Protein AF-A0A812UL60-F1 (afdb_monomer)

pLDDT: mean 73.51, std 21.86, range [22.0, 97.88]

Foldseek 3Di:
DVVVVVVVLVVLLVLLVLDQLQQDDLVSLVSQLVSLVVQLVVCVVVVPLPSNLSSLLSNLSSCLSNVNLVVSLVSLVVQLVVCVVVVPLLSNLSSLQSNLSSPQEDPSSLVSLVSSLVSCVVVVVLQSNLSSLCSNLNHDPQLVSSLVSLVSSLVSCVVVVNLLSNLSSLLSNLLSCVVVVVLVSSLVSLVSSLVSCVVVLVLQSNLVSLLSNLVSLCSDDDPDPVSNVVSNVSSLVSNVSSVVSVVSVCPCVPVPDPDDPPDDDDPDPVVVVVPVVDDDDDDDDPPDPPDRPCSNVVSCVVCLLVNADDDPPLPLAADPLVDPVQWLFDPVPDPPQLQQQDAQKAWEADLQLDIDIDGDPPRGQPAVVAQAAEEEEEADADDRHYPQDLPVVDPCVSVVPPPRSSLRSNLQSLQRLRHGYTYGRFGDPVNNHDLVSRLNNVVSNVVVVCVVCDQPGAYEYEYAHSRLCSQLVCCVPPQVVPPSNVLRYLAAEREDCNPQPHHRPAAECADDPLGDLHYHYAYAWAFAPQFDLCPAPRNVRNVPPQPQRHHDLCRHVVFAQPFAWAQDPPPRHTYTYHQQFPGWDRDSRHTHTHGSPSNCVVQQVCAPPSRGNRSRRCRRRSNSSSVSSVSSSVVSVVVVVD

Solvent-accessible surface area (backbone atoms only — not comparable to full-atom values): 33870 Å² total; per-residue (Å²): 123,70,70,60,57,55,48,56,49,52,50,54,51,50,64,44,62,77,54,65,41,95,70,58,50,70,66,57,22,49,50,36,26,51,54,22,58,65,46,29,62,54,22,55,77,68,66,36,62,67,52,32,35,51,22,48,43,33,30,31,32,19,29,39,51,67,69,40,30,68,61,25,39,67,54,33,58,60,50,26,52,53,21,54,76,69,66,37,63,70,37,22,26,45,26,31,38,47,43,19,67,43,40,90,74,54,72,68,26,49,50,28,20,51,55,18,22,54,49,21,54,78,70,66,38,48,71,59,21,21,53,23,23,46,51,42,28,75,64,41,89,50,46,65,66,12,29,54,25,10,53,53,12,23,53,33,14,55,76,69,68,34,61,67,51,23,25,52,16,29,34,50,30,16,58,26,29,48,74,67,68,38,40,70,59,16,47,58,36,17,49,53,16,26,52,43,22,53,76,71,65,37,27,57,56,22,13,52,29,22,43,53,38,20,54,40,29,63,68,46,75,56,93,46,72,68,56,35,48,52,29,47,51,54,16,45,54,27,45,50,56,11,47,54,23,41,56,73,63,51,81,62,87,78,68,84,79,91,83,64,104,78,73,81,85,84,85,48,76,77,62,58,64,59,55,75,77,64,75,81,91,74,82,88,88,82,92,77,80,80,90,73,59,66,65,61,57,44,44,52,62,69,42,40,61,64,76,37,66,70,98,49,86,67,64,89,65,55,75,71,54,91,40,71,88,42,35,82,35,32,72,95,46,72,82,72,54,50,62,70,39,39,40,48,32,40,34,41,47,42,88,86,44,53,71,51,74,43,80,46,73,89,59,68,83,49,47,95,74,30,77,27,37,28,48,36,32,59,42,89,68,80,62,101,43,55,38,56,48,59,86,71,68,36,71,61,57,69,68,64,62,38,71,50,62,49,49,50,36,40,52,52,48,23,56,40,70,37,14,29,50,35,20,55,60,56,31,40,30,94,62,69,28,55,62,64,63,21,44,48,24,50,52,50,39,46,54,47,48,47,67,73,58,48,92,80,54,35,31,33,41,35,21,31,36,65,14,3,37,49,48,48,48,46,41,64,74,59,30,70,84,31,66,75,60,44,74,32,49,44,43,33,38,16,31,47,31,26,59,51,92,51,76,59,94,47,56,64,50,50,74,56,78,78,56,67,86,64,78,38,29,34,28,34,33,33,22,38,78,84,35,52,57,64,66,21,71,62,35,51,70,31,72,75,60,83,65,54,84,51,24,46,61,30,44,66,51,83,63,46,66,66,18,28,52,42,62,39,89,85,82,58,46,38,30,32,31,28,52,46,54,66,49,72,48,75,55,91,43,30,26,27,46,38,54,20,80,54,40,35,72,69,57,71,69,60,46,84,52,61,42,20,19,57,97,38,41,54,30,62,34,22,44,29,46,25,50,47,47,38,47,26,50,51,51,41,55,52,60,76,75,107

Secondary structure (DSSP, 8-state):
-HHHHHHHHHHHHHHHHSS-GGGS-HHHHHHHHHHHHHHHHHHHHTT-HHHHHHHHHHHHHHHHHTT-HHHHHHHHHHHHHHHHHTT-HHHHHHHHHHHHHHS-SSHHHHHHHHHHHHHHHHTT-HHHHHHHHHHHHHH-SSHHHHHHHHHHHHHHHHHHT-HHHHHHHHHHHHHHHHHTT-HHHHHHHHHHHHHHHHHTT-HHHHHHHHHHHHHHHHH---SSHHHHHHHHHHHHHHHHHHHHHHHHT-TTTT-S--SSS-------HHHHHHHTT-----SS--S---S--HHHHHHHHHHTTTTTS-SS---SSPP-TTSGGGEEE-SSS-TTSTGGGS-SEEEEEPTTS-EEEEE--SS---GGG-SEEEEEE----SSSS--SSGGGS-HHHHHTT-HHHHHHHHHHTTTTTSEEEEEE----STTT--HHHHHHHHHHHHHHHHHHHTTTS-EEEEE-THHHHHHHHHIIIIITT-HHHHTTEEEEE-TTTTTSSS--SS-B----SSPPSS--EE---EE-TT--GGGSHHHHHHTT--------TTGGGTT----EEEE-TTT--EEEEESSEEEEEEETTEEEEEE-GGGHHHHHT--SSTTB-GGGTTGGGHHHHHHHHHHHHHHHHHHHH-

Organism: NCBI:txid878477

Sequence (642 aa):
MESSAFCDFCVLLFLARLASPPLRSDEESADALAKATEALPLFREAGSGEGVADALLAIVASQVALGRRAEARGLAQPELKLFEEAGDRAGAAKMRLALSECGVTGDEALRDAEEARDDFRELGLAAHEARACLRLAALAHQAEEGLEAAEAAEQLFQSAGDAKGEASALHSAALLKLRLEDHAEAMAVGQRACSLFQELGLSRLEARARAGLADAALRYRPGEAEARRRSADEAMELAETAFEAFDRSQPQAWALDVSSDRFPVLTDTRTRFGFLRHLPSGGESLLTMGNRDSCLAGCLRKLWPWRRLEGQVLSSDPPDFSLPMYWLAHPGHWPRRVAENLPKTICSWQADGTTQCEATDQFGDRELEAPADLFYLHGTMEGMGNRASIDRYDKEAFQAKSFNTRHQMTIVTAFTSACRAYAPLYRQAAMGGSWDLAYQDVLAAFEQFLSEVGSERPIVLAGHSQGSMHIVRLVKERIQSDPALLSRICAIHAPGMGQWMEPSPLPVDKDPVPPPTAPCVAIWAAASPQADRKWTLIGFMSRGRGFTDFANPCAWTKGEHLGVLLPDEETKLPVLHRGLVQRAEVVEGLLRVHPCPAAESKLTQMHMGHHDYHAYDVHLFWANVRERVKQQVAAFAQHRQS

Mean predicted aligned error: 18.79 Å

Radius of gyration: 32.26 Å; Cα contacts (8 Å, |Δi|>4): 1073; chains: 1; bounding box: 84×55×90 Å

Structure (mmCIF, N/CA/C/O backbone):
data_AF-A0A812UL60-F1
#
_entry.id   AF-A0A812UL60-F1
#
loop_
_atom_site.group_PDB
_atom_site.id
_atom_site.type_symbol
_atom_site.label_atom_id
_atom_site.label_alt_id
_atom_site.label_comp_id
_atom_site.label_asym_id
_atom_site.label_entity_id
_atom_site.label_seq_id
_atom_site.pdbx_PDB_ins_code
_atom_site.Cartn_x
_atom_site.Cartn_y
_atom_site.Cartn_z
_atom_site.occupancy
_atom_site.B_iso_or_equiv
_atom_site.auth_seq_id
_atom_site.auth_comp_id
_atom_site.auth_asym_id
_atom_site.auth_atom_id
_atom_site.pdbx_PDB_model_num
ATOM 1 N N . MET A 1 1 ? 56.370 -6.953 -39.333 1.00 32.69 1 MET A N 1
ATOM 2 C CA . MET A 1 1 ? 55.810 -6.364 -38.096 1.00 32.69 1 MET A CA 1
ATOM 3 C C . MET A 1 1 ? 54.454 -5.694 -38.324 1.00 32.69 1 MET A C 1
ATOM 5 O O . MET A 1 1 ? 53.703 -5.615 -37.370 1.00 32.69 1 MET A O 1
ATOM 9 N N . GLU A 1 2 ? 54.082 -5.305 -39.552 1.00 32.12 2 GLU A N 1
ATOM 10 C CA . GLU A 1 2 ? 52.785 -4.654 -39.838 1.00 32.12 2 GLU A CA 1
ATOM 11 C C . GLU A 1 2 ? 51.561 -5.597 -39.840 1.00 32.12 2 GLU A C 1
ATOM 13 O O . GLU A 1 2 ? 50.453 -5.147 -39.570 1.00 32.12 2 GLU A O 1
ATOM 18 N N . SER A 1 3 ? 51.723 -6.911 -40.068 1.00 31.42 3 SER A N 1
ATOM 19 C CA . SER A 1 3 ? 50.561 -7.812 -40.200 1.00 31.42 3 SER A CA 1
ATOM 20 C C . SER A 1 3 ? 49.973 -8.330 -38.881 1.00 31.42 3 SER A C 1
ATOM 22 O O . SER A 1 3 ? 48.836 -8.785 -38.903 1.00 31.42 3 SER A O 1
ATOM 24 N N . SER A 1 4 ? 50.695 -8.297 -37.747 1.00 30.31 4 SER A N 1
ATOM 25 C CA . SER A 1 4 ? 50.119 -8.751 -36.462 1.00 30.31 4 SER A CA 1
ATOM 26 C C . SER A 1 4 ? 49.302 -7.648 -35.797 1.00 30.31 4 SER A C 1
ATOM 28 O O . SER A 1 4 ? 48.205 -7.921 -35.335 1.00 30.31 4 SER A O 1
ATOM 30 N N . ALA A 1 5 ? 49.772 -6.397 -35.865 1.00 33.66 5 ALA A N 1
ATOM 31 C CA . ALA A 1 5 ? 49.027 -5.236 -35.391 1.00 33.66 5 ALA A CA 1
ATOM 32 C C . ALA A 1 5 ? 47.705 -5.082 -36.162 1.00 33.66 5 ALA A C 1
ATOM 34 O O . ALA A 1 5 ? 46.646 -5.014 -35.552 1.00 33.66 5 ALA A O 1
ATOM 35 N N . PHE A 1 6 ? 47.737 -5.148 -37.500 1.00 34.12 6 PHE A N 1
ATOM 36 C CA . PHE A 1 6 ? 46.524 -5.104 -38.329 1.00 34.12 6 PHE A CA 1
ATOM 37 C C . PHE A 1 6 ? 45.528 -6.233 -37.986 1.00 34.12 6 PHE A C 1
ATOM 39 O O . PHE A 1 6 ? 44.323 -6.003 -37.962 1.00 34.12 6 PHE A O 1
ATOM 46 N N . CYS A 1 7 ? 46.019 -7.430 -37.641 1.00 31.41 7 CYS A N 1
ATOM 47 C CA . CYS A 1 7 ? 45.186 -8.564 -37.232 1.00 31.41 7 CYS A CA 1
ATOM 48 C C . CYS A 1 7 ? 44.563 -8.361 -35.837 1.00 31.41 7 CYS A C 1
ATOM 50 O O . CYS A 1 7 ? 43.362 -8.567 -35.674 1.00 31.41 7 CYS A O 1
ATOM 52 N N . ASP A 1 8 ? 45.337 -7.874 -34.861 1.00 30.95 8 ASP A N 1
ATOM 53 C CA . ASP A 1 8 ? 44.845 -7.539 -33.516 1.00 30.95 8 ASP A CA 1
ATOM 54 C C . ASP A 1 8 ? 43.793 -6.410 -33.569 1.00 30.95 8 ASP A C 1
ATOM 56 O O . ASP A 1 8 ? 42.796 -6.441 -3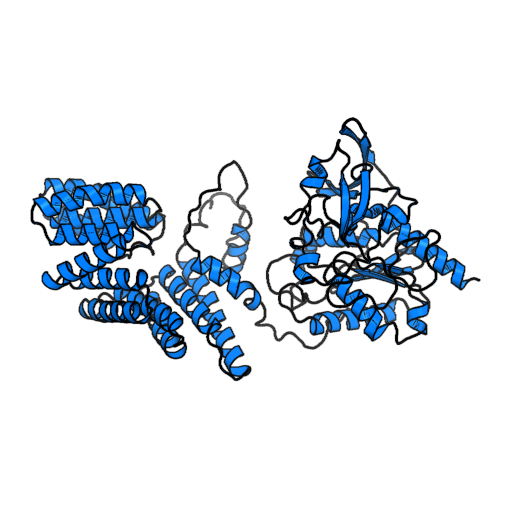2.845 1.00 30.95 8 ASP A O 1
ATOM 60 N N . PHE A 1 9 ? 43.939 -5.455 -34.495 1.00 44.59 9 PHE A N 1
ATOM 61 C CA . PHE A 1 9 ? 42.971 -4.373 -34.711 1.00 44.59 9 PHE A CA 1
ATOM 62 C C . PHE A 1 9 ? 41.700 -4.824 -35.441 1.00 44.59 9 PHE A C 1
ATOM 64 O O . PHE A 1 9 ? 40.602 -4.415 -35.057 1.00 44.59 9 PHE A O 1
ATOM 71 N N . CYS A 1 10 ? 41.804 -5.712 -36.436 1.00 33.41 10 CYS A N 1
ATOM 72 C CA . CYS A 1 10 ? 40.637 -6.359 -37.041 1.00 33.41 10 CYS A CA 1
ATOM 73 C C . CYS A 1 10 ? 39.858 -7.195 -36.014 1.00 33.41 10 CYS A C 1
ATOM 75 O O . CYS A 1 10 ? 38.629 -7.204 -36.053 1.00 33.41 10 CYS A O 1
ATOM 77 N N . VAL A 1 11 ? 40.544 -7.833 -35.058 1.00 30.45 11 VAL A N 1
ATOM 78 C CA . VAL A 1 11 ? 39.922 -8.542 -33.928 1.00 30.45 11 VAL A CA 1
ATOM 79 C C . VAL A 1 11 ? 39.210 -7.567 -32.980 1.00 30.45 11 VAL A C 1
ATOM 81 O O . VAL A 1 11 ? 38.079 -7.832 -32.580 1.00 30.45 11 VAL A O 1
ATOM 84 N N . LEU A 1 12 ? 39.794 -6.403 -32.676 1.00 31.70 12 LEU A N 1
ATOM 85 C CA . LEU A 1 12 ? 39.158 -5.368 -31.843 1.00 31.70 12 LEU A CA 1
ATOM 86 C C . LEU A 1 12 ? 37.896 -4.767 -32.495 1.00 31.70 12 LEU A C 1
ATOM 88 O O . LEU A 1 12 ? 36.883 -4.577 -31.819 1.00 31.70 12 LEU A O 1
ATOM 92 N N . LEU A 1 13 ? 37.914 -4.536 -33.811 1.00 35.56 13 LEU A N 1
ATOM 93 C CA . LEU A 1 13 ? 36.747 -4.098 -34.591 1.00 35.56 13 LEU A CA 1
ATOM 94 C C . LEU A 1 13 ? 35.695 -5.198 -34.761 1.00 35.56 13 LEU A C 1
ATOM 96 O O . LEU A 1 13 ? 34.500 -4.914 -34.733 1.00 35.56 13 LEU A O 1
ATOM 100 N N . PHE A 1 14 ? 36.116 -6.454 -34.905 1.00 30.06 14 PHE A N 1
ATOM 101 C CA . PHE A 1 14 ? 35.228 -7.615 -34.929 1.00 30.06 14 PHE A CA 1
ATOM 102 C C . PHE A 1 14 ? 34.484 -7.766 -33.592 1.00 30.06 14 PHE A C 1
ATOM 104 O O . PHE A 1 14 ? 33.262 -7.903 -33.580 1.00 30.06 14 PHE A O 1
ATOM 111 N N . LEU A 1 15 ? 35.178 -7.602 -32.462 1.00 29.30 15 LEU A N 1
ATOM 112 C CA . LEU A 1 15 ? 34.568 -7.569 -31.128 1.00 29.30 15 LEU A CA 1
ATOM 113 C C . LEU A 1 15 ? 33.614 -6.372 -30.952 1.00 29.30 15 LEU A C 1
ATOM 115 O O . LEU A 1 15 ? 32.547 -6.519 -30.359 1.00 29.30 15 LEU A O 1
ATOM 119 N N . ALA A 1 16 ? 33.936 -5.214 -31.539 1.00 31.42 16 ALA A N 1
ATOM 120 C CA . ALA A 1 16 ? 33.052 -4.048 -31.572 1.00 31.42 16 ALA A CA 1
ATOM 121 C C . ALA A 1 16 ? 31.889 -4.172 -32.581 1.00 31.42 16 ALA A C 1
ATOM 123 O O . ALA A 1 16 ? 30.923 -3.423 -32.468 1.00 31.42 16 ALA A O 1
ATOM 124 N N . ARG A 1 17 ? 31.933 -5.087 -33.558 1.00 35.44 17 ARG A N 1
ATOM 125 C CA . ARG A 1 17 ? 30.846 -5.351 -34.526 1.00 35.44 17 ARG A CA 1
ATOM 126 C C . ARG A 1 17 ? 29.791 -6.309 -33.979 1.00 35.44 17 ARG A C 1
ATOM 128 O O . ARG A 1 17 ? 28.614 -6.146 -34.284 1.00 35.44 17 ARG A O 1
ATOM 135 N N . LEU A 1 18 ? 30.182 -7.246 -33.117 1.00 30.11 18 LEU A N 1
ATOM 136 C CA . LEU A 1 18 ? 29.324 -8.320 -32.601 1.00 30.11 18 LEU A CA 1
ATOM 137 C C . LEU A 1 18 ? 28.231 -7.870 -31.614 1.00 30.11 18 LEU A C 1
ATOM 139 O O . LEU A 1 18 ? 27.631 -8.711 -30.950 1.00 30.11 18 LEU A O 1
ATOM 143 N N . ALA A 1 19 ? 27.919 -6.578 -31.471 1.00 31.70 19 ALA A N 1
ATOM 144 C CA . ALA A 1 19 ? 26.855 -6.124 -30.575 1.00 31.70 19 ALA A CA 1
ATOM 145 C C . ALA A 1 19 ? 26.016 -4.978 -31.144 1.00 31.70 19 ALA A C 1
ATOM 147 O O . ALA A 1 19 ? 26.522 -3.872 -31.326 1.00 31.70 19 ALA A O 1
ATOM 148 N N . SER A 1 20 ? 24.715 -5.224 -31.342 1.00 37.12 20 SER A N 1
ATOM 149 C CA . SER A 1 20 ? 23.736 -4.183 -31.665 1.00 37.12 20 SER A CA 1
ATOM 150 C C . SER A 1 20 ? 23.777 -3.039 -30.632 1.00 37.12 20 SER A C 1
ATOM 152 O O . SER A 1 20 ? 23.747 -3.313 -29.428 1.00 37.12 20 SER A O 1
ATOM 154 N N . PRO A 1 21 ? 23.818 -1.766 -31.074 1.00 39.00 21 PRO A N 1
ATOM 155 C CA . PRO A 1 21 ? 23.964 -0.589 -30.213 1.00 39.00 21 PRO A CA 1
ATOM 156 C C . PRO A 1 21 ? 22.996 -0.485 -29.025 1.00 39.00 21 PRO A C 1
ATOM 158 O O . PRO A 1 21 ? 23.443 -0.116 -27.945 1.00 39.00 21 PRO A O 1
ATOM 161 N N . PRO A 1 22 ? 21.690 -0.809 -29.134 1.00 37.59 22 PRO A N 1
ATOM 162 C CA . PRO A 1 22 ? 20.776 -0.643 -28.001 1.00 37.59 22 PRO A CA 1
ATOM 163 C C . PRO A 1 22 ? 20.928 -1.706 -26.894 1.00 37.59 22 PRO A C 1
ATOM 165 O O . PRO A 1 22 ? 20.068 -1.770 -26.014 1.00 37.59 22 PRO A O 1
ATOM 168 N N . LEU A 1 23 ? 21.955 -2.568 -26.955 1.00 43.53 23 LEU A N 1
ATOM 169 C CA . LEU A 1 23 ? 22.018 -3.824 -26.198 1.00 43.53 23 LEU A CA 1
ATOM 170 C C . LEU A 1 23 ? 23.374 -4.117 -25.517 1.00 43.53 23 LEU A C 1
ATOM 172 O O . LEU A 1 23 ? 23.560 -5.220 -25.002 1.00 43.53 23 LEU A O 1
ATOM 176 N N . ARG A 1 24 ? 24.313 -3.164 -25.517 1.00 52.19 24 ARG A N 1
ATOM 177 C CA . ARG A 1 24 ? 25.600 -3.256 -24.798 1.00 52.19 24 ARG A CA 1
ATOM 178 C C . ARG A 1 24 ? 25.466 -2.750 -23.361 1.00 52.19 24 ARG A C 1
ATOM 180 O O . ARG A 1 24 ? 24.619 -1.902 -23.087 1.00 52.19 24 ARG A O 1
ATOM 187 N N . SER A 1 25 ? 26.306 -3.237 -22.449 1.00 52.56 25 SER A N 1
ATOM 188 C CA . SER A 1 25 ? 26.499 -2.578 -21.153 1.00 52.56 25 SER A CA 1
ATOM 189 C C . SER A 1 25 ? 27.135 -1.199 -21.319 1.00 52.56 25 SER A C 1
ATOM 191 O O . SER A 1 25 ? 27.779 -0.936 -22.335 1.00 52.56 25 SER A O 1
ATOM 193 N N . ASP A 1 26 ? 26.976 -0.314 -20.334 1.00 57.38 26 ASP A N 1
ATOM 194 C CA . ASP A 1 26 ? 27.676 0.977 -20.351 1.00 57.38 26 ASP A CA 1
ATOM 195 C C . ASP A 1 26 ? 29.199 0.776 -20.359 1.00 57.38 26 ASP A C 1
ATOM 197 O O . ASP A 1 26 ? 29.916 1.526 -21.010 1.00 57.38 26 ASP A O 1
ATOM 201 N N . GLU A 1 27 ? 29.689 -0.288 -19.720 1.00 59.69 27 GLU A N 1
ATOM 202 C CA . GLU A 1 27 ? 31.106 -0.656 -19.676 1.00 59.69 27 GLU A CA 1
ATOM 203 C C . GLU A 1 27 ? 31.608 -1.225 -21.016 1.00 59.69 27 GLU A C 1
ATOM 205 O O . GLU A 1 27 ? 32.629 -0.784 -21.528 1.00 59.69 27 GLU A O 1
ATOM 210 N N . GLU A 1 28 ? 30.850 -2.119 -21.655 1.00 62.97 28 GLU A N 1
ATOM 211 C CA . GLU A 1 28 ? 31.138 -2.671 -22.989 1.00 62.97 28 GLU A CA 1
ATOM 212 C C . GLU A 1 28 ? 31.034 -1.591 -24.069 1.00 62.97 28 GLU A C 1
ATOM 214 O O . GLU A 1 28 ? 31.803 -1.576 -25.027 1.00 62.97 28 GLU A O 1
ATOM 219 N N . SER A 1 29 ? 30.075 -0.675 -23.926 1.00 65.19 29 SER A N 1
ATOM 220 C CA . SER A 1 29 ? 29.930 0.483 -24.807 1.00 65.19 29 SER A CA 1
ATOM 221 C C . SER A 1 29 ? 31.075 1.463 -24.607 1.00 65.19 29 SER A C 1
ATOM 223 O O . SER A 1 29 ? 31.560 2.011 -25.588 1.00 65.19 29 SER A O 1
ATOM 225 N N . ALA A 1 30 ? 31.526 1.682 -23.371 1.00 70.88 30 ALA A N 1
ATOM 226 C CA . ALA A 1 30 ? 32.673 2.534 -23.083 1.00 70.88 30 ALA A CA 1
ATOM 227 C C . ALA A 1 30 ? 33.985 1.925 -23.605 1.00 70.88 30 ALA A C 1
ATOM 229 O O . ALA A 1 30 ? 34.766 2.637 -24.230 1.00 70.88 30 ALA A O 1
ATOM 230 N N . ASP A 1 31 ? 34.199 0.621 -23.423 1.00 72.06 31 ASP A N 1
ATOM 231 C CA . ASP A 1 31 ? 35.365 -0.104 -23.940 1.00 72.06 31 ASP A CA 1
ATOM 232 C C . ASP A 1 31 ? 35.375 -0.140 -25.476 1.00 72.06 31 ASP A C 1
ATOM 234 O O . ASP A 1 31 ? 36.376 0.202 -26.107 1.00 72.06 31 ASP A O 1
ATOM 238 N N . ALA A 1 32 ? 34.239 -0.456 -26.106 1.00 68.38 32 ALA A N 1
ATOM 239 C CA . ALA A 1 32 ? 34.112 -0.420 -27.561 1.00 68.38 32 ALA A CA 1
ATOM 240 C C . ALA A 1 32 ? 34.269 1.001 -28.121 1.00 68.38 32 ALA A C 1
ATOM 242 O O . ALA A 1 32 ? 34.877 1.174 -29.177 1.00 68.38 32 ALA A O 1
ATOM 243 N N . LEU A 1 33 ? 33.756 2.016 -27.417 1.00 80.00 33 LEU A N 1
ATOM 244 C CA . LEU A 1 33 ? 33.956 3.418 -27.771 1.00 80.00 33 LEU A CA 1
ATOM 245 C C . LEU A 1 33 ? 35.439 3.786 -27.708 1.00 80.00 33 LEU A C 1
ATOM 247 O O . LEU A 1 33 ? 35.938 4.382 -28.659 1.00 80.00 33 LEU A O 1
ATOM 251 N N . ALA A 1 34 ? 36.143 3.421 -26.635 1.00 76.12 34 ALA A N 1
ATOM 252 C CA . ALA A 1 34 ? 37.570 3.689 -26.479 1.00 76.12 34 ALA A CA 1
ATOM 253 C C . ALA A 1 34 ? 38.381 3.031 -27.606 1.00 76.12 34 ALA A C 1
ATOM 255 O O . ALA A 1 34 ? 39.070 3.722 -28.354 1.00 76.12 34 ALA A O 1
ATOM 256 N N . LYS A 1 35 ? 38.193 1.724 -27.818 1.00 75.31 35 LYS A N 1
ATOM 257 C CA . LYS A 1 35 ? 38.887 0.948 -28.858 1.00 75.31 35 LYS A CA 1
ATOM 258 C C . LYS A 1 35 ? 38.616 1.467 -30.267 1.00 75.31 35 LYS A C 1
ATOM 260 O O . LYS A 1 35 ? 39.540 1.600 -31.064 1.00 75.31 35 LYS A O 1
ATOM 265 N N . ALA A 1 36 ? 37.361 1.782 -30.591 1.00 77.25 36 ALA A N 1
ATOM 266 C CA . ALA A 1 36 ? 37.014 2.306 -31.909 1.00 77.25 36 ALA A CA 1
ATOM 267 C C . ALA A 1 36 ? 37.545 3.736 -32.118 1.00 77.25 36 ALA A C 1
ATOM 269 O O . ALA A 1 36 ? 37.980 4.070 -33.220 1.00 77.25 36 ALA A O 1
ATOM 270 N N . THR A 1 37 ? 37.577 4.556 -31.061 1.00 84.00 37 THR A N 1
ATOM 271 C CA . THR A 1 37 ? 38.166 5.907 -31.093 1.00 84.00 37 THR A CA 1
ATOM 272 C C . THR A 1 37 ? 39.677 5.856 -31.312 1.00 84.00 37 THR A C 1
ATOM 274 O O . THR A 1 37 ? 40.200 6.657 -32.082 1.00 84.00 37 THR A O 1
ATOM 277 N N . GLU A 1 38 ? 40.374 4.899 -30.696 1.00 79.62 38 GLU A N 1
ATOM 278 C CA . GLU A 1 38 ? 41.809 4.668 -30.911 1.00 79.62 38 GLU A CA 1
ATOM 279 C C . GLU A 1 38 ? 42.115 4.121 -32.313 1.00 79.62 38 GLU A C 1
ATOM 281 O O . GLU A 1 38 ? 43.118 4.494 -32.919 1.00 79.62 38 GLU A O 1
ATOM 286 N N . ALA A 1 39 ? 41.241 3.273 -32.861 1.00 73.88 39 ALA A N 1
ATOM 287 C CA . ALA A 1 39 ? 41.438 2.671 -34.177 1.00 73.88 39 ALA A CA 1
ATOM 288 C C . ALA A 1 39 ? 41.147 3.637 -35.343 1.00 73.88 39 ALA A C 1
ATOM 290 O O . ALA A 1 39 ? 41.760 3.529 -36.406 1.00 73.88 39 ALA A O 1
ATOM 291 N N . LEU A 1 40 ? 40.236 4.598 -35.161 1.00 82.19 40 LEU A N 1
ATOM 292 C CA . LEU A 1 40 ? 39.842 5.564 -36.193 1.00 82.19 40 LEU A CA 1
ATOM 293 C C . LEU A 1 40 ? 41.021 6.330 -36.839 1.00 82.19 40 LEU A C 1
ATOM 295 O O . LEU A 1 40 ? 41.099 6.329 -38.071 1.00 82.19 40 LEU A O 1
ATOM 299 N N . PRO A 1 41 ? 41.938 6.984 -36.092 1.00 77.69 41 PRO A N 1
ATOM 300 C CA . PRO A 1 41 ? 43.071 7.683 -36.702 1.00 77.69 41 PRO A CA 1
ATOM 301 C C . PRO A 1 41 ? 43.996 6.733 -37.472 1.00 77.69 41 PRO A C 1
ATOM 303 O O . PRO A 1 41 ? 44.490 7.105 -38.531 1.00 77.69 41 PRO A O 1
ATOM 306 N N . LEU A 1 42 ? 44.151 5.488 -37.016 1.00 76.50 42 LEU A N 1
ATOM 307 C CA . LEU A 1 42 ? 44.992 4.491 -37.680 1.00 76.50 42 LEU A CA 1
ATOM 308 C C . LEU A 1 42 ? 44.419 4.075 -39.042 1.00 76.50 42 LEU A C 1
ATOM 310 O O . LEU A 1 42 ? 45.158 3.971 -40.018 1.00 76.50 42 LEU A O 1
ATOM 314 N N . PHE A 1 43 ? 43.097 3.898 -39.151 1.00 77.88 43 PHE A N 1
ATOM 315 C CA . PHE A 1 43 ? 42.463 3.631 -40.448 1.00 77.88 43 PHE A CA 1
ATOM 316 C C . PHE A 1 43 ? 42.528 4.824 -41.398 1.00 77.88 43 PHE A C 1
ATOM 318 O O . PHE A 1 43 ? 42.657 4.626 -42.608 1.00 77.88 43 PHE A O 1
ATOM 325 N N . ARG A 1 44 ? 42.489 6.050 -40.860 1.00 83.25 44 ARG A N 1
ATOM 326 C CA . ARG A 1 44 ? 42.693 7.273 -41.648 1.00 83.25 44 ARG A CA 1
ATOM 327 C C . ARG A 1 44 ? 44.118 7.360 -42.187 1.00 83.25 44 ARG A C 1
ATOM 329 O O . ARG A 1 44 ? 44.288 7.617 -43.374 1.00 83.25 44 ARG A O 1
ATOM 336 N N . GLU A 1 45 ? 45.124 7.094 -41.357 1.00 78.38 45 GLU A N 1
ATOM 337 C CA . GLU A 1 45 ? 46.536 7.060 -41.767 1.00 78.38 45 GLU A CA 1
ATOM 338 C C . GLU A 1 45 ? 46.818 5.952 -42.789 1.00 78.38 45 GLU A C 1
ATOM 340 O O . GLU A 1 45 ? 47.569 6.160 -43.739 1.00 78.38 45 GLU A O 1
ATOM 345 N N . ALA A 1 46 ? 46.160 4.799 -42.642 1.00 73.44 46 ALA A N 1
ATOM 346 C CA . ALA A 1 46 ? 46.237 3.694 -43.593 1.00 73.44 46 ALA A CA 1
ATOM 347 C C . ALA A 1 46 ? 45.447 3.936 -44.897 1.00 73.44 46 ALA A C 1
ATOM 349 O O . ALA A 1 46 ? 45.514 3.110 -45.807 1.00 73.44 46 ALA A O 1
ATOM 350 N N . GLY A 1 47 ? 44.675 5.027 -44.995 1.00 76.00 47 GLY A N 1
ATOM 351 C CA . GLY A 1 47 ? 43.839 5.338 -46.160 1.00 76.00 47 GLY A CA 1
ATOM 352 C C . GLY A 1 47 ? 42.694 4.346 -46.403 1.00 76.00 47 GLY A C 1
ATOM 353 O O . GLY A 1 47 ? 42.191 4.252 -47.521 1.00 76.00 47 GLY A O 1
ATOM 354 N N . SER A 1 48 ? 42.282 3.583 -45.385 1.00 76.50 48 SER A N 1
ATOM 355 C CA . SER A 1 48 ? 41.235 2.564 -45.510 1.00 76.50 48 SER A CA 1
ATOM 356 C C . SER A 1 48 ? 39.851 3.173 -45.284 1.00 76.50 48 SER A C 1
ATOM 358 O O . SER A 1 48 ? 39.391 3.258 -44.147 1.00 76.50 48 SER A O 1
ATOM 360 N N . GLY A 1 49 ? 39.169 3.580 -46.360 1.00 74.81 49 GLY A N 1
ATOM 361 C CA . GLY A 1 49 ? 37.802 4.127 -46.286 1.00 74.81 49 GLY A CA 1
ATOM 362 C C . GLY A 1 49 ? 36.815 3.185 -45.585 1.00 74.81 49 GLY A C 1
ATOM 363 O O . GLY A 1 49 ? 36.069 3.610 -44.704 1.00 74.81 49 GLY A O 1
ATOM 364 N N . GLU A 1 50 ? 36.904 1.882 -45.871 1.00 75.12 50 GLU A N 1
ATOM 365 C CA . GLU A 1 50 ? 36.094 0.850 -45.212 1.00 75.12 50 GLU A CA 1
ATOM 366 C C . GLU A 1 50 ? 36.347 0.802 -43.697 1.00 75.12 50 GLU A C 1
ATOM 368 O O . GLU A 1 50 ? 35.397 0.847 -42.912 1.00 75.12 50 GLU A O 1
ATOM 373 N N . GLY A 1 51 ? 37.620 0.780 -43.284 1.00 72.81 51 GLY A N 1
ATOM 374 C CA . GLY A 1 51 ? 38.004 0.749 -41.872 1.00 72.81 51 GLY A CA 1
ATOM 375 C C . GLY A 1 51 ? 37.622 2.027 -41.123 1.00 72.81 51 GLY A C 1
ATOM 376 O O . GLY A 1 51 ? 37.192 1.962 -39.971 1.00 72.81 51 GLY A O 1
ATOM 377 N N . VAL A 1 52 ? 37.701 3.186 -41.788 1.00 80.50 52 VAL A N 1
ATOM 378 C CA . VAL A 1 52 ? 37.214 4.463 -41.248 1.00 80.50 52 VAL A CA 1
ATOM 379 C C . VAL A 1 52 ? 35.702 4.405 -41.029 1.00 80.50 52 VAL A C 1
ATOM 381 O O . VAL A 1 52 ? 35.234 4.730 -39.938 1.00 80.50 52 VAL A O 1
ATOM 384 N N . ALA A 1 53 ? 34.935 3.935 -42.016 1.00 79.19 53 ALA A N 1
ATOM 385 C CA . ALA A 1 53 ? 33.483 3.821 -41.906 1.00 79.19 53 ALA A CA 1
ATOM 386 C C . ALA A 1 53 ? 33.052 2.844 -40.799 1.00 79.19 53 ALA A C 1
ATOM 388 O O . ALA A 1 53 ? 32.093 3.109 -40.073 1.00 79.19 53 ALA A O 1
ATOM 389 N N . ASP A 1 54 ? 33.772 1.733 -40.631 1.00 76.19 54 ASP A N 1
ATOM 390 C CA . ASP A 1 54 ? 33.507 0.753 -39.575 1.00 76.19 54 ASP A CA 1
ATOM 391 C C . ASP A 1 54 ? 33.825 1.276 -38.175 1.00 76.19 54 ASP A C 1
ATOM 393 O O . ASP A 1 54 ? 33.033 1.082 -37.248 1.00 76.19 54 ASP A O 1
ATOM 397 N N . ALA A 1 55 ? 34.961 1.960 -38.018 1.00 77.25 55 ALA A N 1
ATOM 398 C CA . ALA A 1 55 ? 35.337 2.583 -36.756 1.00 77.25 55 ALA A CA 1
ATOM 399 C C . ALA A 1 55 ? 34.316 3.660 -36.360 1.00 77.25 55 ALA A C 1
ATOM 401 O O . ALA A 1 55 ? 33.840 3.669 -35.225 1.00 77.25 55 ALA A O 1
ATOM 402 N N . LEU A 1 56 ? 33.900 4.507 -37.306 1.00 85.19 56 LEU A N 1
ATOM 403 C CA . LEU A 1 56 ? 32.859 5.511 -37.080 1.00 85.19 56 LEU A CA 1
ATOM 404 C C . LEU A 1 56 ? 31.516 4.878 -36.712 1.00 85.19 56 LEU A C 1
ATOM 406 O O . LEU A 1 56 ? 30.892 5.307 -35.743 1.00 85.19 56 LEU A O 1
ATOM 410 N N . LEU A 1 57 ? 31.089 3.829 -37.421 1.00 80.75 57 LEU A N 1
ATOM 411 C CA . LEU A 1 57 ? 29.847 3.118 -37.110 1.00 80.75 57 LEU A CA 1
ATOM 412 C C . LEU A 1 57 ? 29.882 2.541 -35.685 1.00 80.75 57 LEU A C 1
ATOM 414 O O . LEU A 1 57 ? 28.886 2.620 -34.966 1.00 80.75 57 LEU A O 1
ATOM 418 N N . ALA A 1 58 ? 31.025 2.005 -35.247 1.00 75.50 58 ALA A N 1
ATOM 419 C CA . ALA A 1 58 ? 31.212 1.491 -33.892 1.00 75.50 58 ALA A CA 1
ATOM 420 C C . ALA A 1 58 ? 31.229 2.600 -32.821 1.00 75.50 58 ALA A C 1
ATOM 422 O O . ALA A 1 58 ? 30.628 2.419 -31.756 1.00 75.50 58 ALA A O 1
ATOM 423 N N . ILE A 1 59 ? 31.862 3.749 -33.094 1.00 82.75 59 ILE A N 1
ATOM 424 C CA . ILE A 1 59 ? 31.869 4.924 -32.203 1.00 82.75 59 ILE A CA 1
ATOM 425 C C . ILE A 1 59 ? 30.450 5.462 -32.037 1.00 82.75 59 ILE A C 1
ATOM 427 O O . ILE A 1 59 ? 29.972 5.600 -30.910 1.00 82.75 59 ILE A O 1
ATOM 431 N N . VAL A 1 60 ? 29.758 5.717 -33.150 1.00 83.50 60 VAL A N 1
ATOM 432 C CA . VAL A 1 60 ? 28.399 6.269 -33.164 1.00 83.50 60 VAL A CA 1
ATOM 433 C C . VAL A 1 60 ? 27.438 5.315 -32.462 1.00 83.50 60 VAL A C 1
ATOM 435 O O . VAL A 1 60 ? 26.718 5.738 -31.560 1.00 83.50 60 VAL A O 1
ATOM 438 N N . ALA A 1 61 ? 27.495 4.015 -32.766 1.00 74.94 61 ALA A N 1
ATOM 439 C CA . ALA A 1 61 ? 26.715 2.994 -32.069 1.00 74.94 61 ALA A CA 1
ATOM 440 C C . ALA A 1 61 ? 26.962 3.006 -30.549 1.00 74.94 61 ALA A C 1
ATOM 442 O O . ALA A 1 61 ? 26.017 2.934 -29.764 1.00 74.94 61 ALA A O 1
ATOM 443 N N . SER A 1 62 ? 28.217 3.136 -30.115 1.00 77.94 62 SER A N 1
ATOM 444 C CA . SER A 1 62 ? 28.576 3.130 -28.691 1.00 77.94 62 SER A CA 1
ATOM 445 C C . SER A 1 62 ? 28.162 4.422 -27.976 1.00 77.94 62 SER A C 1
ATOM 447 O O . SER A 1 62 ? 27.640 4.379 -26.865 1.00 77.94 62 SER A O 1
ATOM 449 N N . GLN A 1 63 ? 28.299 5.582 -28.619 1.00 81.94 63 GLN A N 1
ATOM 450 C CA . GLN A 1 63 ? 27.795 6.855 -28.092 1.00 81.94 63 GLN A CA 1
ATOM 451 C C . GLN A 1 63 ? 26.268 6.869 -28.021 1.00 81.94 63 GLN A C 1
ATOM 453 O O . GLN A 1 63 ? 25.694 7.313 -27.021 1.00 81.94 63 GLN A O 1
ATOM 458 N N . VAL A 1 64 ? 25.600 6.322 -29.043 1.00 73.50 64 VAL A N 1
ATOM 459 C CA . VAL A 1 64 ? 24.164 6.071 -28.995 1.00 73.50 64 VAL A CA 1
ATOM 460 C C . VAL A 1 64 ? 23.862 5.141 -27.834 1.00 73.50 64 VAL A C 1
ATOM 462 O O . VAL A 1 64 ? 22.960 5.486 -27.094 1.00 73.50 64 VAL A O 1
ATOM 465 N N . ALA A 1 65 ? 24.583 4.049 -27.577 1.00 66.50 65 ALA A N 1
ATOM 466 C CA . ALA A 1 65 ? 24.361 3.169 -26.419 1.00 66.50 65 ALA A CA 1
ATOM 467 C C . ALA A 1 65 ? 24.513 3.889 -25.058 1.00 66.50 65 ALA A C 1
ATOM 469 O O . ALA A 1 65 ? 23.698 3.679 -24.162 1.00 66.50 65 ALA A O 1
ATOM 470 N N . LEU A 1 66 ? 25.441 4.843 -24.957 1.00 73.62 66 LEU A N 1
ATOM 471 C CA . LEU A 1 66 ? 25.721 5.640 -23.752 1.00 73.62 66 LEU A CA 1
ATOM 472 C C . LEU A 1 66 ? 24.803 6.862 -23.555 1.00 73.62 66 LEU A C 1
ATOM 474 O O . LEU A 1 66 ? 25.031 7.681 -22.667 1.00 73.62 66 LEU A O 1
ATOM 478 N N . GLY A 1 67 ? 23.788 7.059 -24.402 1.00 74.88 67 GLY A N 1
ATOM 479 C CA . GLY A 1 67 ? 22.892 8.220 -24.291 1.00 74.88 67 GLY A CA 1
ATOM 480 C C . GLY A 1 67 ? 23.397 9.502 -24.956 1.00 74.88 67 GLY A C 1
ATOM 481 O O . GLY A 1 67 ? 22.633 10.462 -25.061 1.00 74.88 67 GLY A O 1
ATOM 482 N N . ARG A 1 68 ? 24.618 9.507 -25.495 1.00 85.25 68 ARG A N 1
ATOM 483 C CA . ARG A 1 68 ? 25.303 10.669 -26.083 1.00 85.25 68 ARG A CA 1
ATOM 484 C C . ARG A 1 68 ? 24.909 10.900 -27.545 1.00 85.25 68 ARG A C 1
ATOM 486 O O . ARG A 1 68 ? 25.740 10.967 -28.443 1.00 85.25 68 ARG A O 1
ATOM 493 N N . ARG A 1 69 ? 23.602 11.006 -27.804 1.00 83.19 69 ARG A N 1
ATOM 494 C CA . ARG A 1 69 ? 23.045 11.076 -29.172 1.00 83.19 69 ARG A CA 1
ATOM 495 C C . ARG A 1 69 ? 23.426 12.345 -29.938 1.00 83.19 69 ARG A C 1
ATOM 497 O O . ARG A 1 69 ? 23.548 12.298 -31.156 1.00 83.19 69 ARG A O 1
ATOM 504 N N . ALA A 1 70 ? 23.603 13.469 -29.242 1.00 85.06 70 ALA A N 1
ATOM 505 C CA . ALA A 1 70 ? 24.020 14.722 -29.871 1.00 85.06 70 ALA A CA 1
ATOM 506 C C . ALA A 1 70 ? 25.475 14.652 -30.363 1.00 85.06 70 ALA A C 1
ATOM 508 O O . ALA A 1 70 ? 25.757 15.069 -31.481 1.00 85.06 70 ALA A O 1
ATOM 509 N N . GLU A 1 71 ? 26.369 14.065 -29.562 1.00 87.56 71 GLU A N 1
ATOM 510 C CA . GLU A 1 71 ? 27.766 13.805 -29.944 1.00 87.56 71 GLU A CA 1
ATOM 511 C C . GLU A 1 71 ? 27.835 12.822 -31.119 1.00 87.56 71 GLU A C 1
ATOM 513 O O . GLU A 1 71 ? 28.504 13.096 -32.112 1.00 87.56 71 GLU A O 1
ATOM 518 N N . ALA A 1 72 ? 27.047 11.746 -31.051 1.00 86.69 72 ALA A N 1
ATOM 519 C CA . ALA A 1 72 ? 26.930 10.738 -32.100 1.00 86.69 72 ALA A CA 1
ATOM 520 C C . ALA A 1 72 ? 26.483 11.338 -33.445 1.00 86.69 72 ALA A C 1
ATOM 522 O O . ALA A 1 72 ? 27.108 11.102 -34.479 1.00 86.69 72 ALA A O 1
ATOM 523 N N . ARG A 1 73 ? 25.446 12.189 -33.426 1.00 88.81 73 ARG A N 1
ATOM 524 C CA . ARG A 1 73 ? 24.976 12.914 -34.616 1.00 88.81 73 ARG A CA 1
ATOM 525 C C . ARG A 1 73 ? 26.015 13.920 -35.117 1.00 88.81 73 ARG A C 1
ATOM 527 O O . ARG A 1 73 ? 26.229 14.018 -36.322 1.00 88.81 73 ARG A O 1
ATOM 534 N N . GLY A 1 74 ? 26.671 14.637 -34.203 1.00 89.00 74 GLY A N 1
ATOM 535 C CA . GLY A 1 74 ? 27.734 15.593 -34.521 1.00 89.00 74 GLY A CA 1
ATOM 536 C C . GLY A 1 74 ? 28.953 14.953 -35.188 1.00 89.00 74 GLY A C 1
ATOM 537 O O . GLY A 1 74 ? 29.620 15.621 -35.973 1.00 89.00 74 GLY A O 1
ATOM 538 N N . LEU A 1 75 ? 29.207 13.666 -34.926 1.00 90.00 75 LEU A N 1
ATOM 539 C CA . LEU A 1 75 ? 30.247 12.882 -35.588 1.00 90.00 75 LEU A CA 1
ATOM 540 C C . LEU A 1 75 ? 29.780 12.294 -36.928 1.00 90.00 75 LEU A C 1
ATOM 542 O O . LEU A 1 75 ? 30.487 12.411 -37.921 1.00 90.00 75 LEU A O 1
ATOM 546 N N . ALA A 1 76 ? 28.597 11.678 -36.977 1.00 90.31 76 ALA A N 1
ATOM 547 C CA . ALA A 1 76 ? 28.133 10.974 -38.175 1.00 90.31 76 ALA A CA 1
ATOM 548 C C . ALA A 1 76 ? 27.786 11.921 -39.340 1.00 90.31 76 ALA A C 1
ATOM 550 O O . ALA A 1 76 ? 28.008 11.587 -40.502 1.00 90.31 76 ALA A O 1
ATOM 551 N N . GLN A 1 77 ? 27.249 13.112 -39.050 1.00 92.00 77 GLN A N 1
ATOM 552 C CA . GLN A 1 77 ? 26.716 14.003 -40.085 1.00 92.00 77 GLN A CA 1
ATOM 553 C C . GLN A 1 77 ? 27.792 14.659 -40.976 1.00 92.00 77 GLN A C 1
ATOM 555 O O . GLN A 1 77 ? 27.576 14.740 -42.186 1.00 92.00 77 GLN A O 1
ATOM 560 N N . PRO A 1 78 ? 28.946 15.117 -40.450 1.00 93.12 78 PRO A N 1
ATOM 561 C CA . PRO A 1 78 ? 30.061 15.559 -41.286 1.00 93.12 78 PRO A CA 1
ATOM 562 C C . PRO A 1 78 ? 30.702 14.416 -42.083 1.00 93.12 78 PRO A C 1
ATOM 564 O O . PRO A 1 78 ? 31.013 14.602 -43.254 1.00 93.12 78 PRO A O 1
ATOM 567 N N . GLU A 1 79 ? 30.866 13.236 -41.478 1.00 93.12 79 GLU A N 1
ATOM 568 C CA . GLU A 1 79 ? 31.518 12.089 -42.127 1.00 93.12 79 GLU A CA 1
ATOM 569 C C . GLU A 1 79 ? 30.673 11.514 -43.269 1.00 93.12 79 GLU A C 1
ATOM 571 O O . GLU A 1 79 ? 31.227 11.133 -44.295 1.00 93.12 79 GLU A O 1
ATOM 576 N N . LEU A 1 80 ? 29.337 11.529 -43.150 1.00 93.94 80 LEU A N 1
ATOM 577 C CA . LEU A 1 80 ? 28.442 11.186 -44.260 1.00 93.94 80 LEU A CA 1
ATOM 578 C C . LEU A 1 80 ? 28.768 12.008 -45.515 1.00 93.94 80 LEU A C 1
ATOM 580 O O . LEU A 1 80 ? 28.951 11.436 -46.586 1.00 93.94 80 LEU A O 1
ATOM 584 N N . LYS A 1 81 ? 28.904 13.333 -45.372 1.00 93.81 81 LYS A N 1
ATOM 585 C CA . LYS A 1 81 ? 29.227 14.220 -46.501 1.00 93.81 81 LYS A CA 1
ATOM 586 C C . LYS A 1 81 ? 30.579 13.883 -47.120 1.00 93.81 81 LYS A C 1
ATOM 588 O O . LYS A 1 81 ? 30.705 13.885 -48.337 1.00 93.81 81 LYS A O 1
ATOM 593 N N . LEU A 1 82 ? 31.575 13.561 -46.293 1.00 93.12 82 LEU A N 1
ATOM 594 C CA . LEU A 1 82 ? 32.904 13.179 -46.773 1.00 93.12 82 LEU A CA 1
ATOM 595 C C . LEU A 1 82 ? 32.869 11.874 -47.578 1.00 93.12 82 LEU A C 1
ATOM 597 O O . LEU A 1 82 ? 33.503 11.796 -48.628 1.00 93.12 82 LEU A O 1
ATOM 601 N N . PHE A 1 83 ? 32.110 10.868 -47.134 1.00 93.69 83 PHE A N 1
ATOM 602 C CA . PHE A 1 83 ? 31.937 9.631 -47.901 1.00 93.69 83 PHE A CA 1
ATOM 603 C C . PHE A 1 83 ? 31.168 9.858 -49.209 1.00 93.69 83 PHE A C 1
ATOM 605 O O . PHE A 1 83 ? 31.541 9.292 -50.236 1.00 93.69 83 PHE A O 1
ATOM 612 N N . GLU A 1 84 ? 30.147 10.720 -49.206 1.00 92.88 84 GLU A N 1
ATOM 613 C CA . GLU A 1 84 ? 29.409 11.103 -50.418 1.00 92.88 84 GLU A CA 1
ATOM 614 C C . GLU A 1 84 ? 30.308 11.824 -51.436 1.00 92.88 84 GLU A C 1
ATOM 616 O O . GLU A 1 84 ? 30.318 11.462 -52.613 1.00 92.88 84 GLU A O 1
ATOM 621 N N . GLU A 1 85 ? 31.111 12.794 -50.991 1.00 93.81 85 GLU A N 1
ATOM 622 C CA . GLU A 1 85 ? 32.069 13.527 -51.833 1.00 93.81 85 GLU A CA 1
ATOM 623 C C . GLU A 1 85 ? 33.184 12.620 -52.374 1.00 93.81 85 GLU A C 1
ATOM 625 O O . GLU A 1 85 ? 33.638 12.796 -53.507 1.00 93.81 85 GLU A O 1
ATOM 630 N N . ALA A 1 86 ? 33.599 11.623 -51.589 1.00 90.19 86 ALA A N 1
ATOM 631 C CA . ALA A 1 86 ? 34.571 10.614 -51.998 1.00 90.19 86 ALA A CA 1
ATOM 632 C C . ALA A 1 86 ? 33.984 9.537 -52.933 1.00 90.19 86 ALA A C 1
ATOM 634 O O . ALA A 1 86 ? 34.736 8.719 -53.465 1.00 90.19 86 ALA A O 1
ATOM 635 N N . GLY A 1 87 ? 32.661 9.513 -53.139 1.00 90.31 87 GLY A N 1
ATOM 636 C CA . GLY A 1 87 ? 31.974 8.472 -53.907 1.00 90.31 87 GLY A CA 1
ATOM 637 C C . GLY A 1 87 ? 31.946 7.100 -53.220 1.00 90.31 87 GLY A C 1
ATOM 638 O O . GLY A 1 87 ? 31.634 6.097 -53.866 1.00 90.31 87 GLY A O 1
ATOM 639 N N . ASP A 1 88 ? 32.255 7.031 -51.923 1.00 91.06 88 ASP A N 1
ATOM 640 C CA . ASP A 1 88 ? 32.201 5.804 -51.129 1.00 91.06 88 ASP A CA 1
ATOM 641 C C . ASP A 1 88 ? 30.761 5.533 -50.677 1.00 91.06 88 ASP A C 1
ATOM 643 O O . ASP A 1 88 ? 30.313 5.925 -49.595 1.00 91.06 88 ASP A O 1
ATOM 647 N N . ARG A 1 89 ? 30.021 4.830 -51.538 1.00 92.81 89 ARG A N 1
ATOM 648 C CA . ARG A 1 89 ? 28.625 4.451 -51.280 1.00 92.81 89 ARG A CA 1
ATOM 649 C C . ARG A 1 89 ? 28.465 3.586 -50.026 1.00 92.81 89 ARG A C 1
ATOM 651 O O . ARG A 1 89 ? 27.472 3.732 -49.319 1.00 92.81 89 ARG A O 1
ATOM 658 N N . ALA A 1 90 ? 29.423 2.706 -49.730 1.00 87.25 90 ALA A N 1
ATOM 659 C CA . ALA A 1 90 ? 29.342 1.815 -48.574 1.00 87.25 90 ALA A CA 1
ATOM 660 C C . ALA A 1 90 ? 29.548 2.586 -47.261 1.00 87.25 90 ALA A C 1
ATOM 662 O O . ALA A 1 90 ? 28.810 2.375 -46.294 1.00 87.25 90 ALA A O 1
ATOM 663 N N . GLY A 1 91 ? 30.521 3.501 -47.233 1.00 88.44 91 GLY A N 1
ATOM 664 C CA . GLY A 1 91 ? 30.754 4.408 -46.111 1.00 88.44 91 GLY A CA 1
ATOM 665 C C . GLY A 1 91 ? 29.571 5.345 -45.861 1.00 88.44 91 GLY A C 1
ATOM 666 O O . GLY A 1 91 ? 29.112 5.470 -44.722 1.00 88.44 91 GLY A O 1
ATOM 667 N N . ALA A 1 92 ? 29.003 5.918 -46.927 1.00 93.56 92 ALA A N 1
ATOM 668 C CA . ALA A 1 92 ? 27.824 6.776 -46.843 1.00 93.56 92 ALA A CA 1
ATOM 669 C C . ALA A 1 92 ? 26.607 6.026 -46.268 1.00 93.56 92 ALA A C 1
ATOM 671 O O . ALA A 1 92 ? 25.993 6.494 -45.307 1.00 93.56 92 ALA A O 1
ATOM 672 N N . ALA A 1 93 ? 26.308 4.820 -46.763 1.00 92.44 93 ALA A N 1
ATOM 673 C CA . ALA A 1 93 ? 25.204 3.999 -46.257 1.00 92.44 93 ALA A CA 1
ATOM 674 C C . ALA A 1 93 ? 25.362 3.638 -44.766 1.00 92.44 93 ALA A C 1
ATOM 676 O O . ALA A 1 93 ? 24.398 3.709 -43.999 1.00 92.44 93 ALA A O 1
ATOM 677 N N . LYS A 1 94 ? 26.587 3.325 -44.308 1.00 89.00 94 LYS A N 1
ATOM 678 C CA . LYS A 1 94 ? 26.878 3.091 -42.878 1.00 89.00 94 LYS A CA 1
ATOM 679 C C . LYS A 1 94 ? 26.610 4.334 -42.031 1.00 89.00 94 LYS A C 1
ATOM 681 O O . LYS A 1 94 ? 26.045 4.206 -40.946 1.00 89.00 94 LYS A O 1
ATOM 686 N N . MET A 1 95 ? 26.971 5.525 -42.511 1.00 92.06 95 MET A N 1
ATOM 687 C CA . MET A 1 95 ? 26.708 6.773 -41.786 1.00 92.06 95 MET A CA 1
ATOM 688 C C . MET A 1 95 ? 25.222 7.151 -41.779 1.00 92.06 95 MET A C 1
ATOM 690 O O . MET A 1 95 ? 24.739 7.600 -40.742 1.00 92.06 95 MET A O 1
ATOM 694 N N . ARG A 1 96 ? 24.468 6.895 -42.859 1.00 93.50 96 ARG A N 1
ATOM 695 C CA . ARG A 1 96 ? 22.999 7.061 -42.866 1.00 93.50 96 ARG A CA 1
ATOM 696 C C . ARG A 1 96 ? 22.320 6.138 -41.860 1.00 93.50 96 ARG A C 1
ATOM 698 O O . ARG A 1 96 ? 21.542 6.604 -41.030 1.00 93.50 96 ARG A O 1
ATOM 705 N N . LEU A 1 97 ? 22.695 4.856 -41.830 1.00 88.44 97 LEU A N 1
ATOM 706 C CA . LEU A 1 97 ? 22.200 3.925 -40.811 1.00 88.44 97 LEU A CA 1
ATOM 707 C C . LEU A 1 97 ? 22.513 4.428 -39.389 1.00 88.44 97 LEU A C 1
ATOM 709 O O . LEU A 1 97 ? 21.655 4.391 -38.507 1.00 88.44 97 LEU A O 1
ATOM 713 N N . ALA A 1 98 ? 23.720 4.952 -39.171 1.00 86.25 98 ALA A N 1
ATOM 714 C CA . ALA A 1 98 ? 24.141 5.488 -37.881 1.00 86.25 98 ALA A CA 1
ATOM 715 C C . ALA A 1 98 ? 23.365 6.765 -37.477 1.00 86.25 98 ALA A C 1
ATOM 717 O O . ALA A 1 98 ? 22.999 6.929 -36.310 1.00 86.25 98 ALA A O 1
ATOM 718 N N . LEU A 1 99 ? 23.060 7.652 -38.431 1.00 88.56 99 LEU A N 1
ATOM 719 C CA . LEU A 1 99 ? 22.216 8.837 -38.223 1.00 88.56 99 LEU A CA 1
ATOM 720 C C . LEU A 1 99 ? 20.768 8.457 -37.908 1.00 88.56 99 LEU A C 1
ATOM 722 O O . LEU A 1 99 ? 20.195 9.000 -36.955 1.00 88.56 99 LEU A O 1
ATOM 726 N N . SER A 1 100 ? 20.222 7.460 -38.611 1.00 88.06 100 SER A N 1
ATOM 727 C CA . SER A 1 100 ? 18.924 6.879 -38.275 1.00 88.06 100 SER A CA 1
ATOM 728 C C . SER A 1 100 ? 18.904 6.386 -36.826 1.00 88.06 100 SER A C 1
ATOM 730 O O . SER A 1 100 ? 17.972 6.701 -36.090 1.00 88.06 100 SER A O 1
ATOM 732 N N . GLU A 1 101 ? 19.934 5.673 -36.357 1.00 81.88 101 GLU A N 1
ATOM 733 C CA . GLU A 1 101 ? 20.037 5.198 -34.964 1.00 81.88 101 GLU A CA 1
ATOM 734 C C . GLU A 1 101 ? 20.129 6.352 -33.931 1.00 81.88 101 GLU A C 1
ATOM 736 O O . GLU A 1 101 ? 19.684 6.204 -32.784 1.00 81.88 101 GLU A O 1
ATOM 741 N N . CYS A 1 102 ? 20.646 7.524 -34.323 1.00 82.25 102 CYS A N 1
ATOM 742 C CA . CYS A 1 102 ? 20.710 8.722 -33.476 1.00 82.25 102 CYS A CA 1
ATOM 743 C C . CYS A 1 102 ? 19.342 9.413 -33.303 1.00 82.25 102 CYS A C 1
ATOM 745 O O . CYS A 1 102 ? 19.057 9.947 -32.224 1.00 82.25 102 CYS A O 1
ATOM 747 N N . GLY A 1 103 ? 18.493 9.412 -34.336 1.00 68.06 103 GLY A N 1
ATOM 748 C CA . GLY A 1 103 ? 17.147 9.993 -34.325 1.00 68.06 103 GLY A CA 1
ATOM 749 C C . GLY A 1 103 ? 16.106 8.983 -33.846 1.00 68.06 103 GLY A C 1
ATOM 750 O O . GLY A 1 103 ? 15.698 8.105 -34.592 1.00 68.06 103 GLY A O 1
ATOM 751 N N . VAL A 1 104 ? 15.665 9.063 -32.586 1.00 57.03 104 VAL A N 1
ATOM 752 C CA . VAL A 1 104 ? 14.867 7.983 -31.964 1.00 57.03 104 VAL A CA 1
ATOM 753 C C . VAL A 1 104 ? 13.548 7.687 -32.706 1.00 57.03 104 VAL A C 1
ATOM 755 O O . VAL A 1 104 ? 13.169 6.520 -32.751 1.00 57.03 104 VAL A O 1
ATOM 758 N N . THR A 1 105 ? 12.904 8.675 -33.342 1.00 63.25 105 THR A N 1
ATOM 759 C CA . THR A 1 105 ? 11.672 8.517 -34.148 1.00 63.25 105 THR A CA 1
ATOM 760 C C . THR A 1 105 ? 11.504 9.674 -35.145 1.00 63.25 105 THR A C 1
ATOM 762 O O . THR A 1 105 ? 11.853 10.803 -34.798 1.00 63.25 105 THR A O 1
ATOM 765 N N . GLY A 1 106 ? 10.899 9.428 -36.314 1.00 77.12 106 GLY A N 1
ATOM 766 C CA . GLY A 1 106 ? 10.472 10.460 -37.275 1.00 77.12 106 GLY A CA 1
ATOM 767 C C . GLY A 1 106 ? 10.852 10.154 -38.729 1.00 77.12 106 GLY A C 1
ATOM 768 O O . GLY A 1 106 ? 11.671 9.272 -38.981 1.00 77.12 106 GLY A O 1
ATOM 769 N N . ASP A 1 107 ? 10.286 10.917 -39.667 1.00 82.00 107 ASP A N 1
ATOM 770 C CA . ASP A 1 107 ? 10.422 10.697 -41.119 1.00 82.00 107 ASP A CA 1
ATOM 771 C C . ASP A 1 107 ? 11.878 10.747 -41.620 1.00 82.00 107 ASP A C 1
ATOM 773 O O . ASP A 1 107 ? 12.232 10.034 -42.553 1.00 82.00 107 ASP A O 1
ATOM 777 N N . GLU A 1 108 ? 12.737 11.562 -40.992 1.00 85.56 108 GLU A N 1
ATOM 778 C CA . GLU A 1 108 ? 14.174 11.649 -41.318 1.00 85.56 108 GLU A CA 1
ATOM 779 C C . GLU A 1 108 ? 14.887 10.319 -41.019 1.00 85.56 108 GLU A C 1
ATOM 781 O O . GLU A 1 108 ? 15.563 9.769 -41.880 1.00 85.56 108 GLU A O 1
ATOM 786 N N . ALA A 1 109 ? 14.664 9.744 -39.832 1.00 85.81 109 ALA A N 1
ATOM 787 C CA . ALA A 1 109 ? 15.292 8.485 -39.433 1.00 85.81 109 ALA A CA 1
ATOM 788 C C . ALA A 1 109 ? 14.773 7.285 -40.239 1.00 85.81 109 ALA A C 1
ATOM 790 O O . ALA A 1 109 ? 15.518 6.324 -40.445 1.00 85.81 109 ALA A O 1
ATOM 791 N N . LEU A 1 110 ? 13.505 7.328 -40.665 1.00 88.44 110 LEU A N 1
ATOM 792 C CA . LEU A 1 110 ? 12.922 6.317 -41.544 1.00 88.44 110 LEU A CA 1
ATOM 793 C C . LEU A 1 110 ? 13.580 6.373 -42.925 1.00 88.44 110 LEU A C 1
ATOM 795 O O . LEU A 1 110 ? 14.118 5.362 -43.366 1.00 88.44 110 LEU A O 1
ATOM 799 N N . ARG A 1 111 ? 13.639 7.563 -43.537 1.00 91.19 111 ARG A N 1
ATOM 800 C CA . ARG A 1 111 ? 14.292 7.773 -44.835 1.00 91.19 111 ARG A CA 1
ATOM 801 C C . ARG A 1 111 ? 15.756 7.335 -44.818 1.00 91.19 111 ARG A C 1
ATOM 803 O O . ARG A 1 111 ? 16.169 6.573 -45.683 1.00 91.19 111 ARG A O 1
ATOM 810 N N . ASP A 1 112 ? 16.515 7.751 -43.804 1.00 91.25 112 ASP A N 1
ATOM 811 C CA . ASP A 1 112 ? 17.928 7.379 -43.663 1.00 91.25 112 ASP A CA 1
ATOM 812 C C . ASP A 1 112 ? 18.119 5.851 -43.566 1.00 91.25 112 ASP A C 1
ATOM 814 O O . ASP A 1 112 ? 19.098 5.309 -44.080 1.00 91.25 112 ASP A O 1
ATOM 818 N N . ALA A 1 113 ? 17.190 5.136 -42.917 1.00 91.44 113 ALA A N 1
ATOM 819 C CA . ALA A 1 113 ? 17.233 3.677 -42.821 1.00 91.44 113 ALA A CA 1
ATOM 820 C C . ALA A 1 113 ? 16.812 2.976 -44.125 1.00 91.44 113 ALA A C 1
ATOM 822 O O . ALA A 1 113 ? 17.385 1.937 -44.455 1.00 91.44 113 ALA A O 1
ATOM 823 N N . GLU A 1 114 ? 15.841 3.523 -44.862 1.00 94.62 114 GLU A N 1
ATOM 824 C CA . GLU A 1 114 ? 15.407 3.003 -46.166 1.00 94.62 114 GLU A CA 1
ATOM 825 C C . GLU A 1 114 ? 16.514 3.150 -47.211 1.00 94.62 114 GLU A C 1
ATOM 827 O O . GLU A 1 114 ? 16.884 2.166 -47.852 1.00 94.62 114 GLU A O 1
ATOM 832 N N . GLU A 1 115 ? 17.102 4.344 -47.314 1.00 95.06 115 GLU A N 1
ATOM 833 C CA . GLU A 1 115 ? 18.213 4.621 -48.227 1.00 95.06 115 GLU A CA 1
ATOM 834 C C . GLU A 1 115 ? 19.431 3.749 -47.896 1.00 95.06 115 GLU A C 1
ATOM 836 O O . GLU A 1 115 ? 20.030 3.156 -48.791 1.00 95.06 115 GLU A O 1
ATOM 841 N N . ALA A 1 116 ? 19.768 3.595 -46.608 1.00 94.50 116 ALA A N 1
ATOM 842 C CA . ALA A 1 116 ? 20.852 2.708 -46.194 1.00 94.50 116 ALA A CA 1
ATOM 843 C C . ALA A 1 116 ? 20.572 1.237 -46.551 1.00 94.50 116 ALA A C 1
ATOM 845 O O . ALA A 1 116 ? 21.464 0.557 -47.056 1.00 94.50 116 ALA A O 1
ATOM 846 N N . ARG A 1 117 ? 19.348 0.736 -46.318 1.00 95.88 117 ARG A N 1
ATOM 847 C CA . ARG A 1 117 ? 18.947 -0.632 -46.695 1.00 95.88 117 ARG A CA 1
ATOM 848 C C . ARG A 1 117 ? 19.130 -0.862 -48.193 1.00 95.88 117 ARG A C 1
ATOM 850 O O . ARG A 1 117 ? 19.690 -1.886 -48.578 1.00 95.88 117 ARG A O 1
ATOM 857 N N . ASP A 1 118 ? 18.642 0.058 -49.018 1.00 95.94 118 ASP A N 1
ATOM 858 C CA . ASP A 1 118 ? 18.662 -0.104 -50.471 1.00 95.94 118 ASP A CA 1
ATOM 859 C C . ASP A 1 118 ? 20.090 -0.021 -51.026 1.00 95.94 118 ASP A C 1
ATOM 861 O O . ASP A 1 118 ? 20.473 -0.870 -51.832 1.00 95.94 118 ASP A O 1
ATOM 865 N N . ASP A 1 119 ? 20.923 0.885 -50.501 1.00 95.12 119 ASP A N 1
ATOM 866 C CA . ASP A 1 119 ? 22.355 0.910 -50.813 1.00 95.12 119 ASP A CA 1
ATOM 867 C C . ASP A 1 119 ? 23.047 -0.405 -50.406 1.00 95.12 119 ASP A C 1
ATOM 869 O O . ASP A 1 119 ? 23.805 -0.974 -51.194 1.00 95.12 119 ASP A O 1
ATOM 873 N N . PHE A 1 120 ? 22.784 -0.942 -49.207 1.00 93.56 120 PHE A N 1
ATOM 874 C CA . PHE A 1 120 ? 23.380 -2.216 -48.785 1.00 93.56 120 PHE A CA 1
ATOM 875 C C . PHE A 1 120 ? 22.936 -3.395 -49.651 1.00 93.56 120 PHE A C 1
ATOM 877 O O . PHE A 1 120 ? 23.766 -4.257 -49.951 1.00 93.56 120 PHE A O 1
ATOM 884 N N . ARG A 1 121 ? 21.674 -3.413 -50.089 1.00 94.50 121 ARG A N 1
ATOM 885 C CA . ARG A 1 121 ? 21.150 -4.431 -51.004 1.00 94.50 121 ARG A CA 1
ATOM 886 C C . ARG A 1 121 ? 21.852 -4.383 -52.356 1.00 94.50 121 ARG A C 1
ATOM 888 O O . ARG A 1 121 ? 22.311 -5.412 -52.845 1.00 94.50 121 ARG A O 1
ATOM 895 N N . GLU A 1 122 ? 21.969 -3.198 -52.954 1.00 95.81 122 GLU A N 1
ATOM 896 C CA . GLU A 1 122 ? 22.652 -3.022 -54.243 1.00 95.81 122 GLU A CA 1
ATOM 897 C C . GLU A 1 122 ? 24.137 -3.391 -54.175 1.00 95.81 122 GLU A C 1
ATOM 899 O O . GLU A 1 122 ? 24.692 -3.935 -55.130 1.00 95.81 122 GLU A O 1
ATOM 904 N N . LEU A 1 123 ? 24.776 -3.120 -53.035 1.00 92.75 123 LEU A N 1
ATOM 905 C CA . LEU A 1 123 ? 26.177 -3.450 -52.783 1.00 92.75 123 LEU A CA 1
ATOM 906 C C . LEU A 1 123 ? 26.395 -4.920 -52.380 1.00 92.75 123 LEU A C 1
ATOM 908 O O . LEU A 1 123 ? 27.542 -5.341 -52.234 1.00 92.75 123 LEU A O 1
ATOM 912 N N . GLY A 1 124 ? 25.330 -5.706 -52.183 1.00 88.94 124 GLY A N 1
ATOM 913 C CA . GLY A 1 124 ? 25.417 -7.099 -51.732 1.00 88.94 124 GLY A CA 1
ATOM 914 C C . GLY A 1 124 ? 25.921 -7.258 -50.291 1.00 88.94 124 GLY A C 1
ATOM 915 O O . GLY A 1 124 ? 26.457 -8.305 -49.925 1.00 88.94 124 GLY A O 1
ATOM 916 N N . LEU A 1 125 ? 25.774 -6.227 -49.455 1.00 85.88 125 LEU A N 1
ATOM 917 C CA . LEU A 1 125 ? 26.234 -6.196 -48.066 1.00 85.88 125 LEU A CA 1
ATOM 918 C C . LEU A 1 125 ? 25.155 -6.735 -47.113 1.00 85.88 125 LEU A C 1
ATOM 920 O O . LEU A 1 125 ? 24.635 -6.007 -46.267 1.00 85.88 125 LEU A O 1
ATOM 924 N N . ALA A 1 126 ? 24.859 -8.034 -47.217 1.00 83.69 126 ALA A N 1
ATOM 925 C CA . ALA A 1 126 ? 23.730 -8.693 -46.545 1.00 83.69 126 ALA A CA 1
ATOM 926 C C . ALA A 1 126 ? 23.644 -8.450 -45.022 1.00 83.69 126 ALA A C 1
ATOM 928 O O . ALA A 1 126 ? 22.565 -8.191 -44.497 1.00 83.69 126 ALA A O 1
ATOM 929 N N . ALA A 1 127 ? 24.770 -8.466 -44.298 1.00 80.38 127 ALA A N 1
ATOM 930 C CA . ALA A 1 127 ? 24.779 -8.217 -42.850 1.00 80.38 127 ALA A CA 1
ATOM 931 C C . ALA A 1 127 ? 24.373 -6.774 -42.481 1.00 80.38 127 ALA A C 1
ATOM 933 O O . ALA A 1 127 ? 23.745 -6.536 -41.448 1.00 80.38 127 ALA A O 1
ATOM 934 N N . HIS A 1 128 ? 24.718 -5.802 -43.330 1.00 83.62 128 HIS A N 1
ATOM 935 C CA . HIS A 1 128 ? 24.350 -4.401 -43.128 1.00 83.62 128 HIS A CA 1
ATOM 936 C C . HIS A 1 128 ? 22.912 -4.136 -43.588 1.00 83.62 128 HIS A C 1
ATOM 938 O O . HIS A 1 128 ? 22.187 -3.413 -42.904 1.00 83.62 128 HIS A O 1
ATOM 944 N N . GLU A 1 129 ? 22.472 -4.785 -44.672 1.00 89.19 129 GLU A N 1
ATOM 945 C CA . GLU A 1 129 ? 21.068 -4.792 -45.100 1.00 89.19 129 GLU A CA 1
ATOM 946 C C . GLU A 1 129 ? 20.164 -5.322 -43.977 1.00 89.19 129 GLU A C 1
ATOM 948 O O . GLU A 1 129 ? 19.203 -4.656 -43.597 1.00 89.19 129 GLU A O 1
ATOM 953 N N . ALA A 1 130 ? 20.523 -6.453 -43.360 1.00 84.94 130 ALA A N 1
ATOM 954 C CA . ALA A 1 130 ? 19.777 -7.043 -42.248 1.00 84.94 130 ALA A CA 1
ATOM 955 C C . ALA A 1 130 ? 19.634 -6.078 -41.058 1.00 84.94 130 ALA A C 1
ATOM 957 O O . ALA A 1 130 ? 18.564 -5.949 -40.459 1.00 84.94 130 ALA A O 1
ATOM 958 N N . ARG A 1 131 ? 20.702 -5.342 -40.732 1.00 85.62 131 ARG A N 1
ATOM 959 C CA . ARG A 1 131 ? 20.685 -4.345 -39.655 1.00 85.62 131 ARG A CA 1
ATOM 960 C C . ARG A 1 131 ? 19.824 -3.126 -39.996 1.00 85.62 131 ARG A C 1
ATOM 962 O O . ARG A 1 131 ? 19.132 -2.617 -39.114 1.00 85.62 131 ARG A O 1
ATOM 969 N N . ALA A 1 132 ? 19.830 -2.681 -41.250 1.00 87.94 132 ALA A N 1
ATOM 970 C CA . ALA A 1 132 ? 18.928 -1.630 -41.712 1.00 87.94 132 ALA A CA 1
ATOM 971 C C . ALA A 1 132 ? 17.460 -2.094 -41.656 1.00 87.94 132 ALA A C 1
ATOM 973 O O . ALA A 1 132 ? 16.609 -1.365 -41.151 1.00 87.94 132 ALA A O 1
ATOM 974 N N . CYS A 1 133 ? 17.172 -3.341 -42.037 1.00 91.25 133 CYS A N 1
ATOM 975 C CA . CYS A 1 133 ? 15.848 -3.950 -41.893 1.00 91.25 133 CYS A CA 1
ATOM 976 C C . CYS A 1 133 ? 15.377 -4.016 -40.425 1.00 91.25 133 CYS A C 1
ATOM 978 O O . CYS A 1 133 ? 14.245 -3.633 -40.134 1.00 91.25 133 CYS A O 1
ATOM 980 N N . LEU A 1 134 ? 16.246 -4.372 -39.467 1.00 84.31 134 LEU A N 1
ATOM 981 C CA . LEU A 1 134 ? 15.920 -4.267 -38.032 1.00 84.31 134 LEU A CA 1
ATOM 982 C C . LEU A 1 134 ? 15.600 -2.833 -37.599 1.00 84.31 134 LEU A C 1
ATOM 984 O O . LEU A 1 134 ? 14.725 -2.610 -36.757 1.00 84.31 134 LEU A O 1
ATOM 988 N N . ARG A 1 135 ? 16.322 -1.849 -38.146 1.00 86.12 135 ARG A N 1
ATOM 989 C CA . ARG A 1 135 ? 16.072 -0.440 -37.838 1.00 86.12 135 ARG A CA 1
ATOM 990 C C . ARG A 1 135 ? 14.707 0.003 -38.361 1.00 86.12 135 ARG A C 1
ATOM 992 O O . ARG A 1 135 ? 13.984 0.670 -37.621 1.00 86.12 135 ARG A O 1
ATOM 999 N N . LEU A 1 136 ? 14.343 -0.411 -39.572 1.00 88.94 136 LEU A N 1
ATOM 1000 C CA . LEU A 1 136 ? 13.028 -0.168 -40.167 1.00 88.94 136 LEU A CA 1
ATOM 1001 C C . LEU A 1 136 ? 11.911 -0.827 -39.356 1.00 88.94 136 LEU A C 1
ATOM 1003 O O . LEU A 1 136 ? 10.942 -0.155 -39.014 1.00 88.94 136 LEU A O 1
ATOM 1007 N N . ALA A 1 137 ? 12.091 -2.081 -38.934 1.00 85.88 137 ALA A N 1
ATOM 1008 C CA . ALA A 1 137 ? 11.145 -2.775 -38.060 1.00 85.88 137 ALA A CA 1
ATOM 1009 C C . ALA A 1 137 ? 10.866 -1.998 -36.757 1.00 85.88 137 ALA A C 1
ATOM 1011 O O . ALA A 1 137 ? 9.727 -1.917 -36.299 1.00 85.88 137 ALA A O 1
ATOM 1012 N N . ALA A 1 138 ? 11.896 -1.370 -36.176 1.00 82.50 138 ALA A N 1
ATOM 1013 C CA . ALA A 1 138 ? 11.764 -0.550 -34.971 1.00 82.50 138 ALA A CA 1
ATOM 1014 C C . ALA A 1 138 ? 11.120 0.831 -35.211 1.00 82.50 138 ALA A C 1
ATOM 1016 O O . ALA A 1 138 ? 10.603 1.428 -34.264 1.00 82.50 138 ALA A O 1
ATOM 1017 N N . LEU A 1 139 ? 11.183 1.356 -36.438 1.00 83.81 139 LEU A N 1
ATOM 1018 C CA . LEU A 1 139 ? 10.622 2.654 -36.833 1.00 83.81 139 LEU A CA 1
ATOM 1019 C C . LEU A 1 139 ? 9.213 2.548 -37.435 1.00 83.81 139 LEU A C 1
ATOM 1021 O O . LEU A 1 139 ? 8.537 3.568 -37.560 1.00 83.81 139 LEU A O 1
ATOM 1025 N N . ALA A 1 140 ? 8.765 1.341 -37.784 1.00 83.69 140 ALA A N 1
ATOM 1026 C CA . ALA A 1 140 ? 7.528 1.115 -38.514 1.00 83.69 140 ALA A CA 1
ATOM 1027 C C . ALA A 1 140 ? 6.279 1.620 -37.771 1.00 83.69 140 ALA A C 1
ATOM 1029 O O . ALA A 1 140 ? 5.967 1.220 -36.635 1.00 83.69 140 ALA A O 1
ATOM 1030 N N . HIS A 1 141 ? 5.523 2.478 -38.462 1.00 83.62 141 HIS A N 1
ATOM 1031 C CA . HIS A 1 141 ? 4.232 2.972 -37.995 1.00 83.62 141 HIS A CA 1
ATOM 1032 C C . HIS A 1 141 ? 3.180 1.860 -38.014 1.00 83.62 141 HIS A C 1
ATOM 1034 O O . HIS A 1 141 ? 2.493 1.669 -37.007 1.00 83.62 141 HIS A O 1
ATOM 1040 N N . GLN A 1 142 ? 3.098 1.099 -39.108 1.00 87.38 142 GLN A N 1
ATOM 1041 C CA . GLN A 1 142 ? 2.239 -0.081 -39.229 1.00 87.38 142 GLN A CA 1
ATOM 1042 C C . GLN A 1 142 ? 2.983 -1.333 -38.757 1.00 87.38 142 GLN A C 1
ATOM 1044 O O . GLN A 1 142 ? 4.200 -1.442 -38.910 1.00 87.38 142 GLN A O 1
ATOM 1049 N N . ALA A 1 143 ? 2.275 -2.252 -38.103 1.00 84.75 143 ALA A N 1
ATOM 1050 C CA . ALA A 1 143 ? 2.917 -3.425 -37.512 1.00 84.75 143 ALA A CA 1
ATOM 1051 C C . ALA A 1 143 ? 3.242 -4.491 -38.572 1.00 84.75 143 ALA A C 1
ATOM 1053 O O . ALA A 1 143 ? 4.219 -5.214 -38.416 1.00 84.75 143 ALA A O 1
ATOM 1054 N N . GLU A 1 144 ? 2.470 -4.528 -39.655 1.00 92.62 144 GLU A N 1
ATOM 1055 C CA . GLU A 1 144 ? 2.634 -5.387 -40.823 1.00 92.62 144 GLU A CA 1
ATOM 1056 C C . GLU A 1 144 ? 3.930 -5.056 -41.574 1.00 92.62 144 GLU A C 1
ATOM 1058 O O . GLU A 1 144 ? 4.788 -5.919 -41.725 1.00 92.62 144 GLU A O 1
ATOM 1063 N N . GLU A 1 145 ? 4.134 -3.784 -41.932 1.00 91.06 145 GLU A N 1
ATOM 1064 C CA . GLU A 1 145 ? 5.366 -3.302 -42.582 1.00 91.06 145 GLU A CA 1
ATOM 1065 C C . GLU A 1 145 ? 6.608 -3.571 -41.717 1.00 91.06 145 GLU A C 1
ATOM 1067 O O . GLU A 1 145 ? 7.665 -3.980 -42.201 1.00 91.06 145 GLU A O 1
ATOM 1072 N N . GLY A 1 146 ? 6.483 -3.362 -40.402 1.00 89.56 146 GLY A N 1
ATOM 1073 C CA . GLY A 1 146 ? 7.562 -3.658 -39.468 1.00 89.56 146 GLY A CA 1
ATOM 1074 C C . GLY A 1 146 ? 7.869 -5.151 -39.383 1.00 89.56 146 GLY A C 1
ATOM 1075 O O . GLY A 1 146 ? 9.036 -5.524 -39.254 1.00 89.56 146 GLY A O 1
ATOM 1076 N N . LEU A 1 147 ? 6.839 -6.001 -39.446 1.00 92.69 147 LEU A N 1
ATOM 1077 C CA . LEU A 1 147 ? 6.986 -7.453 -39.406 1.00 92.69 147 LEU A CA 1
ATOM 1078 C C . LEU A 1 147 ? 7.690 -7.968 -40.662 1.00 92.69 147 LEU A C 1
ATOM 1080 O O . LEU A 1 147 ? 8.643 -8.729 -40.526 1.00 92.69 147 LEU A O 1
ATOM 1084 N N . GLU A 1 148 ? 7.314 -7.481 -41.846 1.00 95.50 148 GLU A N 1
ATOM 1085 C CA . GLU A 1 148 ? 8.009 -7.799 -43.102 1.00 95.50 148 GLU A CA 1
ATOM 1086 C C . GLU A 1 148 ? 9.501 -7.440 -43.023 1.00 95.50 148 GLU A C 1
ATOM 1088 O O . GLU A 1 148 ? 10.367 -8.238 -43.388 1.00 95.50 148 GLU A O 1
ATOM 1093 N N . ALA A 1 149 ? 9.826 -6.262 -42.479 1.00 91.38 149 ALA A N 1
ATOM 1094 C CA . ALA A 1 149 ? 11.211 -5.846 -42.282 1.00 91.38 149 ALA A CA 1
ATOM 1095 C C . ALA A 1 149 ? 11.960 -6.736 -41.268 1.00 91.38 149 ALA A C 1
ATOM 1097 O O . ALA A 1 149 ? 13.135 -7.051 -41.472 1.00 91.38 149 ALA A O 1
ATOM 1098 N N . ALA A 1 150 ? 11.305 -7.173 -40.189 1.00 90.00 150 ALA A N 1
ATOM 1099 C CA . ALA A 1 150 ? 11.903 -8.078 -39.207 1.00 90.00 150 ALA A CA 1
ATOM 1100 C C . ALA A 1 150 ? 12.149 -9.487 -39.781 1.00 90.00 150 ALA A C 1
ATOM 1102 O O . ALA A 1 150 ? 13.211 -10.058 -39.543 1.00 90.00 150 ALA A O 1
ATOM 1103 N N . GLU A 1 151 ? 11.217 -10.024 -40.570 1.00 94.62 151 GLU A N 1
ATOM 1104 C CA . GLU A 1 151 ? 11.344 -11.332 -41.232 1.00 94.62 151 GLU A CA 1
ATOM 1105 C C . GLU A 1 151 ? 12.424 -11.312 -42.326 1.00 94.62 151 GLU A C 1
ATOM 1107 O O . GLU A 1 151 ? 13.226 -12.242 -42.433 1.00 94.62 151 GLU A O 1
ATOM 1112 N N . ALA A 1 152 ? 12.527 -10.215 -43.085 1.00 93.94 152 ALA A N 1
ATOM 1113 C CA . ALA A 1 152 ? 13.627 -10.009 -44.025 1.00 93.94 152 ALA A CA 1
ATOM 1114 C C . ALA A 1 152 ? 14.989 -9.978 -43.307 1.00 93.94 152 ALA A C 1
ATOM 1116 O O . ALA A 1 152 ? 15.955 -10.584 -43.773 1.00 93.94 152 ALA A O 1
ATOM 1117 N N . ALA A 1 153 ? 15.072 -9.311 -42.148 1.00 90.12 153 ALA A N 1
ATOM 1118 C CA . ALA A 1 153 ? 16.285 -9.303 -41.336 1.00 90.12 153 ALA A CA 1
ATOM 1119 C C . ALA A 1 153 ? 16.651 -10.708 -40.823 1.00 90.12 153 ALA A C 1
ATOM 1121 O O . ALA A 1 153 ? 17.822 -11.075 -40.888 1.00 90.12 153 ALA A O 1
ATOM 1122 N N . GLU A 1 154 ? 15.676 -11.501 -40.356 1.00 92.19 154 GLU A N 1
ATOM 1123 C CA . GLU A 1 154 ? 15.891 -12.888 -39.904 1.00 92.19 154 GLU A CA 1
ATOM 1124 C C . GLU A 1 154 ? 16.548 -13.727 -41.005 1.00 92.19 154 GLU A C 1
ATOM 1126 O O . GLU A 1 154 ? 17.603 -14.319 -40.775 1.00 92.19 154 GLU A O 1
ATOM 1131 N N . GLN A 1 155 ? 15.978 -13.722 -42.214 1.00 93.38 155 GLN A N 1
ATOM 1132 C CA . GLN A 1 155 ? 16.497 -14.496 -43.347 1.00 93.38 155 GLN A CA 1
ATOM 1133 C C . GLN A 1 155 ? 17.917 -14.073 -43.737 1.00 93.38 155 GLN A C 1
ATOM 1135 O O . GLN A 1 155 ? 18.780 -14.920 -43.987 1.00 93.38 155 GLN A O 1
ATOM 1140 N N . LEU A 1 156 ? 18.180 -12.763 -43.764 1.00 88.50 156 LEU A N 1
ATOM 1141 C CA . LEU A 1 156 ? 19.502 -12.238 -44.094 1.00 88.50 156 LEU A CA 1
ATOM 1142 C C . LEU A 1 156 ? 20.540 -12.634 -43.037 1.00 88.50 156 LEU A C 1
ATOM 1144 O O . LEU A 1 156 ? 21.610 -13.124 -43.403 1.00 88.50 156 LEU A O 1
ATOM 1148 N N . PHE A 1 157 ? 20.227 -12.509 -41.744 1.00 86.31 157 PHE A N 1
ATOM 1149 C CA . PHE A 1 157 ? 21.133 -12.941 -40.675 1.00 86.31 157 PHE A CA 1
ATOM 1150 C C . PHE A 1 157 ? 21.367 -14.451 -40.676 1.00 86.31 157 PHE A C 1
ATOM 1152 O O . PHE A 1 157 ? 22.509 -14.885 -40.515 1.00 86.31 157 PHE A O 1
ATOM 1159 N N . GLN A 1 158 ? 20.328 -15.244 -40.944 1.00 88.06 158 GLN A N 1
ATOM 1160 C CA . GLN A 1 158 ? 20.447 -16.692 -41.072 1.00 88.06 158 GLN A CA 1
ATOM 1161 C C . GLN A 1 158 ? 21.374 -17.073 -42.237 1.00 88.06 158 GLN A C 1
ATOM 1163 O O . GLN A 1 158 ? 22.274 -17.896 -42.075 1.00 88.06 158 GLN A O 1
ATOM 1168 N N . SER A 1 159 ? 21.217 -16.428 -43.400 1.00 86.44 159 SER A N 1
ATOM 1169 C CA . SER A 1 159 ? 22.086 -16.652 -44.567 1.00 86.44 159 SER A CA 1
ATOM 1170 C C . SER A 1 159 ? 23.540 -16.225 -44.324 1.00 86.44 159 SER A C 1
ATOM 1172 O O . SER A 1 159 ? 24.464 -16.832 -44.865 1.00 86.44 159 SER A O 1
ATOM 1174 N N . ALA A 1 160 ? 23.745 -15.216 -43.473 1.00 81.06 160 ALA A N 1
ATOM 1175 C CA . ALA A 1 160 ? 25.057 -14.720 -43.077 1.00 81.06 160 ALA A CA 1
ATOM 1176 C C . ALA A 1 160 ? 25.706 -15.541 -41.944 1.00 81.06 160 ALA A C 1
ATOM 1178 O O . ALA A 1 160 ? 26.871 -15.309 -41.624 1.00 81.06 160 ALA A O 1
ATOM 1179 N N . GLY A 1 161 ? 24.977 -16.481 -41.330 1.00 81.06 161 GLY A N 1
ATOM 1180 C CA . GLY A 1 161 ? 25.436 -17.233 -40.160 1.00 81.06 161 GLY A CA 1
ATOM 1181 C C . GLY A 1 161 ? 25.555 -16.389 -38.883 1.00 81.06 161 GLY A C 1
ATOM 1182 O O . GLY A 1 161 ? 26.269 -16.775 -37.957 1.00 81.06 161 GLY A O 1
ATOM 1183 N N . ASP A 1 162 ? 24.883 -15.237 -38.820 1.00 79.69 162 ASP A N 1
ATOM 1184 C CA . ASP A 1 162 ? 24.871 -14.361 -37.647 1.00 79.69 162 ASP A CA 1
ATOM 1185 C C . ASP A 1 162 ? 23.722 -14.746 -36.706 1.00 79.69 162 ASP A C 1
ATOM 1187 O O . ASP A 1 162 ? 22.636 -14.164 -36.725 1.00 79.69 162 ASP A O 1
ATOM 1191 N N . ALA A 1 163 ? 23.989 -15.721 -35.838 1.00 80.38 163 ALA A N 1
ATOM 1192 C CA . ALA A 1 163 ? 23.022 -16.219 -34.860 1.00 80.38 163 ALA A CA 1
ATOM 1193 C C . ALA A 1 163 ? 22.524 -15.134 -33.880 1.00 80.38 163 ALA A C 1
ATOM 1195 O O . ALA A 1 163 ? 21.405 -15.209 -33.369 1.00 80.38 163 ALA A O 1
ATOM 1196 N N . LYS A 1 164 ? 23.330 -14.096 -33.607 1.00 77.88 164 LYS A N 1
ATOM 1197 C CA . LYS A 1 164 ? 22.925 -12.989 -32.727 1.00 77.88 164 LYS A CA 1
ATOM 1198 C C . LYS A 1 164 ? 21.965 -12.041 -33.442 1.00 77.88 164 LYS A C 1
ATOM 1200 O O . LYS A 1 164 ? 20.994 -11.570 -32.834 1.00 77.88 164 LYS A O 1
ATOM 1205 N N . GLY A 1 165 ? 22.255 -11.733 -34.702 1.00 76.94 165 GLY A N 1
ATOM 1206 C CA . GLY A 1 165 ? 21.375 -10.972 -35.577 1.00 76.94 165 GLY A CA 1
ATOM 1207 C C . GLY A 1 165 ? 20.038 -11.682 -35.784 1.00 76.94 165 GLY A C 1
ATOM 1208 O O . GLY A 1 165 ? 18.990 -11.064 -35.591 1.00 76.94 165 GLY A O 1
ATOM 1209 N N . GLU A 1 166 ? 20.070 -12.994 -36.037 1.00 85.62 166 GLU A N 1
ATOM 1210 C CA . GLU A 1 166 ? 18.885 -13.853 -36.167 1.00 85.62 166 GLU A CA 1
ATOM 1211 C C . GLU A 1 166 ? 17.998 -13.768 -34.915 1.00 85.62 166 GLU A C 1
ATOM 1213 O O . GLU A 1 166 ? 16.820 -13.418 -34.997 1.00 85.62 166 GLU A O 1
ATOM 1218 N N . ALA A 1 167 ? 18.577 -13.972 -33.728 1.00 79.94 167 ALA A N 1
ATOM 1219 C CA . ALA A 1 167 ? 17.854 -13.857 -32.462 1.00 7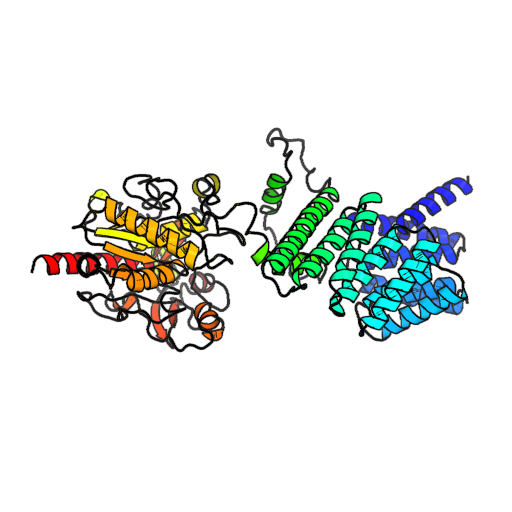9.94 167 ALA A CA 1
ATOM 1220 C C . ALA A 1 167 ? 17.255 -12.453 -32.232 1.00 79.94 167 ALA A C 1
ATOM 1222 O O . ALA A 1 167 ? 16.167 -12.309 -31.667 1.00 79.94 167 ALA A O 1
ATOM 1223 N N . SER A 1 168 ? 17.937 -11.398 -32.691 1.00 79.62 168 SER A N 1
ATOM 1224 C CA . SER A 1 168 ? 17.461 -10.009 -32.580 1.00 79.62 168 SER A CA 1
ATOM 1225 C C . SER A 1 168 ? 16.294 -9.706 -33.528 1.00 79.62 168 SER A C 1
ATOM 1227 O O . SER A 1 168 ? 15.380 -8.958 -33.158 1.00 79.62 168 SER A O 1
ATOM 1229 N N . ALA A 1 169 ? 16.298 -10.300 -34.723 1.00 81.56 169 ALA A N 1
ATOM 1230 C CA . ALA A 1 169 ? 15.191 -10.247 -35.674 1.00 81.56 169 ALA A CA 1
ATOM 1231 C C . ALA A 1 169 ? 13.964 -10.994 -35.157 1.00 81.56 169 ALA A C 1
ATOM 1233 O O . ALA A 1 169 ? 12.886 -10.405 -35.092 1.00 81.56 169 ALA A O 1
ATOM 1234 N N . LEU A 1 170 ? 14.153 -12.211 -34.643 1.00 87.19 170 LEU A N 1
ATOM 1235 C CA . LEU A 1 170 ? 13.097 -12.991 -33.998 1.00 87.19 170 LEU A CA 1
ATOM 1236 C C . LEU A 1 170 ? 12.467 -12.240 -32.816 1.00 87.19 170 LEU A C 1
ATOM 1238 O O . LEU A 1 170 ? 11.246 -12.149 -32.709 1.00 87.19 170 LEU A O 1
ATOM 1242 N N . HIS A 1 171 ? 13.275 -11.627 -31.945 1.00 80.06 171 HIS A N 1
ATOM 1243 C CA . HIS A 1 171 ? 12.746 -10.813 -30.847 1.00 80.06 171 HIS A CA 1
ATOM 1244 C C . HIS A 1 171 ? 11.897 -9.633 -31.348 1.00 80.06 171 HIS A C 1
ATOM 1246 O O . HIS A 1 171 ? 10.847 -9.339 -30.777 1.00 80.06 171 HIS A O 1
ATOM 1252 N N . SER A 1 172 ? 12.332 -8.966 -32.420 1.00 79.56 172 SER A N 1
ATOM 1253 C CA . SER A 1 172 ? 11.611 -7.824 -32.994 1.00 79.56 172 SER A CA 1
ATOM 1254 C C . SER A 1 172 ? 10.299 -8.266 -33.652 1.00 79.56 172 SER A C 1
ATOM 1256 O O . SER A 1 172 ? 9.256 -7.665 -33.391 1.00 79.56 172 SER A O 1
ATOM 1258 N N . ALA A 1 173 ? 10.326 -9.361 -34.417 1.00 86.12 173 ALA A N 1
ATOM 1259 C CA . ALA A 1 173 ? 9.145 -9.985 -35.009 1.00 86.12 173 ALA A CA 1
ATOM 1260 C C . ALA A 1 173 ? 8.123 -10.397 -33.938 1.00 86.12 173 ALA A C 1
ATOM 1262 O O . ALA A 1 173 ? 6.935 -10.119 -34.084 1.00 86.12 173 ALA A O 1
ATOM 1263 N N . ALA A 1 174 ? 8.575 -10.965 -32.813 1.00 81.94 174 ALA A N 1
ATOM 1264 C CA . ALA A 1 174 ? 7.702 -11.299 -31.690 1.00 81.94 174 ALA A CA 1
ATOM 1265 C C . ALA A 1 174 ? 6.966 -10.061 -31.140 1.00 81.94 174 ALA A C 1
ATOM 1267 O O . ALA A 1 174 ? 5.752 -10.099 -30.957 1.00 81.94 174 ALA A O 1
ATOM 1268 N N . LEU A 1 175 ? 7.661 -8.933 -30.938 1.00 77.69 175 LEU A N 1
ATOM 1269 C CA . LEU A 1 175 ? 7.036 -7.685 -30.471 1.00 77.69 175 LEU A CA 1
ATOM 1270 C C . LEU A 1 175 ? 6.033 -7.099 -31.480 1.00 77.69 175 LEU A C 1
ATOM 1272 O O . LEU A 1 175 ? 5.034 -6.501 -31.076 1.00 77.69 175 LEU A O 1
ATOM 1276 N N . LEU A 1 176 ? 6.286 -7.254 -32.780 1.00 82.69 176 LEU A N 1
ATOM 1277 C CA . LEU A 1 176 ? 5.395 -6.788 -33.846 1.00 82.69 176 LEU A CA 1
ATOM 1278 C C . LEU A 1 176 ? 4.147 -7.668 -33.969 1.00 82.69 176 LEU A C 1
ATOM 1280 O O . LEU A 1 176 ? 3.041 -7.135 -34.030 1.00 82.69 176 LEU A O 1
ATOM 1284 N N . LYS A 1 177 ? 4.288 -8.993 -33.863 1.00 85.19 177 LYS A N 1
ATOM 1285 C CA . LYS A 1 177 ? 3.152 -9.930 -33.802 1.00 85.19 177 LYS A CA 1
ATOM 1286 C C . LYS A 1 177 ? 2.238 -9.658 -32.600 1.00 85.19 177 LYS A C 1
ATOM 1288 O O . LYS A 1 177 ? 1.022 -9.754 -32.722 1.00 85.19 177 LYS A O 1
ATOM 1293 N N . LEU A 1 178 ? 2.777 -9.167 -31.478 1.00 73.50 178 LEU A N 1
ATOM 1294 C CA . LEU A 1 178 ? 1.950 -8.672 -30.365 1.00 73.50 178 LEU A CA 1
ATOM 1295 C C . LEU A 1 178 ? 1.139 -7.422 -30.681 1.00 73.50 178 LEU A C 1
ATOM 1297 O O . LEU A 1 178 ? 0.052 -7.258 -30.129 1.00 73.50 178 LEU A O 1
ATOM 1301 N N . ARG A 1 179 ? 1.660 -6.521 -31.519 1.00 79.62 179 ARG A N 1
ATOM 1302 C CA . ARG A 1 179 ? 0.901 -5.349 -31.981 1.00 79.62 179 ARG A CA 1
ATOM 1303 C C . ARG A 1 179 ? -0.232 -5.755 -32.925 1.00 79.62 179 ARG A C 1
ATOM 1305 O O . ARG A 1 179 ? -1.226 -5.042 -32.970 1.00 79.62 179 ARG A O 1
ATOM 1312 N N . LEU A 1 180 ? -0.074 -6.880 -33.622 1.00 85.12 180 LEU A N 1
ATOM 1313 C CA . LEU A 1 180 ? -1.066 -7.492 -34.511 1.00 85.12 180 LEU A CA 1
ATOM 1314 C C . LEU A 1 180 ? -2.054 -8.423 -33.785 1.00 85.12 180 LEU A C 1
ATOM 1316 O O . LEU A 1 180 ? -2.896 -9.031 -34.434 1.00 85.12 180 LEU A O 1
ATOM 1320 N N . GLU A 1 181 ? -1.952 -8.550 -32.457 1.00 79.81 181 GLU A N 1
ATOM 1321 C CA . GLU A 1 181 ? -2.763 -9.466 -31.634 1.00 79.81 181 GLU A CA 1
ATOM 1322 C C . GLU A 1 181 ? -2.582 -10.966 -31.970 1.00 79.81 181 GLU A C 1
ATOM 1324 O O . GLU A 1 181 ? -3.328 -11.816 -31.479 1.00 79.81 181 GLU A O 1
ATOM 1329 N N . ASP A 1 182 ? -1.531 -11.328 -32.719 1.00 83.31 182 ASP A N 1
ATOM 1330 C CA . ASP A 1 182 ? -1.143 -12.720 -32.971 1.00 83.31 182 ASP A CA 1
ATOM 1331 C C . ASP A 1 182 ? -0.260 -13.253 -31.835 1.00 83.31 182 ASP A C 1
ATOM 1333 O O . ASP A 1 182 ? 0.966 -13.384 -31.915 1.00 83.31 182 ASP A O 1
ATOM 1337 N N . HIS A 1 183 ? -0.911 -13.503 -30.704 1.00 76.50 183 HIS A N 1
ATOM 1338 C CA . HIS A 1 183 ? -0.244 -13.907 -29.472 1.00 76.50 183 HIS A CA 1
ATOM 1339 C C . HIS A 1 183 ? 0.417 -15.288 -29.560 1.00 76.50 183 HIS A C 1
ATOM 1341 O O . HIS A 1 183 ? 1.464 -15.496 -28.948 1.00 76.50 183 HIS A O 1
ATOM 1347 N N . ALA A 1 184 ? -0.179 -16.226 -30.301 1.00 78.38 184 ALA A N 1
ATOM 1348 C CA . ALA A 1 184 ? 0.327 -17.592 -30.399 1.00 78.38 184 ALA A CA 1
ATOM 1349 C C . ALA A 1 184 ? 1.651 -17.630 -31.173 1.00 78.38 184 ALA A C 1
ATOM 1351 O O . ALA A 1 184 ? 2.629 -18.217 -30.699 1.00 78.38 184 ALA A O 1
ATOM 1352 N N . GLU A 1 185 ? 1.718 -16.948 -32.319 1.00 83.31 185 GLU A N 1
ATOM 1353 C CA . GLU A 1 185 ? 2.964 -16.856 -33.074 1.00 83.31 185 GLU A CA 1
ATOM 1354 C C . GLU A 1 185 ? 4.003 -15.978 -32.369 1.00 83.31 185 GLU A C 1
ATOM 1356 O O . GLU A 1 185 ? 5.187 -16.318 -32.371 1.00 83.31 185 GLU A O 1
ATOM 1361 N N . ALA A 1 186 ? 3.589 -14.892 -31.705 1.00 79.62 186 ALA A N 1
ATOM 1362 C CA . ALA A 1 186 ? 4.505 -14.056 -30.927 1.00 79.62 186 ALA A CA 1
ATOM 1363 C C . ALA A 1 186 ? 5.252 -14.855 -29.844 1.00 79.62 186 ALA A C 1
ATOM 1365 O O . ALA A 1 186 ? 6.463 -14.683 -29.675 1.00 79.62 186 ALA A O 1
ATOM 1366 N N . MET A 1 187 ? 4.551 -15.757 -29.146 1.00 75.62 187 MET A N 1
ATOM 1367 C CA . MET A 1 187 ? 5.151 -16.638 -28.139 1.00 75.62 187 MET A CA 1
ATOM 1368 C C . MET A 1 187 ? 6.145 -17.624 -28.760 1.00 75.62 187 MET A C 1
ATOM 1370 O O . MET A 1 187 ? 7.280 -17.736 -28.294 1.00 75.62 187 MET A O 1
ATOM 1374 N N . ALA A 1 188 ? 5.763 -18.292 -29.851 1.00 84.19 188 ALA A N 1
ATOM 1375 C CA . ALA A 1 188 ? 6.629 -19.255 -30.530 1.00 84.19 188 ALA A CA 1
ATOM 1376 C C . ALA A 1 188 ? 7.924 -18.606 -31.057 1.00 84.19 188 ALA A C 1
ATOM 1378 O O . ALA A 1 188 ? 9.026 -19.125 -30.852 1.00 84.19 188 ALA A O 1
ATOM 1379 N N . VAL A 1 189 ? 7.801 -17.445 -31.705 1.00 83.38 189 VAL A N 1
ATOM 1380 C CA . VAL A 1 189 ? 8.930 -16.702 -32.280 1.00 83.38 189 VAL A CA 1
ATOM 1381 C C . VAL A 1 189 ? 9.830 -16.126 -31.183 1.00 83.38 189 VAL A C 1
ATOM 1383 O O . VAL A 1 189 ? 11.055 -16.240 -31.263 1.00 83.38 189 VAL A O 1
ATOM 1386 N N . GLY A 1 190 ? 9.259 -15.560 -30.118 1.00 79.12 190 GLY A N 1
ATOM 1387 C CA . GLY A 1 190 ? 10.062 -15.026 -29.020 1.00 79.12 190 GLY A CA 1
ATOM 1388 C C . GLY A 1 190 ? 10.788 -16.120 -28.226 1.00 79.12 190 GLY A C 1
ATOM 1389 O O . GLY A 1 190 ? 11.904 -15.880 -27.761 1.00 79.12 190 GLY A O 1
ATOM 1390 N N . GLN A 1 191 ? 10.226 -17.332 -28.112 1.00 82.25 191 GLN A N 1
ATOM 1391 C CA . GLN A 1 191 ? 10.902 -18.455 -27.451 1.00 82.25 191 GLN A CA 1
ATOM 1392 C C . GLN A 1 191 ? 12.145 -18.895 -28.234 1.00 82.25 191 GLN A C 1
ATOM 1394 O O . GLN A 1 191 ? 13.198 -19.109 -27.634 1.00 82.25 191 GLN A O 1
ATOM 1399 N N . ARG A 1 192 ? 12.062 -18.935 -29.573 1.00 88.12 192 ARG A N 1
ATOM 1400 C CA . ARG A 1 192 ? 13.226 -19.175 -30.448 1.00 88.12 192 ARG A CA 1
ATOM 1401 C C . ARG A 1 192 ? 14.324 -18.132 -30.223 1.00 88.12 192 ARG A C 1
ATOM 1403 O O . ARG A 1 192 ? 15.487 -18.500 -30.070 1.00 88.12 192 ARG A O 1
ATOM 1410 N N . ALA A 1 193 ? 13.957 -16.850 -30.130 1.00 80.38 193 ALA A N 1
ATOM 1411 C CA . ALA A 1 193 ? 14.911 -15.781 -29.823 1.00 80.38 193 ALA A CA 1
ATOM 1412 C C . ALA A 1 193 ? 15.611 -16.003 -28.469 1.00 80.38 193 ALA A C 1
ATOM 1414 O O . ALA A 1 193 ? 16.826 -15.841 -28.361 1.00 80.38 193 ALA A O 1
ATOM 1415 N N . CYS A 1 194 ? 14.861 -16.407 -27.437 1.00 78.12 194 CYS A N 1
ATOM 1416 C CA . CYS A 1 194 ? 15.412 -16.681 -26.108 1.00 78.12 194 CYS A CA 1
ATOM 1417 C C . CYS A 1 194 ? 16.408 -17.843 -26.116 1.00 78.12 194 CYS A C 1
ATOM 1419 O O . CYS A 1 194 ? 17.483 -17.712 -25.533 1.00 78.12 194 CYS A O 1
ATOM 1421 N N . SER A 1 195 ? 16.069 -18.950 -26.784 1.00 84.12 195 SER A N 1
ATOM 1422 C CA . SER A 1 195 ? 16.952 -20.113 -26.917 1.00 84.12 195 SER A CA 1
ATOM 1423 C C . SER A 1 195 ? 18.272 -19.744 -27.589 1.00 84.12 195 SER A C 1
ATOM 1425 O O . SER A 1 195 ? 19.330 -20.047 -27.045 1.00 84.12 195 SER A O 1
ATOM 1427 N N . LEU A 1 196 ? 18.228 -18.995 -28.695 1.00 77.94 196 LEU A N 1
ATOM 1428 C CA . LEU A 1 196 ? 19.441 -18.542 -29.378 1.00 77.94 196 LEU A CA 1
ATOM 1429 C C . LEU A 1 196 ? 20.294 -17.618 -28.496 1.00 77.94 196 LEU A C 1
ATOM 1431 O O . LEU A 1 196 ? 21.508 -17.790 -28.409 1.00 77.94 196 LEU A O 1
ATOM 1435 N N . PHE A 1 197 ? 19.690 -16.659 -27.784 1.00 76.31 197 PHE A N 1
ATOM 1436 C CA . PHE A 1 197 ? 20.457 -15.804 -26.870 1.00 76.31 197 PHE A CA 1
ATOM 1437 C C . PHE A 1 197 ? 21.094 -16.584 -25.717 1.00 76.31 197 PHE A C 1
ATOM 1439 O O . PHE A 1 197 ? 22.205 -16.248 -25.302 1.00 76.31 197 PHE A O 1
ATOM 1446 N N . GLN A 1 198 ? 20.418 -17.620 -25.221 1.00 77.44 198 GLN A N 1
ATOM 1447 C CA . GLN A 1 198 ? 20.938 -18.504 -24.185 1.00 77.44 198 GLN A CA 1
ATOM 1448 C C . GLN A 1 198 ? 22.114 -19.351 -24.694 1.00 77.44 198 GLN A C 1
ATOM 1450 O O . GLN A 1 198 ? 23.143 -19.416 -24.023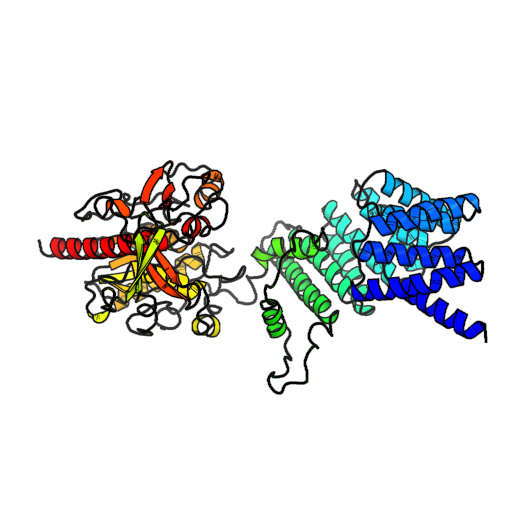 1.00 77.44 198 GLN A O 1
ATOM 1455 N N . GLU A 1 199 ? 22.000 -19.953 -25.881 1.00 82.56 199 GLU A N 1
ATOM 1456 C CA . GLU A 1 199 ? 23.073 -20.734 -26.518 1.00 82.56 199 GLU A CA 1
ATOM 1457 C C . GLU A 1 199 ? 24.330 -19.893 -26.775 1.00 82.56 199 GLU A C 1
ATOM 1459 O O . GLU A 1 199 ? 25.451 -20.368 -26.603 1.00 82.56 199 GLU A O 1
ATOM 1464 N N . LEU A 1 200 ? 24.146 -18.613 -27.109 1.00 74.12 200 LEU A N 1
ATOM 1465 C CA . LEU A 1 200 ? 25.233 -17.652 -27.308 1.00 74.12 200 LEU A CA 1
ATOM 1466 C C . LEU A 1 200 ? 25.807 -17.086 -25.995 1.00 74.12 200 LEU A C 1
ATOM 1468 O O . LEU A 1 200 ? 26.746 -16.290 -26.034 1.00 74.12 200 LEU A O 1
ATOM 1472 N N . GLY A 1 201 ? 25.240 -17.435 -24.834 1.00 69.25 201 GLY A N 1
ATOM 1473 C CA . GLY A 1 201 ? 25.642 -16.893 -23.530 1.00 69.25 201 GLY A CA 1
ATOM 1474 C C . GLY A 1 201 ? 25.320 -15.402 -23.338 1.00 69.25 201 GLY A C 1
ATOM 1475 O O . GLY A 1 201 ? 25.830 -14.760 -22.416 1.00 69.25 201 GLY A O 1
ATOM 1476 N N . LEU A 1 202 ? 24.464 -14.824 -24.186 1.00 64.25 202 LEU A N 1
ATOM 1477 C CA . LEU A 1 202 ? 24.142 -13.396 -24.216 1.00 64.25 202 LEU A CA 1
ATOM 1478 C C . LEU A 1 202 ? 23.054 -13.058 -23.190 1.00 64.25 202 LEU A C 1
ATOM 1480 O O . LEU A 1 202 ? 21.932 -12.679 -23.530 1.00 64.25 202 LEU A O 1
ATOM 1484 N N . SER A 1 203 ? 23.412 -13.154 -21.911 1.00 58.53 203 SER A N 1
ATOM 1485 C CA . SER A 1 203 ? 22.448 -13.173 -20.800 1.00 58.53 203 SER A CA 1
ATOM 1486 C C . SER A 1 203 ? 21.599 -11.884 -20.675 1.00 58.53 203 SER A C 1
ATOM 1488 O O . SER A 1 203 ? 20.445 -11.925 -20.257 1.00 58.53 203 SER A O 1
ATOM 1490 N N . ARG A 1 204 ? 22.089 -10.718 -21.129 1.00 56.38 204 ARG A N 1
ATOM 1491 C CA . ARG A 1 204 ? 21.271 -9.478 -21.190 1.00 56.38 204 ARG A CA 1
ATOM 1492 C C . ARG A 1 204 ? 20.203 -9.505 -22.278 1.00 56.38 204 ARG A C 1
ATOM 1494 O O . ARG A 1 204 ? 19.118 -8.952 -22.103 1.00 56.38 204 ARG A O 1
ATOM 1501 N N . LEU A 1 205 ? 20.524 -10.110 -23.415 1.00 59.38 205 LEU A N 1
ATOM 1502 C CA . LEU A 1 205 ? 19.603 -10.232 -24.543 1.00 59.38 205 LEU A CA 1
ATOM 1503 C C . LEU A 1 205 ? 18.552 -11.292 -24.261 1.00 59.38 205 LEU A C 1
ATOM 1505 O O . LEU A 1 205 ? 17.370 -11.058 -24.489 1.00 59.38 205 LEU A O 1
ATOM 1509 N N . GLU A 1 206 ? 18.991 -12.398 -23.667 1.00 66.12 206 GLU A N 1
ATOM 1510 C CA . GLU A 1 206 ? 18.147 -13.439 -23.093 1.00 66.12 206 GLU A CA 1
ATOM 1511 C C . GLU A 1 206 ? 17.132 -12.819 -22.112 1.00 66.12 206 GLU A C 1
ATOM 1513 O O . GLU A 1 206 ? 15.926 -13.030 -22.247 1.00 66.12 206 GLU A O 1
ATOM 1518 N N . ALA A 1 207 ? 17.591 -11.950 -21.201 1.00 54.88 207 ALA A N 1
ATOM 1519 C CA . ALA A 1 207 ? 16.726 -11.227 -20.271 1.00 54.88 207 ALA A CA 1
ATOM 1520 C C . ALA A 1 207 ? 15.658 -10.369 -20.963 1.00 54.88 207 ALA A C 1
ATOM 1522 O O . ALA A 1 207 ? 14.478 -10.392 -20.608 1.00 54.88 207 ALA A O 1
ATOM 1523 N N . ARG A 1 208 ? 16.066 -9.602 -21.974 1.00 58.19 208 ARG A N 1
ATOM 1524 C CA . ARG A 1 208 ? 15.171 -8.703 -22.706 1.00 58.19 208 ARG A CA 1
ATOM 1525 C C . ARG A 1 208 ? 14.149 -9.459 -23.554 1.00 58.19 208 ARG A C 1
ATOM 1527 O O . ARG A 1 208 ? 12.982 -9.069 -23.581 1.00 58.19 208 ARG A O 1
ATOM 1534 N N . ALA A 1 209 ? 14.573 -10.533 -24.215 1.00 60.66 209 ALA A N 1
ATOM 1535 C CA . ALA A 1 209 ? 13.703 -11.373 -25.026 1.00 60.66 209 ALA A CA 1
ATOM 1536 C C . ALA A 1 209 ? 12.605 -12.018 -24.175 1.00 60.66 209 ALA A C 1
ATOM 1538 O O . ALA A 1 209 ? 11.421 -11.915 -24.505 1.00 60.66 209 ALA A O 1
ATOM 1539 N N . ARG A 1 210 ? 12.984 -12.549 -23.012 1.00 62.00 210 ARG A N 1
ATOM 1540 C CA . ARG A 1 210 ? 12.048 -13.109 -22.036 1.00 62.00 210 ARG A CA 1
ATOM 1541 C C . ARG A 1 210 ? 11.106 -12.074 -21.431 1.00 62.00 210 ARG A C 1
ATOM 1543 O O . ARG A 1 210 ? 9.930 -12.358 -21.239 1.00 62.00 210 ARG A O 1
ATOM 1550 N N . ALA A 1 211 ? 11.568 -10.845 -21.199 1.00 54.06 211 ALA A N 1
ATOM 1551 C CA . ALA A 1 211 ? 10.688 -9.757 -20.771 1.00 54.06 211 ALA A CA 1
ATOM 1552 C C . ALA A 1 211 ? 9.630 -9.394 -21.835 1.00 54.06 211 ALA A C 1
ATOM 1554 O O . ALA A 1 211 ? 8.494 -9.079 -21.485 1.00 54.06 211 ALA A O 1
ATOM 1555 N N . GLY A 1 212 ? 9.984 -9.462 -23.123 1.00 57.47 212 GLY A N 1
ATOM 1556 C CA . GLY A 1 212 ? 9.037 -9.284 -24.230 1.00 57.47 212 GLY A CA 1
ATOM 1557 C C . GLY A 1 212 ? 7.986 -10.397 -24.297 1.00 57.47 212 GLY A C 1
ATOM 1558 O O . GLY A 1 212 ? 6.804 -10.109 -24.466 1.00 57.47 212 GLY A O 1
ATOM 1559 N N . LEU A 1 213 ? 8.395 -11.651 -24.086 1.00 61.62 213 LEU A N 1
ATOM 1560 C CA . LEU A 1 213 ? 7.479 -12.792 -23.977 1.00 61.62 213 LEU A CA 1
ATOM 1561 C C . LEU A 1 213 ? 6.571 -12.713 -22.737 1.00 61.62 213 LEU A C 1
ATOM 1563 O O . LEU A 1 213 ? 5.405 -13.087 -22.789 1.00 61.62 213 LEU A O 1
ATOM 1567 N N . ALA A 1 214 ? 7.064 -12.170 -21.625 1.00 55.34 214 ALA A N 1
ATOM 1568 C CA . ALA A 1 214 ? 6.224 -11.930 -20.457 1.00 55.34 214 ALA A CA 1
ATOM 1569 C C . ALA A 1 214 ? 5.097 -10.918 -20.760 1.00 55.34 214 ALA A C 1
ATOM 1571 O O . ALA A 1 214 ? 3.957 -11.118 -20.346 1.00 55.34 214 ALA A O 1
ATOM 1572 N N . ASP A 1 215 ? 5.374 -9.852 -21.523 1.00 53.88 215 ASP A N 1
ATOM 1573 C CA . ASP A 1 215 ? 4.331 -8.917 -21.985 1.00 53.88 215 ASP A CA 1
ATOM 1574 C C . ASP A 1 215 ? 3.374 -9.579 -22.996 1.00 53.88 215 ASP A C 1
ATOM 1576 O O . ASP A 1 215 ? 2.171 -9.312 -22.969 1.00 53.88 215 ASP A O 1
ATOM 1580 N N . ALA A 1 216 ? 3.884 -10.482 -23.844 1.00 59.34 216 ALA A N 1
ATOM 1581 C CA . ALA A 1 216 ? 3.090 -11.269 -24.789 1.00 59.34 216 ALA A CA 1
ATOM 1582 C C . ALA A 1 216 ? 2.015 -12.107 -24.096 1.00 59.34 216 ALA A C 1
ATOM 1584 O O . ALA A 1 216 ? 0.818 -11.968 -24.368 1.00 59.34 216 ALA A O 1
ATOM 1585 N N . ALA A 1 217 ? 2.460 -12.940 -23.161 1.00 56.38 217 ALA A N 1
ATOM 1586 C CA . ALA A 1 217 ? 1.628 -13.872 -22.427 1.00 56.38 217 ALA A CA 1
ATOM 1587 C C . ALA A 1 217 ? 0.625 -13.159 -21.494 1.00 56.38 217 ALA A C 1
ATOM 1589 O O . ALA A 1 217 ? -0.451 -13.684 -21.217 1.00 56.38 217 ALA A O 1
ATOM 1590 N N . LEU A 1 218 ? 0.900 -11.917 -21.074 1.00 55.16 218 LEU A N 1
ATOM 1591 C CA . LEU A 1 218 ? -0.071 -11.088 -20.347 1.00 55.16 218 LEU A CA 1
ATOM 1592 C C . LEU A 1 218 ? -1.193 -10.515 -21.222 1.00 55.16 218 LEU A C 1
ATOM 1594 O O . LEU A 1 218 ? -2.309 -10.290 -20.739 1.00 55.16 218 LEU A O 1
ATOM 1598 N N . ARG A 1 219 ? -0.889 -10.183 -22.479 1.00 57.56 219 ARG A N 1
ATOM 1599 C CA . ARG A 1 219 ? -1.872 -9.613 -23.411 1.00 57.56 219 ARG A CA 1
ATOM 1600 C C . ARG A 1 219 ? -2.770 -10.688 -24.007 1.00 57.56 219 ARG A C 1
ATOM 1602 O O . ARG A 1 219 ? -3.923 -10.392 -24.317 1.00 57.56 219 ARG A O 1
ATOM 1609 N N . TYR A 1 220 ? -2.283 -11.924 -24.075 1.00 59.62 220 TYR A N 1
ATOM 1610 C CA . TYR A 1 220 ? -3.076 -13.075 -24.473 1.00 59.62 220 TYR A CA 1
ATOM 1611 C C . TYR A 1 220 ? -4.236 -13.316 -23.490 1.00 59.62 220 TYR A C 1
ATOM 1613 O O . TYR A 1 220 ? -4.043 -13.622 -22.313 1.00 59.62 220 TYR A O 1
ATOM 1621 N N . ARG A 1 221 ? -5.477 -13.162 -23.970 1.00 57.12 221 ARG A N 1
ATOM 1622 C CA . ARG A 1 221 ? -6.701 -13.399 -23.184 1.00 57.12 221 ARG A CA 1
ATOM 1623 C C . ARG A 1 221 ? -7.531 -14.539 -23.769 1.00 57.12 221 ARG A C 1
ATOM 1625 O O . ARG A 1 221 ? -8.546 -14.278 -24.414 1.00 57.12 221 ARG A O 1
ATOM 1632 N N . PRO A 1 222 ? -7.159 -15.803 -23.517 1.00 57.53 222 PRO A N 1
ATOM 1633 C CA . PRO A 1 222 ? -8.004 -16.920 -23.910 1.00 57.53 222 PRO A CA 1
ATOM 1634 C C . PRO A 1 222 ? -9.352 -16.872 -23.164 1.00 57.53 222 PRO A C 1
ATOM 1636 O O . PRO A 1 222 ? -9.454 -16.359 -22.045 1.00 57.53 222 PRO A O 1
ATOM 1639 N N . GLY A 1 223 ? -10.416 -17.382 -23.793 1.00 38.84 223 GLY A N 1
ATOM 1640 C CA . GLY A 1 223 ? -11.784 -17.287 -23.257 1.00 38.84 223 GLY A CA 1
ATOM 1641 C C . GLY A 1 223 ? -11.978 -18.006 -21.913 1.00 38.84 223 GLY A C 1
ATOM 1642 O O . GLY A 1 223 ? -12.747 -17.561 -21.058 1.00 38.84 223 GLY A O 1
ATOM 1643 N N . GLU A 1 224 ? -11.224 -19.077 -21.677 1.00 45.59 224 GLU A N 1
ATOM 1644 C CA . GLU A 1 224 ? -11.312 -19.904 -20.473 1.00 45.59 224 GLU A CA 1
ATOM 1645 C C . GLU A 1 224 ? -10.433 -19.362 -19.334 1.00 45.59 224 GLU A C 1
ATOM 1647 O O . GLU A 1 224 ? -9.316 -18.886 -19.542 1.00 45.59 224 GLU A O 1
ATOM 1652 N N . ALA A 1 225 ? -10.933 -19.424 -18.096 1.00 36.66 225 ALA A N 1
ATOM 1653 C CA . ALA A 1 225 ? -10.212 -18.938 -16.914 1.00 36.66 225 ALA A CA 1
ATOM 1654 C C . ALA A 1 225 ? -8.897 -19.702 -16.662 1.00 36.66 225 ALA A C 1
ATOM 1656 O O . ALA A 1 225 ? -7.899 -19.110 -16.262 1.00 36.66 225 ALA A O 1
ATOM 1657 N N . GLU A 1 226 ? -8.880 -21.000 -16.955 1.00 37.81 226 GLU A N 1
ATOM 1658 C CA . GLU A 1 226 ? -7.727 -21.880 -16.749 1.00 37.81 226 GLU A CA 1
ATOM 1659 C C . GLU A 1 226 ? -6.627 -21.673 -17.799 1.00 37.81 226 GLU A C 1
ATOM 1661 O O . GLU A 1 226 ? -5.439 -21.733 -17.492 1.00 37.81 226 GLU A O 1
ATOM 1666 N N . ALA A 1 227 ? -7.005 -21.346 -19.037 1.00 45.50 227 ALA A N 1
ATOM 1667 C CA . ALA A 1 227 ? -6.058 -20.929 -20.067 1.00 45.50 227 ALA A CA 1
ATOM 1668 C C . ALA A 1 227 ? -5.459 -19.543 -19.761 1.00 45.50 227 ALA A C 1
ATOM 1670 O O . ALA A 1 227 ? -4.274 -19.321 -19.993 1.00 45.50 227 ALA A O 1
ATOM 1671 N N . ARG A 1 228 ? -6.248 -18.625 -19.176 1.00 45.09 228 ARG A N 1
ATOM 1672 C CA . ARG A 1 228 ? -5.749 -17.315 -18.716 1.00 45.09 228 ARG A CA 1
ATOM 1673 C C . ARG A 1 228 ? -4.755 -17.451 -17.571 1.00 45.09 228 ARG A C 1
ATOM 1675 O O . ARG A 1 228 ? -3.785 -16.705 -17.535 1.00 45.09 228 ARG A O 1
ATOM 1682 N N . ARG A 1 229 ? -4.988 -18.405 -16.665 1.00 42.91 229 ARG A N 1
ATOM 1683 C CA . ARG A 1 229 ? -4.062 -18.724 -15.575 1.00 42.91 229 ARG A CA 1
ATOM 1684 C C . ARG A 1 229 ? -2.736 -19.264 -16.113 1.00 42.91 229 ARG A C 1
ATOM 1686 O O . ARG A 1 229 ? -1.712 -18.656 -15.849 1.00 42.91 229 ARG A O 1
ATOM 1693 N N . ARG A 1 230 ? -2.780 -20.281 -16.983 1.00 50.59 230 ARG A N 1
ATOM 1694 C CA . ARG A 1 230 ? -1.580 -20.846 -17.634 1.00 50.59 230 ARG A CA 1
ATOM 1695 C C . ARG A 1 230 ? -0.740 -19.797 -18.368 1.00 50.59 230 ARG A C 1
ATOM 1697 O O . ARG A 1 230 ? 0.473 -19.786 -18.223 1.00 50.59 230 ARG A O 1
ATOM 1704 N N . SER A 1 231 ? -1.386 -18.887 -19.098 1.00 44.91 231 SER A N 1
ATOM 1705 C CA . SER A 1 231 ? -0.701 -17.782 -19.784 1.00 44.91 231 SER A CA 1
ATOM 1706 C C . SER A 1 231 ? -0.032 -16.801 -18.810 1.00 44.91 231 SER A C 1
ATOM 1708 O O . SER A 1 231 ? 1.053 -16.293 -19.071 1.00 44.91 231 SER A O 1
ATOM 1710 N N . ALA A 1 232 ? -0.655 -16.528 -17.660 1.00 40.84 232 ALA A N 1
ATOM 1711 C CA . ALA A 1 232 ? -0.062 -15.680 -16.628 1.00 40.84 232 ALA A CA 1
ATOM 1712 C C . ALA A 1 232 ? 1.120 -16.361 -15.910 1.00 40.84 232 ALA A C 1
ATOM 1714 O O . ALA A 1 232 ? 2.085 -15.677 -15.565 1.00 40.84 232 ALA A O 1
ATOM 1715 N N . ASP A 1 233 ? 1.062 -17.682 -15.721 1.00 44.38 233 ASP A N 1
ATOM 1716 C CA . ASP A 1 233 ? 2.140 -18.481 -15.124 1.00 44.38 233 ASP A CA 1
ATOM 1717 C C . ASP A 1 233 ? 3.367 -18.522 -16.048 1.00 44.38 233 ASP A C 1
ATOM 1719 O O . ASP A 1 233 ? 4.486 -18.242 -15.618 1.00 44.38 233 ASP A O 1
ATOM 1723 N N . GLU A 1 234 ? 3.145 -18.749 -17.345 1.00 52.41 234 GLU A N 1
ATOM 1724 C CA . GLU A 1 234 ? 4.185 -18.716 -18.378 1.00 52.41 234 GLU A CA 1
ATOM 1725 C C . GLU A 1 234 ? 4.850 -17.328 -18.461 1.00 52.41 234 GLU A C 1
ATOM 1727 O O . GLU A 1 234 ? 6.078 -17.214 -18.458 1.00 52.41 234 GLU A O 1
ATOM 1732 N N . ALA A 1 235 ? 4.060 -16.246 -18.414 1.00 45.66 235 ALA A N 1
ATOM 1733 C CA . ALA A 1 235 ? 4.579 -14.876 -18.351 1.00 45.66 235 ALA A CA 1
ATOM 1734 C C . ALA A 1 235 ? 5.491 -14.633 -17.133 1.00 45.66 235 ALA A C 1
ATOM 1736 O O . ALA A 1 235 ? 6.432 -13.833 -17.193 1.00 45.66 235 ALA A O 1
ATOM 1737 N N . MET A 1 236 ? 5.193 -15.291 -16.010 1.00 43.31 236 MET A N 1
ATOM 1738 C CA . MET A 1 236 ? 5.929 -15.142 -14.760 1.00 43.31 236 MET A CA 1
ATOM 1739 C C . MET A 1 236 ? 7.279 -15.847 -14.806 1.00 43.31 236 MET A C 1
ATOM 1741 O O . MET A 1 236 ? 8.297 -15.232 -14.486 1.00 43.31 236 MET A O 1
ATOM 1745 N N . GLU A 1 237 ? 7.291 -17.101 -15.254 1.00 50.28 237 GLU A N 1
ATOM 1746 C CA . GLU A 1 237 ? 8.506 -17.900 -15.432 1.00 50.28 237 GLU A CA 1
ATOM 1747 C C . GLU A 1 237 ? 9.491 -17.190 -16.371 1.00 50.28 237 GLU A C 1
ATOM 1749 O O . GLU A 1 237 ? 10.684 -17.053 -16.077 1.00 50.28 237 GLU A O 1
ATOM 1754 N N . LEU A 1 238 ? 8.973 -16.617 -17.458 1.00 51.22 238 LEU A N 1
ATOM 1755 C CA . LEU A 1 238 ? 9.744 -15.791 -18.380 1.00 51.22 238 LEU A CA 1
ATOM 1756 C C . LEU A 1 238 ? 10.319 -14.540 -17.693 1.00 51.22 238 LEU A C 1
ATOM 1758 O O . LEU A 1 238 ? 11.483 -14.200 -17.890 1.00 51.22 238 LEU A O 1
ATOM 1762 N N . ALA A 1 239 ? 9.561 -13.862 -16.830 1.00 42.41 239 ALA A N 1
ATOM 1763 C CA . ALA A 1 239 ? 10.042 -12.678 -16.114 1.00 42.41 239 ALA A CA 1
ATOM 1764 C C . ALA A 1 239 ? 11.087 -12.985 -15.017 1.00 42.41 239 ALA A C 1
ATOM 1766 O O . ALA A 1 239 ? 11.893 -12.110 -14.678 1.00 42.41 239 ALA A O 1
ATOM 1767 N N . GLU A 1 240 ? 11.071 -14.182 -14.431 1.00 44.03 240 GLU A N 1
ATOM 1768 C CA . GLU A 1 240 ? 12.058 -14.641 -13.442 1.00 44.03 240 GLU A CA 1
ATOM 1769 C C . GLU A 1 240 ? 13.360 -15.062 -14.115 1.00 44.03 240 GLU A C 1
ATOM 1771 O O . GLU A 1 240 ? 14.424 -14.523 -13.805 1.00 44.03 240 GLU A O 1
ATOM 1776 N N . THR A 1 241 ? 13.261 -15.919 -15.126 1.00 51.56 241 THR A N 1
ATOM 1777 C CA . THR A 1 241 ? 14.410 -16.327 -15.941 1.00 51.56 241 THR A CA 1
ATOM 1778 C C . THR A 1 241 ? 15.011 -15.154 -16.722 1.00 51.56 241 THR A C 1
ATOM 1780 O O . THR A 1 241 ? 16.199 -15.171 -17.054 1.00 51.56 241 THR A O 1
ATOM 1783 N N . ALA A 1 242 ? 14.238 -14.090 -16.980 1.00 48.69 242 ALA A N 1
ATOM 1784 C CA . ALA A 1 242 ? 14.769 -12.824 -17.471 1.00 48.69 242 ALA A CA 1
ATOM 1785 C C . ALA A 1 242 ? 15.683 -12.138 -16.447 1.00 48.69 242 ALA A C 1
ATOM 1787 O O . ALA A 1 242 ? 16.759 -11.650 -16.787 1.00 48.69 242 ALA A O 1
ATOM 1788 N N . PHE A 1 243 ? 15.264 -12.097 -15.183 1.00 43.81 243 PHE A N 1
ATOM 1789 C CA . PHE A 1 243 ? 16.046 -11.482 -14.118 1.00 43.81 243 PHE A CA 1
ATOM 1790 C C . PHE A 1 243 ? 17.330 -12.269 -13.830 1.00 43.81 243 PHE A C 1
ATOM 1792 O O . PHE A 1 243 ? 18.392 -11.671 -13.701 1.00 43.81 243 PHE A O 1
ATOM 1799 N N . GLU A 1 244 ? 17.260 -13.597 -13.778 1.00 53.06 244 GLU A N 1
ATOM 1800 C CA . GLU A 1 244 ? 18.444 -14.444 -13.580 1.00 53.06 244 GLU A CA 1
ATOM 1801 C C . GLU A 1 244 ? 19.476 -14.257 -14.695 1.00 53.06 244 GLU A C 1
ATOM 1803 O O . GLU A 1 244 ? 20.676 -14.181 -14.438 1.00 53.06 244 GLU A O 1
ATOM 1808 N N . ALA A 1 245 ? 19.013 -14.137 -15.940 1.00 52.00 245 ALA A N 1
ATOM 1809 C CA . ALA A 1 245 ? 19.876 -13.828 -17.070 1.00 52.00 245 ALA A CA 1
ATOM 1810 C C . ALA A 1 245 ? 20.486 -12.416 -16.953 1.00 52.00 245 ALA A C 1
ATOM 1812 O O . ALA A 1 245 ? 21.672 -12.213 -17.218 1.00 52.00 245 ALA A O 1
ATOM 1813 N N . PHE A 1 246 ? 19.721 -11.436 -16.465 1.00 48.75 246 PHE A N 1
ATOM 1814 C CA . PHE A 1 246 ? 20.255 -10.107 -16.170 1.00 48.75 246 PHE A CA 1
ATOM 1815 C C . PHE A 1 246 ? 21.325 -10.144 -15.063 1.00 48.75 246 PHE A C 1
ATOM 1817 O O . PHE A 1 246 ? 22.390 -9.552 -15.238 1.00 48.75 246 PHE A O 1
ATOM 1824 N N . ASP A 1 247 ? 21.095 -10.878 -13.973 1.00 47.59 247 ASP A N 1
ATOM 1825 C CA . ASP A 1 247 ? 22.034 -11.014 -12.852 1.00 47.59 247 ASP A CA 1
ATOM 1826 C C . ASP A 1 247 ? 23.348 -11.686 -13.280 1.00 47.59 247 ASP A C 1
ATOM 1828 O O . ASP A 1 247 ? 24.431 -11.165 -13.010 1.00 47.59 247 ASP A O 1
ATOM 1832 N N . ARG A 1 248 ? 23.278 -12.759 -14.086 1.00 57.38 248 ARG A N 1
ATOM 1833 C CA . ARG A 1 248 ? 24.464 -13.403 -14.690 1.00 57.38 248 ARG A CA 1
ATOM 1834 C C . ARG A 1 248 ? 25.342 -12.439 -15.496 1.00 57.38 248 ARG A C 1
ATOM 1836 O O . ARG A 1 248 ? 26.531 -12.694 -15.664 1.00 57.38 248 ARG A O 1
ATOM 1843 N N . SER A 1 249 ? 24.782 -11.335 -15.987 1.00 48.53 249 SER A N 1
ATOM 1844 C CA . SER A 1 249 ? 25.488 -10.377 -16.838 1.00 48.53 249 SER A CA 1
ATOM 1845 C C . SER A 1 249 ? 26.264 -9.272 -16.107 1.00 48.53 249 SER A C 1
ATOM 1847 O O . SER A 1 249 ? 26.884 -8.446 -16.785 1.00 48.53 249 SER A O 1
ATOM 1849 N N . GLN A 1 250 ? 26.226 -9.206 -14.766 1.00 47.16 250 GLN A N 1
ATOM 1850 C CA . GLN A 1 250 ? 26.952 -8.185 -13.984 1.00 47.16 250 GLN A CA 1
ATOM 1851 C C . GLN A 1 250 ? 27.838 -8.726 -12.834 1.00 47.16 250 GLN A C 1
ATOM 1853 O O . GLN A 1 250 ? 27.713 -8.243 -11.711 1.00 47.16 250 GLN A O 1
ATOM 1858 N N . PRO A 1 251 ? 28.807 -9.639 -13.075 1.00 39.00 251 PRO A N 1
ATOM 1859 C CA . PRO A 1 251 ? 29.579 -10.310 -12.020 1.00 39.00 251 PRO A CA 1
ATOM 1860 C C . PRO A 1 251 ? 30.324 -9.418 -11.009 1.00 39.00 251 PRO A C 1
ATOM 1862 O O . PRO A 1 251 ? 30.611 -9.841 -9.890 1.00 39.00 251 PRO A O 1
ATOM 1865 N N . GLN A 1 252 ? 30.719 -8.211 -11.424 1.00 37.25 252 GLN A N 1
ATOM 1866 C CA . GLN A 1 252 ? 31.677 -7.364 -10.702 1.00 37.25 252 GLN A CA 1
ATOM 1867 C C . GLN A 1 252 ? 31.040 -6.208 -9.926 1.00 37.25 252 GLN A C 1
ATOM 1869 O O . GLN A 1 252 ? 31.693 -5.642 -9.050 1.00 37.25 252 GLN A O 1
ATOM 1874 N N . ALA A 1 253 ? 29.756 -5.906 -10.152 1.00 33.31 253 ALA A N 1
ATOM 1875 C CA . ALA A 1 253 ? 29.032 -4.868 -9.407 1.00 33.31 253 ALA A CA 1
ATOM 1876 C C . ALA A 1 253 ? 28.938 -5.169 -7.892 1.00 33.31 253 ALA A C 1
ATOM 1878 O O . ALA A 1 253 ? 28.564 -4.305 -7.102 1.00 33.31 253 ALA A O 1
ATOM 1879 N N . TRP A 1 254 ? 29.310 -6.386 -7.482 1.00 27.72 254 TRP A N 1
ATOM 1880 C CA . TRP A 1 254 ? 29.297 -6.871 -6.100 1.00 27.72 254 TRP A CA 1
ATOM 1881 C C . TRP A 1 254 ? 30.699 -7.211 -5.561 1.00 27.72 254 TRP A C 1
ATOM 1883 O O . TRP A 1 254 ? 30.809 -7.724 -4.451 1.00 27.72 254 TRP A O 1
ATOM 1893 N N . ALA A 1 255 ? 31.765 -6.960 -6.334 1.00 27.91 255 ALA A N 1
ATOM 1894 C CA . ALA A 1 255 ? 33.143 -7.362 -6.022 1.00 27.91 255 ALA A CA 1
ATOM 1895 C C . ALA A 1 255 ? 34.041 -6.214 -5.510 1.00 27.91 255 ALA A C 1
ATOM 1897 O O . ALA A 1 255 ? 35.267 -6.323 -5.555 1.00 27.91 255 ALA A O 1
ATOM 1898 N N . LEU A 1 256 ? 33.462 -5.118 -5.006 1.00 24.44 256 LEU A N 1
ATOM 1899 C CA . LEU A 1 256 ? 34.214 -4.029 -4.377 1.00 24.44 256 LEU A CA 1
ATOM 1900 C C . LEU A 1 256 ? 34.173 -4.144 -2.843 1.00 24.44 256 LEU A C 1
ATOM 1902 O O . LEU A 1 256 ? 33.177 -3.824 -2.204 1.00 24.44 256 LEU A O 1
ATOM 1906 N N . ASP A 1 257 ? 35.334 -4.570 -2.333 1.00 27.83 257 ASP A N 1
ATOM 1907 C CA . ASP A 1 257 ? 35.852 -4.652 -0.956 1.00 27.83 257 ASP A CA 1
ATOM 1908 C C . ASP A 1 257 ? 35.879 -6.051 -0.313 1.00 27.83 257 ASP A C 1
ATOM 1910 O O . ASP A 1 257 ? 35.016 -6.457 0.461 1.00 27.83 257 ASP A O 1
ATOM 1914 N N . VAL A 1 258 ? 36.954 -6.781 -0.631 1.00 26.80 258 VAL A N 1
ATOM 1915 C CA . VAL A 1 258 ? 37.329 -8.082 -0.046 1.00 26.80 258 VAL A CA 1
ATOM 1916 C C . VAL A 1 258 ? 38.513 -7.921 0.927 1.00 26.80 258 VAL A C 1
ATOM 1918 O O . VAL A 1 258 ? 39.273 -8.861 1.136 1.00 26.80 258 VAL A O 1
ATOM 1921 N N . SER A 1 259 ? 38.723 -6.729 1.503 1.00 26.12 259 SER A N 1
ATOM 1922 C CA . SER A 1 259 ? 39.892 -6.461 2.364 1.00 26.12 259 SER A CA 1
ATOM 1923 C C . SER A 1 259 ? 39.586 -6.164 3.836 1.00 26.12 259 SER A C 1
ATOM 1925 O O . SER A 1 259 ? 40.514 -5.966 4.619 1.00 26.12 259 SER A O 1
ATOM 1927 N N . SER A 1 260 ? 38.319 -6.197 4.257 1.00 28.17 260 SER A N 1
ATOM 1928 C CA . SER A 1 260 ? 37.957 -6.113 5.676 1.00 28.17 260 SER A CA 1
ATOM 1929 C C . SER A 1 260 ? 37.215 -7.371 6.141 1.00 28.17 260 SER A C 1
ATOM 1931 O O . SER A 1 260 ? 36.254 -7.807 5.513 1.00 28.17 260 SER A O 1
ATOM 1933 N N . ASP A 1 261 ? 37.657 -7.958 7.258 1.00 28.70 261 ASP A N 1
ATOM 1934 C CA . ASP A 1 261 ? 37.129 -9.181 7.896 1.00 28.70 261 ASP A CA 1
ATOM 1935 C C . ASP A 1 261 ? 35.685 -9.034 8.454 1.00 28.70 261 ASP A C 1
ATOM 1937 O O . ASP A 1 261 ? 35.383 -9.448 9.574 1.00 28.70 261 ASP A O 1
ATOM 1941 N N . ARG A 1 262 ? 34.759 -8.397 7.720 1.00 27.38 262 ARG A N 1
ATOM 1942 C CA . ARG A 1 262 ? 33.400 -8.054 8.188 1.00 27.38 262 ARG A CA 1
ATOM 1943 C C . ARG A 1 262 ? 32.242 -8.432 7.262 1.00 27.38 262 ARG A C 1
ATOM 1945 O O . ARG A 1 262 ? 31.135 -7.950 7.491 1.00 27.38 262 ARG A O 1
ATOM 1952 N N . PHE A 1 263 ? 32.419 -9.328 6.292 1.00 24.72 263 PHE A N 1
ATOM 1953 C CA . PHE A 1 263 ? 31.285 -9.827 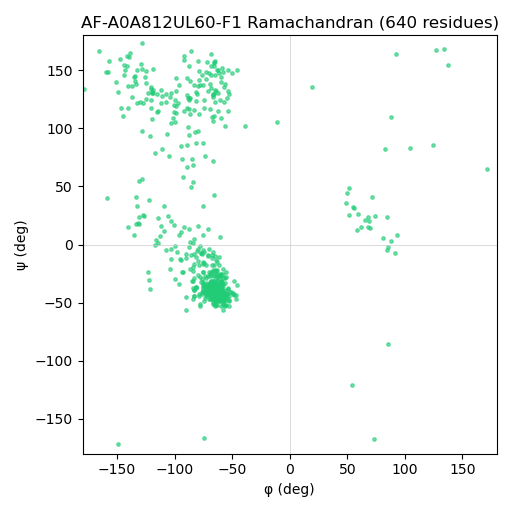5.500 1.00 24.72 263 PHE A CA 1
ATOM 1954 C C . PHE A 1 263 ? 31.344 -11.344 5.272 1.00 24.72 263 PHE A C 1
ATOM 1956 O O . PHE A 1 263 ? 32.357 -11.844 4.785 1.00 24.72 263 PHE A O 1
ATOM 1963 N N . PRO A 1 264 ? 30.276 -12.107 5.588 1.00 27.00 264 PRO A N 1
ATOM 1964 C CA . PRO A 1 264 ? 30.158 -13.478 5.119 1.00 27.00 264 PRO A CA 1
ATOM 1965 C C . PRO A 1 264 ? 29.838 -13.487 3.618 1.00 27.00 264 PRO A C 1
ATOM 1967 O O . PRO A 1 264 ? 29.077 -12.661 3.115 1.00 27.00 264 PRO A O 1
ATOM 1970 N N . VAL A 1 265 ? 30.428 -14.448 2.910 1.00 28.97 265 VAL A N 1
ATOM 1971 C CA . VAL A 1 265 ? 30.248 -14.697 1.475 1.00 28.97 265 VAL A CA 1
ATOM 1972 C C . VAL A 1 265 ? 28.755 -14.841 1.141 1.00 28.97 265 VAL A C 1
ATOM 1974 O O . VAL A 1 265 ? 28.102 -15.784 1.583 1.00 28.97 265 VAL A O 1
ATOM 1977 N N . LEU A 1 266 ? 28.208 -13.911 0.350 1.00 33.22 266 LEU A N 1
ATOM 1978 C CA . LEU A 1 266 ? 26.823 -13.951 -0.132 1.00 33.22 266 LEU A CA 1
ATOM 1979 C C . LEU A 1 266 ? 26.727 -14.865 -1.362 1.00 33.22 266 LEU A C 1
ATOM 1981 O O . LEU A 1 266 ? 27.018 -14.455 -2.492 1.00 33.22 266 LEU A O 1
ATOM 1985 N N . THR A 1 267 ? 26.335 -16.115 -1.127 1.00 29.02 267 THR A N 1
ATOM 1986 C CA . THR A 1 267 ? 26.221 -17.177 -2.141 1.00 29.02 267 THR A CA 1
ATOM 1987 C C . THR A 1 267 ? 24.845 -17.267 -2.814 1.00 29.02 267 THR A C 1
ATOM 1989 O O . THR A 1 267 ? 24.721 -17.988 -3.798 1.00 29.02 267 THR A O 1
ATOM 1992 N N . ASP A 1 268 ? 23.831 -16.532 -2.336 1.00 31.88 268 ASP A N 1
ATOM 1993 C CA . ASP A 1 268 ? 22.450 -16.582 -2.846 1.00 31.88 268 ASP A CA 1
ATOM 1994 C C . ASP A 1 268 ? 22.006 -15.247 -3.485 1.00 31.88 268 ASP A C 1
ATOM 1996 O O . ASP A 1 268 ? 22.100 -14.166 -2.893 1.00 31.88 268 ASP A O 1
ATOM 2000 N N . THR A 1 269 ? 21.476 -15.353 -4.705 1.00 31.50 269 THR A N 1
ATOM 2001 C CA . THR A 1 269 ? 20.767 -14.335 -5.499 1.00 31.50 269 THR A CA 1
ATOM 2002 C C . THR A 1 269 ? 19.701 -13.541 -4.728 1.00 31.50 269 THR A C 1
ATOM 2004 O O . THR A 1 269 ? 19.557 -12.336 -4.952 1.00 31.50 269 THR A O 1
ATOM 2007 N N . ARG A 1 270 ? 18.979 -14.151 -3.772 1.00 32.00 270 ARG A N 1
ATOM 2008 C CA . ARG A 1 270 ? 17.952 -13.456 -2.959 1.00 32.00 270 ARG A CA 1
ATOM 2009 C C . ARG A 1 270 ? 18.528 -12.399 -2.022 1.00 32.00 270 ARG A C 1
ATOM 2011 O O . ARG A 1 270 ? 17.886 -11.379 -1.778 1.00 32.00 270 ARG A O 1
ATOM 2018 N N . THR A 1 271 ? 19.734 -12.617 -1.512 1.00 34.84 271 THR A N 1
ATOM 2019 C CA . THR A 1 271 ? 20.379 -11.736 -0.530 1.00 34.84 271 THR A CA 1
ATOM 2020 C C . THR A 1 271 ? 21.063 -10.547 -1.208 1.00 34.84 271 THR A C 1
ATOM 2022 O O . THR A 1 271 ? 21.096 -9.449 -0.652 1.00 34.84 271 THR A O 1
ATOM 2025 N N . ARG A 1 272 ? 21.525 -10.720 -2.456 1.00 34.47 272 ARG A N 1
ATOM 2026 C CA . ARG A 1 272 ? 22.108 -9.645 -3.286 1.00 34.47 272 ARG A CA 1
ATOM 2027 C C . ARG A 1 272 ? 21.074 -8.584 -3.685 1.00 34.47 272 ARG A C 1
ATOM 2029 O O . ARG A 1 272 ? 21.384 -7.394 -3.679 1.00 34.47 272 ARG A O 1
ATOM 2036 N N . PHE A 1 273 ? 19.818 -8.988 -3.889 1.00 32.81 273 PHE A N 1
ATOM 2037 C CA . PHE A 1 273 ? 18.669 -8.092 -4.101 1.00 32.81 273 PHE A CA 1
ATOM 2038 C C . PHE A 1 273 ? 18.424 -7.104 -2.948 1.00 32.81 273 PHE A C 1
ATOM 2040 O O . PHE A 1 273 ? 17.947 -5.991 -3.175 1.00 32.81 273 PHE A O 1
ATOM 2047 N N . GLY A 1 274 ? 18.735 -7.500 -1.709 1.00 33.22 274 GLY A N 1
ATOM 2048 C CA . GLY A 1 274 ? 18.568 -6.658 -0.523 1.00 33.22 274 GLY A CA 1
ATOM 2049 C C . GLY A 1 274 ? 19.605 -5.536 -0.417 1.00 33.22 274 GLY A C 1
ATOM 2050 O O . GLY A 1 274 ? 19.305 -4.485 0.145 1.00 33.22 274 GLY A O 1
ATOM 2051 N N . PHE A 1 275 ? 20.797 -5.722 -0.993 1.00 30.97 275 PHE A N 1
ATOM 2052 C CA . PHE A 1 275 ? 21.925 -4.794 -0.852 1.00 30.97 275 PHE A CA 1
ATOM 2053 C C . PHE A 1 275 ? 21.776 -3.532 -1.722 1.00 30.97 275 PHE A C 1
ATOM 2055 O O . PHE A 1 275 ? 22.122 -2.433 -1.293 1.00 30.97 275 PHE A O 1
ATOM 2062 N N . LEU A 1 276 ? 21.136 -3.645 -2.894 1.00 29.83 276 LEU A N 1
ATOM 2063 C CA . LEU A 1 276 ? 20.796 -2.498 -3.758 1.00 29.83 276 LEU A CA 1
ATOM 2064 C C . LEU A 1 276 ? 19.789 -1.521 -3.118 1.00 29.83 276 LEU A C 1
ATOM 2066 O O . LEU A 1 276 ? 19.592 -0.414 -3.612 1.00 29.83 276 LEU A O 1
ATOM 2070 N N . ARG A 1 277 ? 19.183 -1.894 -1.983 1.00 33.69 277 ARG A N 1
ATOM 2071 C CA . ARG A 1 277 ? 18.291 -1.042 -1.185 1.00 33.69 277 ARG A CA 1
ATOM 2072 C C . ARG A 1 277 ? 19.049 -0.004 -0.331 1.00 33.69 277 ARG A C 1
ATOM 2074 O O . ARG A 1 277 ? 18.394 0.830 0.293 1.00 33.69 277 ARG A O 1
ATOM 2081 N N . HIS A 1 278 ? 20.388 -0.059 -0.264 1.00 32.47 278 HIS A N 1
ATOM 2082 C CA . HIS A 1 278 ? 21.210 0.683 0.712 1.00 32.47 278 HIS A CA 1
ATOM 2083 C C . HIS A 1 278 ? 22.415 1.467 0.146 1.00 32.47 278 HIS A C 1
ATOM 2085 O O . HIS A 1 278 ? 23.325 1.800 0.904 1.00 32.47 278 HIS A O 1
ATOM 2091 N N . LEU A 1 279 ? 22.426 1.854 -1.136 1.00 25.73 279 LEU A N 1
ATOM 2092 C CA . LEU A 1 279 ? 23.384 2.881 -1.581 1.00 25.73 279 LEU A CA 1
ATOM 2093 C C . LEU A 1 279 ? 23.050 4.237 -0.918 1.00 25.73 279 LEU A C 1
ATOM 2095 O O . LEU A 1 279 ? 21.886 4.649 -0.940 1.00 25.73 279 LEU A O 1
ATOM 2099 N N . PRO A 1 280 ? 24.028 4.920 -0.292 1.00 25.48 280 PRO A N 1
ATOM 2100 C CA . PRO A 1 280 ? 23.774 6.117 0.494 1.00 25.48 280 PRO A CA 1
ATOM 2101 C C . PRO A 1 280 ? 23.398 7.303 -0.397 1.00 25.48 280 PRO A C 1
ATOM 2103 O O . PRO A 1 280 ? 24.067 7.626 -1.376 1.00 25.48 280 PRO A O 1
ATOM 2106 N N . SER A 1 281 ? 22.326 7.982 -0.002 1.00 29.69 281 SER A N 1
ATOM 2107 C CA . SER A 1 281 ? 21.925 9.296 -0.488 1.00 29.69 281 SER A CA 1
ATOM 2108 C C . SER A 1 281 ? 22.942 10.351 -0.047 1.00 29.69 281 SER A C 1
ATOM 2110 O O . SER A 1 281 ? 22.964 10.739 1.122 1.00 29.69 281 SER A O 1
ATOM 2112 N N . GLY A 1 282 ? 23.763 10.835 -0.974 1.00 22.00 282 GLY A N 1
ATOM 2113 C CA . GLY A 1 282 ? 24.634 11.982 -0.747 1.00 22.00 282 GLY A CA 1
ATOM 2114 C C . GLY A 1 282 ? 24.781 12.820 -2.011 1.00 22.00 282 GLY A C 1
ATOM 2115 O O . GLY A 1 282 ? 25.437 12.382 -2.946 1.00 22.00 282 GLY A O 1
ATOM 2116 N N . GLY A 1 283 ? 24.203 14.026 -1.990 1.00 22.59 283 GLY A N 1
ATOM 2117 C CA . GLY A 1 283 ? 24.535 15.133 -2.894 1.00 22.59 283 GLY A CA 1
ATOM 2118 C C . GLY A 1 283 ? 23.773 15.171 -4.221 1.00 22.59 283 GLY A C 1
ATOM 2119 O O . GLY A 1 283 ? 23.984 14.334 -5.080 1.00 22.59 283 GLY A O 1
ATOM 2120 N N . GLU A 1 284 ? 22.887 16.164 -4.332 1.00 25.55 284 GLU A N 1
ATOM 2121 C CA . GLU A 1 284 ? 22.394 16.884 -5.521 1.00 25.55 284 GLU A CA 1
ATOM 2122 C C . GLU A 1 284 ? 22.548 16.267 -6.936 1.00 25.55 284 GLU A C 1
ATOM 2124 O O . GLU A 1 284 ? 23.625 15.886 -7.373 1.00 25.55 284 GLU A O 1
ATOM 2129 N N . SER A 1 285 ? 21.454 16.358 -7.713 1.00 26.30 285 SER A N 1
ATOM 2130 C CA . SER A 1 285 ? 21.341 16.104 -9.165 1.00 26.30 285 SER A CA 1
ATOM 2131 C C . SER A 1 285 ? 21.168 14.642 -9.625 1.00 26.30 285 SER A C 1
ATOM 2133 O O . SER A 1 285 ? 22.078 14.024 -10.168 1.00 26.30 285 SER A O 1
ATOM 2135 N N 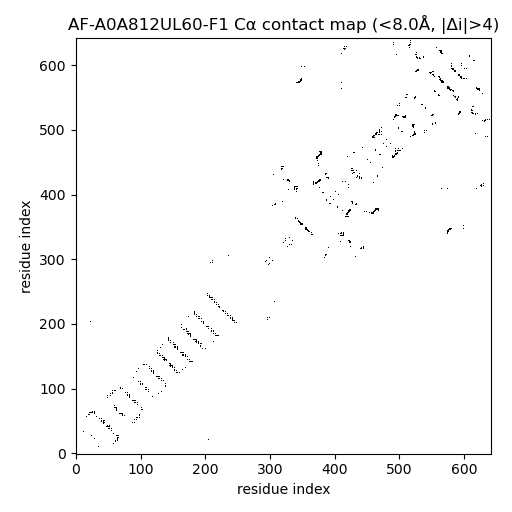. LEU A 1 286 ? 19.925 14.139 -9.569 1.00 23.77 286 LEU A N 1
ATOM 2136 C CA . LEU A 1 286 ? 19.453 12.994 -10.378 1.00 23.77 286 LEU A CA 1
ATOM 2137 C C . LEU A 1 286 ? 18.092 13.269 -11.055 1.00 23.77 286 LEU A C 1
ATOM 2139 O O . LEU A 1 286 ? 17.278 12.378 -11.279 1.00 23.77 286 LEU A O 1
ATOM 2143 N N . LEU A 1 287 ? 17.850 14.524 -11.438 1.00 22.58 287 LEU A N 1
ATOM 2144 C CA . LEU A 1 287 ? 16.887 14.872 -12.486 1.00 22.58 287 LEU A CA 1
ATOM 2145 C C . LEU A 1 287 ? 17.652 14.971 -13.811 1.00 22.58 287 LEU A C 1
ATOM 2147 O O . LEU A 1 287 ? 17.943 16.071 -14.255 1.00 22.58 287 LEU A O 1
ATOM 2151 N N . THR A 1 288 ? 18.061 13.829 -14.377 1.00 23.62 288 THR A N 1
ATOM 2152 C CA . THR A 1 288 ? 18.420 13.608 -15.804 1.00 23.62 288 THR A CA 1
ATOM 2153 C C . THR A 1 288 ? 19.037 12.211 -15.989 1.00 23.62 288 THR A C 1
ATOM 2155 O O . THR A 1 288 ? 20.187 12.055 -16.375 1.00 23.62 288 THR A O 1
ATOM 2158 N N . MET A 1 289 ? 18.260 11.147 -15.764 1.00 23.56 289 MET A N 1
ATOM 2159 C CA . MET A 1 289 ? 18.507 9.876 -16.460 1.00 23.56 289 MET A CA 1
ATOM 2160 C C . MET A 1 289 ? 17.422 9.712 -17.517 1.00 23.56 289 MET A C 1
ATOM 2162 O O . MET A 1 289 ? 16.286 9.321 -17.251 1.00 23.56 289 MET A O 1
ATOM 2166 N N . GLY A 1 290 ? 17.770 10.138 -18.729 1.00 23.19 290 GLY A N 1
ATOM 2167 C CA . GLY A 1 290 ? 16.915 10.074 -19.898 1.00 23.19 290 GLY A CA 1
ATOM 2168 C C . GLY A 1 290 ? 16.667 8.635 -20.342 1.00 23.19 290 GLY A C 1
ATOM 2169 O O . GLY A 1 290 ? 17.528 8.001 -20.937 1.00 23.19 290 GLY A O 1
ATOM 2170 N N . ASN A 1 291 ? 15.433 8.183 -20.138 1.00 32.09 291 ASN A N 1
ATOM 2171 C CA . ASN A 1 291 ? 14.658 7.390 -21.094 1.00 32.09 291 ASN A CA 1
ATOM 2172 C C . ASN A 1 291 ? 15.334 6.134 -21.693 1.00 32.09 291 ASN A C 1
ATOM 2174 O O . ASN A 1 291 ? 15.292 5.917 -22.908 1.00 32.09 291 ASN A O 1
ATOM 2178 N N . ARG A 1 292 ? 15.932 5.287 -20.851 1.00 33.50 292 ARG A N 1
ATOM 2179 C CA . ARG A 1 292 ? 16.349 3.918 -21.202 1.00 33.50 292 ARG A CA 1
ATOM 2180 C C . ARG A 1 292 ? 15.890 2.980 -20.091 1.00 33.50 292 ARG A C 1
ATOM 2182 O O . ARG A 1 292 ? 15.912 3.368 -18.934 1.00 33.50 292 ARG A O 1
ATOM 2189 N N . ASP A 1 293 ? 15.378 1.815 -20.478 1.00 35.56 293 ASP A N 1
ATOM 2190 C CA . ASP A 1 293 ? 14.700 0.798 -19.646 1.00 35.56 293 ASP A CA 1
ATOM 2191 C C . ASP A 1 293 ? 13.199 0.986 -19.366 1.00 35.56 293 ASP A C 1
ATOM 2193 O O . ASP A 1 293 ? 12.640 0.385 -18.448 1.00 35.56 293 ASP A O 1
ATOM 2197 N N . SER A 1 294 ? 12.479 1.717 -20.224 1.00 38.69 294 SER A N 1
ATOM 2198 C CA . SER A 1 294 ? 11.016 1.851 -20.114 1.00 38.69 294 SER A CA 1
ATOM 2199 C C . SER A 1 294 ? 10.241 0.542 -20.339 1.00 38.69 294 SER A C 1
ATOM 2201 O O . SER A 1 294 ? 9.125 0.418 -19.840 1.00 38.69 294 SER A O 1
ATOM 2203 N N . CYS A 1 295 ? 10.813 -0.458 -21.023 1.00 33.72 295 CYS A N 1
ATOM 2204 C CA . CYS A 1 295 ? 10.160 -1.761 -21.207 1.00 33.72 295 CYS A CA 1
ATOM 2205 C C . CYS A 1 295 ? 10.356 -2.699 -20.016 1.00 33.72 295 CYS A C 1
ATOM 2207 O O . CYS A 1 295 ? 9.374 -3.280 -19.579 1.00 33.72 295 CYS A O 1
ATOM 2209 N N . LEU A 1 296 ? 11.557 -2.817 -19.435 1.00 34.75 296 LEU A N 1
ATOM 2210 C CA . LEU A 1 296 ? 11.754 -3.670 -18.257 1.00 34.75 296 LEU A CA 1
ATOM 2211 C C . LEU A 1 296 ? 11.149 -3.011 -17.014 1.00 34.75 296 LEU A C 1
ATOM 2213 O O . LEU A 1 296 ? 10.379 -3.653 -16.318 1.00 34.75 296 LEU A O 1
ATOM 2217 N N . ALA A 1 297 ? 11.377 -1.715 -16.775 1.00 33.19 297 ALA A N 1
ATOM 2218 C CA . ALA A 1 297 ? 10.744 -1.002 -15.664 1.00 33.19 297 ALA A CA 1
ATOM 2219 C C . ALA A 1 297 ? 9.225 -0.836 -15.863 1.00 33.19 297 ALA A C 1
ATOM 2221 O O . ALA A 1 297 ? 8.471 -0.864 -14.893 1.00 33.19 297 ALA A O 1
ATOM 2222 N N . GLY A 1 298 ? 8.755 -0.697 -17.109 1.00 32.34 298 GLY A N 1
ATOM 2223 C CA . GLY A 1 298 ? 7.332 -0.633 -17.456 1.00 32.34 298 GLY A CA 1
ATOM 2224 C C . GLY A 1 298 ? 6.621 -1.984 -17.368 1.00 32.34 298 GLY A C 1
ATOM 2225 O O . GLY A 1 298 ? 5.527 -2.044 -16.811 1.00 32.34 298 GLY A O 1
ATOM 2226 N N . CYS A 1 299 ? 7.246 -3.072 -17.833 1.00 34.59 299 CYS A N 1
ATOM 2227 C CA . CYS A 1 299 ? 6.751 -4.438 -17.649 1.00 34.59 299 CYS A CA 1
ATOM 2228 C C . CYS A 1 299 ? 6.844 -4.842 -16.186 1.00 34.59 299 CYS A C 1
ATOM 2230 O O . CYS A 1 299 ? 5.861 -5.328 -15.665 1.00 34.59 299 CYS A O 1
ATOM 2232 N N . LEU A 1 300 ? 7.930 -4.554 -15.467 1.00 35.00 300 LEU A N 1
ATOM 2233 C CA . LEU A 1 300 ? 8.026 -4.798 -14.025 1.00 35.00 300 LEU A CA 1
ATOM 2234 C C . LEU A 1 300 ? 6.984 -3.991 -13.244 1.00 35.00 300 LEU A C 1
ATOM 2236 O O . LEU A 1 300 ? 6.441 -4.537 -12.297 1.00 35.00 300 LEU A O 1
ATOM 2240 N N . ARG A 1 301 ? 6.626 -2.763 -13.663 1.00 34.47 301 ARG A N 1
ATOM 2241 C CA . ARG A 1 301 ? 5.500 -1.982 -13.102 1.00 34.47 301 ARG A CA 1
ATOM 2242 C C . ARG A 1 301 ? 4.117 -2.550 -13.458 1.00 34.47 301 ARG A C 1
ATOM 2244 O O . ARG A 1 301 ? 3.213 -2.447 -12.635 1.00 34.47 301 ARG A O 1
ATOM 2251 N N . LYS A 1 302 ? 3.933 -3.140 -14.648 1.00 33.03 302 LYS A N 1
ATOM 2252 C CA . LYS A 1 302 ? 2.664 -3.754 -15.112 1.00 33.03 302 LYS A CA 1
ATOM 2253 C C . LYS A 1 302 ? 2.463 -5.207 -14.644 1.00 33.03 302 LYS A C 1
ATOM 2255 O O . LYS A 1 302 ? 1.329 -5.603 -14.400 1.00 33.03 302 LYS A O 1
ATOM 2260 N N . LEU A 1 303 ? 3.546 -5.968 -14.483 1.00 33.97 303 LEU A N 1
ATOM 2261 C CA . LEU A 1 303 ? 3.650 -7.309 -13.885 1.00 33.97 303 LEU A CA 1
ATOM 2262 C C . LEU A 1 303 ? 3.644 -7.240 -12.354 1.00 33.97 303 LEU A C 1
ATOM 2264 O O . LEU A 1 303 ? 3.391 -8.243 -11.693 1.00 33.97 303 LEU A O 1
ATOM 2268 N N . TRP A 1 304 ? 3.903 -6.066 -11.773 1.00 32.56 304 TRP A N 1
ATOM 2269 C CA . TRP A 1 304 ? 3.962 -5.862 -10.326 1.00 32.56 304 TRP A CA 1
ATOM 2270 C C . TRP A 1 304 ? 2.719 -6.331 -9.545 1.00 32.56 304 TRP A C 1
ATOM 2272 O O . TRP A 1 304 ? 2.895 -6.899 -8.465 1.00 32.56 304 TRP A O 1
ATOM 2282 N N . PRO A 1 305 ? 1.480 -6.160 -10.058 1.00 31.23 305 PRO A N 1
ATOM 2283 C CA . PRO A 1 305 ? 0.280 -6.692 -9.412 1.00 31.23 305 PRO A CA 1
ATOM 2284 C C . PRO A 1 305 ? 0.193 -8.229 -9.449 1.00 31.23 305 PRO A C 1
ATOM 2286 O O . PRO A 1 305 ? -0.471 -8.808 -8.598 1.00 31.23 305 PRO A O 1
ATOM 2289 N N . TRP A 1 306 ? 0.864 -8.888 -10.404 1.00 29.17 306 TRP A N 1
ATOM 2290 C CA . TRP A 1 306 ? 0.734 -10.328 -10.682 1.00 29.17 306 TRP A CA 1
ATOM 2291 C C . TRP A 1 306 ? 1.913 -11.168 -10.163 1.00 29.17 306 TRP A C 1
ATOM 2293 O O . TRP A 1 306 ? 1.745 -12.355 -9.905 1.00 29.17 306 TRP A O 1
ATOM 2303 N N . ARG A 1 307 ? 3.084 -10.552 -9.918 1.00 31.11 307 ARG A N 1
ATOM 2304 C CA . ARG A 1 307 ? 4.368 -11.166 -9.472 1.00 31.11 307 ARG A CA 1
ATOM 2305 C C . ARG A 1 307 ? 4.361 -11.898 -8.131 1.00 31.11 307 ARG A C 1
ATOM 2307 O O . ARG A 1 307 ? 5.392 -12.178 -7.526 1.00 31.11 307 ARG A O 1
ATOM 2314 N N . ARG A 1 308 ? 3.190 -12.034 -7.550 1.00 31.64 308 ARG A N 1
ATOM 2315 C CA . ARG A 1 308 ? 3.024 -12.029 -6.116 1.00 31.64 308 ARG A CA 1
ATOM 2316 C C . ARG A 1 308 ? 1.685 -12.717 -5.810 1.00 31.64 308 ARG A C 1
ATOM 2318 O O . ARG A 1 308 ? 0.963 -12.270 -4.935 1.00 31.64 308 ARG A O 1
ATOM 2325 N N . LEU A 1 309 ? 1.365 -13.799 -6.521 1.00 31.39 309 LEU A N 1
ATOM 2326 C CA . LEU A 1 309 ? 0.294 -14.724 -6.142 1.00 31.39 309 LEU A CA 1
ATOM 2327 C C . LEU A 1 309 ? 0.767 -16.175 -5.976 1.00 31.39 309 LEU A C 1
ATOM 2329 O O . LEU A 1 309 ? 0.164 -16.868 -5.172 1.00 31.39 309 LEU A O 1
ATOM 2333 N N . GLU A 1 310 ? 1.869 -16.635 -6.580 1.00 31.23 310 GLU A N 1
ATOM 2334 C CA . GLU A 1 310 ? 2.273 -18.056 -6.494 1.00 31.23 310 GLU A CA 1
ATOM 2335 C C . GLU A 1 310 ? 3.812 -18.181 -6.404 1.00 31.23 310 GLU A C 1
ATOM 2337 O O . GLU A 1 310 ? 4.518 -17.284 -6.844 1.00 31.23 310 GLU A O 1
ATOM 2342 N N . GLY A 1 311 ? 4.445 -19.174 -5.769 1.00 30.81 311 GLY A N 1
ATOM 2343 C CA . GLY A 1 311 ? 3.957 -20.480 -5.321 1.00 30.81 311 GLY A CA 1
ATOM 2344 C C . GLY A 1 311 ? 3.713 -20.641 -3.820 1.00 30.81 311 GLY A C 1
ATOM 2345 O O . GLY A 1 311 ? 4.444 -21.341 -3.125 1.00 30.81 311 GLY A O 1
ATOM 2346 N N . GLN A 1 312 ? 2.619 -20.071 -3.329 1.00 34.75 312 GLN A N 1
ATOM 2347 C CA . GLN A 1 312 ? 1.896 -20.676 -2.217 1.00 34.75 312 GLN A CA 1
ATOM 2348 C C . GLN A 1 312 ? 0.494 -20.961 -2.730 1.00 34.75 312 GLN A C 1
ATOM 2350 O O . GLN A 1 312 ? -0.141 -20.072 -3.293 1.00 34.75 312 GLN A O 1
ATOM 2355 N N . VAL A 1 313 ? -0.000 -22.179 -2.513 1.00 35.75 313 VAL A N 1
ATOM 2356 C CA . VAL A 1 313 ? -1.445 -22.379 -2.413 1.00 35.75 313 VAL A CA 1
ATOM 2357 C C . VAL A 1 313 ? -1.873 -21.427 -1.303 1.00 35.75 313 VAL A C 1
ATOM 2359 O O . VAL A 1 313 ? -1.566 -21.674 -0.138 1.00 35.75 313 VAL A O 1
ATOM 2362 N N . LEU A 1 314 ? -2.458 -20.277 -1.652 1.00 46.50 314 LEU A N 1
ATOM 2363 C CA . LEU A 1 314 ? -3.093 -19.441 -0.648 1.00 46.50 314 LEU A CA 1
ATOM 2364 C C . LEU A 1 314 ? -4.173 -20.317 -0.048 1.00 46.50 314 LEU A C 1
ATOM 2366 O O . LEU A 1 314 ? -5.141 -20.648 -0.733 1.00 46.50 314 LEU A O 1
ATOM 2370 N N . SER A 1 315 ? -3.961 -20.741 1.195 1.00 51.56 315 SER A N 1
ATOM 2371 C CA . SER A 1 315 ? -4.987 -21.475 1.906 1.00 51.56 315 SER A CA 1
ATOM 2372 C C . SER A 1 315 ? -6.267 -20.646 1.838 1.00 51.56 315 SER A C 1
ATOM 2374 O O . SER A 1 315 ? -6.254 -19.436 2.102 1.00 51.56 315 SER A O 1
ATOM 2376 N N . SER A 1 316 ? -7.368 -21.271 1.428 1.00 61.47 316 SER A N 1
ATOM 2377 C CA . SER A 1 316 ? -8.689 -20.691 1.667 1.00 61.47 316 SER A CA 1
ATOM 2378 C C . SER A 1 316 ? -8.896 -20.468 3.159 1.00 61.47 316 SER A C 1
ATOM 2380 O O . SER A 1 316 ? -9.598 -19.539 3.548 1.00 61.47 316 SER A O 1
ATOM 2382 N N . ASP A 1 317 ? -8.250 -21.293 3.981 1.00 66.12 317 ASP A N 1
ATOM 2383 C CA . ASP A 1 317 ? -8.443 -21.287 5.413 1.00 66.12 317 ASP A CA 1
ATOM 2384 C C . ASP A 1 317 ? -7.730 -20.085 6.037 1.00 66.12 317 ASP A C 1
ATOM 2386 O O . ASP A 1 317 ? -6.598 -19.754 5.652 1.00 66.12 317 ASP A O 1
ATOM 2390 N N . PRO A 1 318 ? -8.390 -19.411 6.989 1.00 74.62 318 PRO A N 1
ATOM 2391 C CA . PRO A 1 318 ? -7.782 -18.317 7.714 1.00 74.62 318 PRO A CA 1
ATOM 2392 C C . PRO A 1 318 ? -6.608 -18.818 8.576 1.00 74.62 318 PRO A C 1
ATOM 2394 O O . PRO A 1 318 ? -6.576 -19.986 8.972 1.00 74.62 318 PRO A O 1
ATOM 2397 N N . PRO A 1 319 ? -5.654 -17.935 8.909 1.00 76.12 319 PRO A N 1
ATOM 2398 C CA . PRO A 1 319 ? -4.606 -18.212 9.885 1.00 76.12 319 PRO A CA 1
ATOM 2399 C C . PRO A 1 319 ? -5.177 -18.682 11.228 1.00 76.12 319 PRO A C 1
ATOM 2401 O O . PRO A 1 319 ? -6.258 -18.257 11.639 1.00 76.12 319 PRO A O 1
ATOM 2404 N N . ASP A 1 320 ? -4.421 -19.515 11.946 1.00 78.38 320 ASP A N 1
ATOM 2405 C CA . ASP A 1 320 ? -4.791 -19.931 13.300 1.00 78.38 320 ASP A CA 1
ATOM 2406 C C . ASP A 1 320 ? -4.526 -18.797 14.297 1.00 78.38 320 ASP A C 1
ATOM 2408 O O . ASP A 1 320 ? -3.458 -18.699 14.904 1.00 78.38 320 ASP A O 1
ATOM 2412 N N . PHE A 1 321 ? -5.513 -17.920 14.462 1.00 82.44 321 PHE A N 1
ATOM 2413 C CA . PHE A 1 321 ? -5.423 -16.771 15.355 1.00 82.44 321 PHE A CA 1
ATOM 2414 C C . PHE A 1 321 ? -5.332 -17.135 16.841 1.00 82.44 321 PHE A C 1
ATOM 2416 O O . PHE A 1 321 ? -5.059 -16.243 17.640 1.00 82.44 321 PHE A O 1
ATOM 2423 N N . SER A 1 322 ? -5.460 -18.408 17.238 1.00 79.75 322 SER A N 1
ATOM 2424 C CA . SER A 1 322 ? -5.092 -18.816 18.602 1.00 79.75 322 SER A CA 1
ATOM 2425 C C . SER A 1 322 ? -3.584 -18.673 18.866 1.00 79.75 322 SER A C 1
ATOM 2427 O O . SER A 1 322 ? -3.137 -18.632 20.015 1.00 79.75 322 SER A O 1
ATOM 2429 N N . LEU A 1 323 ? -2.778 -18.563 17.801 1.00 73.06 323 LEU A N 1
ATOM 2430 C CA . LEU A 1 323 ? -1.333 -18.422 17.884 1.00 73.06 323 LEU A CA 1
ATOM 2431 C C . LEU A 1 323 ? -0.903 -16.945 17.965 1.00 73.06 323 LEU A C 1
ATOM 2433 O O . LEU A 1 323 ? -1.199 -16.151 17.067 1.00 73.06 323 LEU A O 1
ATOM 2437 N N . PRO A 1 324 ? -0.065 -16.571 18.951 1.00 70.50 324 PRO A N 1
ATOM 2438 C CA . PRO A 1 324 ? 0.356 -15.182 19.164 1.00 70.50 324 PRO A CA 1
ATOM 2439 C C . PRO A 1 324 ? 1.086 -14.519 17.997 1.00 70.50 324 PRO A C 1
ATOM 2441 O O . PRO A 1 324 ? 1.106 -13.299 17.876 1.00 70.50 324 PRO A O 1
ATOM 2444 N N . MET A 1 325 ? 1.729 -15.316 17.144 1.00 70.12 325 MET A N 1
ATOM 2445 C CA . MET A 1 325 ? 2.521 -14.817 16.020 1.00 70.12 325 MET A CA 1
ATOM 2446 C C . MET A 1 325 ? 1.688 -14.139 14.929 1.00 70.12 325 MET A C 1
ATOM 2448 O O . MET A 1 325 ? 2.249 -13.397 14.128 1.00 70.12 325 MET A O 1
ATOM 2452 N N . TYR A 1 326 ? 0.373 -14.366 14.908 1.00 78.25 326 TYR A N 1
ATOM 2453 C CA . TYR A 1 326 ? -0.547 -13.724 13.971 1.00 78.25 326 TYR A CA 1
ATOM 2454 C C . TYR A 1 326 ? -1.164 -12.437 14.522 1.00 78.25 326 TYR A C 1
ATOM 2456 O O . TYR A 1 326 ? -2.108 -11.905 13.946 1.00 78.25 326 TYR A O 1
ATOM 2464 N N . TRP A 1 327 ? -0.597 -11.892 15.598 1.00 79.25 327 TRP A N 1
ATOM 2465 C CA . TRP A 1 327 ? -1.023 -10.638 16.196 1.00 79.25 327 TRP A CA 1
ATOM 2466 C C . TRP A 1 327 ? 0.123 -9.626 16.197 1.00 79.25 327 TRP A C 1
ATOM 2468 O O . TRP A 1 327 ? 1.201 -9.859 16.739 1.00 79.25 327 TRP A O 1
ATOM 2478 N N . LEU A 1 328 ? -0.126 -8.459 15.605 1.00 79.75 328 LEU A N 1
ATOM 2479 C CA . LEU A 1 328 ? 0.727 -7.278 15.710 1.00 79.75 328 LEU A CA 1
ATOM 2480 C C . LEU A 1 328 ? 0.777 -6.765 17.160 1.00 79.75 328 LEU A C 1
ATOM 2482 O O . LEU A 1 328 ? 1.826 -6.322 17.630 1.00 79.75 328 LEU A O 1
ATOM 2486 N N . ALA A 1 329 ? -0.361 -6.838 17.852 1.00 81.94 329 ALA A N 1
ATOM 2487 C CA . ALA A 1 329 ? -0.510 -6.534 19.269 1.00 81.94 329 ALA A CA 1
ATOM 2488 C C . ALA A 1 329 ? -1.468 -7.540 19.912 1.00 81.94 329 ALA A C 1
ATOM 2490 O O . ALA A 1 329 ? -2.509 -7.845 19.327 1.00 81.94 329 ALA A O 1
ATOM 2491 N N . HIS A 1 330 ? -1.109 -8.041 21.093 1.00 85.12 330 HIS A N 1
ATOM 2492 C CA . HIS A 1 330 ? -1.923 -8.960 21.881 1.00 85.12 330 HIS A CA 1
ATOM 2493 C C . HIS A 1 330 ? -1.624 -8.772 23.383 1.00 85.12 330 HIS A C 1
ATOM 2495 O O . HIS A 1 330 ? -0.456 -8.623 23.743 1.00 85.12 330 HIS A O 1
ATOM 2501 N N . PRO A 1 331 ? -2.605 -8.809 24.304 1.00 80.38 331 PRO A N 1
ATOM 2502 C CA . PRO A 1 331 ? -2.328 -8.576 25.728 1.00 80.38 331 PRO A CA 1
ATOM 2503 C C . PRO A 1 331 ? -1.660 -9.771 26.419 1.00 80.38 331 PRO A C 1
ATOM 2505 O O . PRO A 1 331 ? -0.782 -9.604 27.263 1.00 80.38 331 PRO A O 1
ATOM 2508 N N . GLY A 1 332 ? -2.059 -10.996 26.054 1.00 72.19 332 GLY A N 1
ATOM 2509 C CA . GLY A 1 332 ? -1.504 -12.235 26.623 1.00 72.19 332 GLY A CA 1
ATOM 2510 C C . GLY A 1 332 ? -0.097 -12.584 26.127 1.00 72.19 332 GLY A C 1
ATOM 2511 O O . GLY A 1 332 ? 0.597 -13.403 26.726 1.00 72.19 332 GLY A O 1
ATOM 2512 N N . HIS A 1 333 ? 0.348 -11.956 25.039 1.00 63.25 333 HIS A N 1
ATOM 2513 C CA . HIS A 1 333 ? 1.592 -12.298 24.371 1.00 63.25 333 HIS A CA 1
ATOM 2514 C C . HIS A 1 333 ? 2.175 -11.049 23.742 1.00 63.25 333 HIS A C 1
ATOM 2516 O O . HIS A 1 333 ? 1.486 -10.362 23.009 1.00 63.25 333 HIS A O 1
ATOM 2522 N N . TRP A 1 334 ? 3.461 -10.787 23.976 1.00 55.28 334 TRP A N 1
ATOM 2523 C CA . TRP A 1 334 ? 4.138 -9.592 23.460 1.00 55.28 334 TRP A CA 1
ATOM 2524 C C . TRP A 1 334 ? 3.757 -8.231 24.101 1.00 55.28 334 TRP A C 1
ATOM 2526 O O . TRP A 1 334 ? 3.735 -7.220 23.392 1.00 55.28 334 TRP A O 1
ATOM 2536 N N . PRO A 1 335 ? 3.569 -8.110 25.435 1.00 45.53 335 PRO A N 1
ATOM 2537 C CA . PRO A 1 335 ? 3.150 -6.848 26.061 1.00 45.53 335 PRO A CA 1
ATOM 2538 C C . PRO A 1 335 ? 4.273 -5.791 26.166 1.00 45.53 335 PRO A C 1
ATOM 2540 O O . PRO A 1 335 ? 4.346 -5.042 27.129 1.00 45.53 335 PRO A O 1
ATOM 2543 N N . ARG A 1 336 ? 5.222 -5.720 25.222 1.00 53.44 336 ARG A N 1
ATOM 2544 C CA . ARG A 1 336 ? 6.363 -4.783 25.312 1.00 53.44 336 ARG A CA 1
ATOM 2545 C C . ARG A 1 336 ? 6.667 -3.993 24.047 1.00 53.44 336 ARG A C 1
ATOM 2547 O O . ARG A 1 336 ? 7.749 -3.448 23.955 1.00 53.44 336 ARG A O 1
ATOM 2554 N N . ARG A 1 337 ? 5.758 -3.880 23.071 1.00 62.97 337 ARG A N 1
ATOM 2555 C CA . ARG A 1 337 ? 6.006 -3.017 21.891 1.00 62.97 337 ARG A CA 1
ATOM 2556 C C . ARG A 1 337 ? 4.979 -1.922 21.646 1.00 62.97 337 ARG A C 1
ATOM 2558 O O . ARG A 1 337 ? 5.373 -0.879 21.142 1.00 62.97 337 ARG A O 1
ATOM 2565 N N . VAL A 1 338 ? 3.702 -2.092 21.993 1.00 74.00 338 VAL A N 1
ATOM 2566 C CA . VAL A 1 338 ? 2.707 -1.016 21.786 1.00 74.00 338 VAL A CA 1
ATOM 2567 C C . VAL A 1 338 ? 3.046 0.177 22.678 1.00 74.00 338 VAL A C 1
ATOM 2569 O O . VAL A 1 338 ? 3.254 1.278 22.176 1.00 74.00 338 VAL A O 1
ATOM 2572 N N . ALA A 1 339 ? 3.244 -0.062 23.976 1.00 79.25 339 ALA A N 1
ATOM 2573 C CA . ALA A 1 339 ? 3.635 0.971 24.931 1.00 79.25 339 ALA A CA 1
ATOM 2574 C C . ALA A 1 339 ? 4.995 1.637 24.629 1.00 79.25 339 ALA A C 1
ATOM 2576 O O . ALA A 1 339 ? 5.181 2.807 24.949 1.00 79.25 339 ALA A O 1
ATOM 2577 N N . GLU A 1 340 ? 5.935 0.949 23.962 1.00 80.25 340 GLU A N 1
ATOM 2578 C CA . GLU A 1 340 ? 7.204 1.557 23.512 1.00 80.25 340 GLU A CA 1
ATOM 2579 C C . GLU A 1 340 ? 6.993 2.679 22.484 1.00 80.25 340 GLU A C 1
ATOM 2581 O O . GLU A 1 340 ? 7.868 3.530 22.325 1.00 80.25 340 GLU A O 1
ATOM 2586 N N . ASN A 1 341 ? 5.847 2.683 21.795 1.00 85.62 341 ASN A N 1
ATOM 2587 C CA . ASN A 1 341 ? 5.472 3.700 20.815 1.00 85.62 341 ASN A CA 1
ATOM 2588 C C . ASN A 1 341 ? 4.603 4.822 21.427 1.00 85.62 341 ASN A C 1
ATOM 2590 O O . ASN A 1 341 ? 4.049 5.639 20.690 1.00 85.62 341 ASN A O 1
ATOM 2594 N N . LEU A 1 342 ? 4.474 4.887 22.760 1.00 90.88 342 LEU A N 1
ATOM 2595 C CA . LEU A 1 342 ? 3.907 6.048 23.453 1.00 90.88 342 LEU A CA 1
ATOM 2596 C C . LEU A 1 342 ? 4.950 7.177 23.549 1.00 90.88 342 LEU A C 1
ATOM 2598 O O . LEU A 1 342 ? 6.130 6.895 23.780 1.00 90.88 342 LEU A O 1
ATOM 2602 N N . PRO A 1 343 ? 4.544 8.452 23.395 1.00 93.56 343 PRO A N 1
ATOM 2603 C CA . PRO A 1 343 ? 5.469 9.572 23.492 1.00 93.56 343 PRO A CA 1
ATOM 2604 C C . PRO A 1 343 ? 6.046 9.700 24.899 1.00 93.56 343 PRO A C 1
ATOM 2606 O O . PRO A 1 343 ? 5.312 9.710 25.886 1.00 93.56 343 PRO A O 1
ATOM 2609 N N . LYS A 1 344 ? 7.368 9.872 24.962 1.00 92.06 344 LYS A N 1
ATOM 2610 C CA . LYS A 1 344 ? 8.112 10.204 26.192 1.00 92.06 344 LYS A CA 1
ATOM 2611 C C . LYS A 1 344 ? 8.528 11.671 26.249 1.00 92.06 344 LYS A C 1
ATOM 2613 O O . LYS A 1 344 ? 9.100 12.116 27.238 1.00 92.06 344 LYS A O 1
ATOM 2618 N N . THR A 1 345 ? 8.240 12.415 25.187 1.00 94.94 345 THR A N 1
ATOM 2619 C CA . THR A 1 345 ? 8.587 13.825 25.038 1.00 94.94 345 THR A CA 1
ATOM 2620 C C . THR A 1 345 ? 7.398 14.571 24.451 1.00 94.94 345 THR A C 1
ATOM 2622 O O . THR A 1 345 ? 6.763 14.092 23.505 1.00 94.94 345 THR A O 1
ATOM 2625 N N . ILE A 1 346 ? 7.109 15.744 25.011 1.00 95.88 346 ILE A N 1
ATOM 2626 C CA . ILE A 1 346 ? 6.158 16.708 24.460 1.00 95.88 346 ILE A CA 1
ATOM 2627 C C . ILE A 1 346 ? 6.956 17.908 23.980 1.00 95.88 346 ILE A C 1
ATOM 2629 O O . ILE A 1 346 ? 7.733 18.472 24.740 1.00 95.88 346 ILE A O 1
ATOM 2633 N N . CYS A 1 347 ? 6.742 18.305 22.733 1.00 93.75 347 CYS A N 1
ATOM 2634 C CA . CYS A 1 347 ? 7.305 19.514 22.156 1.00 93.75 347 CYS A CA 1
ATOM 2635 C C . CYS A 1 347 ? 6.176 20.492 21.829 1.00 93.75 347 CYS A C 1
ATOM 2637 O O . CYS A 1 347 ? 5.339 20.224 20.963 1.00 93.75 347 CYS A O 1
ATOM 2639 N N . SER A 1 348 ? 6.153 21.627 22.516 1.00 92.56 348 SER A N 1
ATOM 2640 C CA . SER A 1 348 ? 5.156 22.679 22.334 1.00 92.56 348 SER A CA 1
ATOM 2641 C C . SER A 1 348 ? 5.697 23.762 21.409 1.00 92.56 348 SER A C 1
ATOM 2643 O O . SER A 1 348 ? 6.736 24.362 21.692 1.00 92.56 348 SER A O 1
ATOM 2645 N N . TRP A 1 349 ? 4.985 23.996 20.311 1.00 89.00 349 TRP A N 1
ATOM 2646 C CA . TRP A 1 349 ? 5.290 25.031 19.331 1.00 89.00 349 TRP A CA 1
ATOM 2647 C C . TRP A 1 349 ? 4.647 26.348 19.747 1.00 89.00 349 TRP A C 1
ATOM 2649 O O . TRP A 1 349 ? 3.441 26.412 19.993 1.00 89.00 349 TRP A O 1
ATOM 2659 N N . GLN A 1 350 ? 5.466 27.389 19.829 1.00 83.81 350 GLN A N 1
ATOM 2660 C CA . GLN A 1 350 ? 5.045 28.740 20.170 1.00 83.81 350 GLN A CA 1
ATOM 2661 C C . GLN A 1 350 ? 4.720 29.541 18.903 1.00 83.81 350 GLN A C 1
ATOM 2663 O O . GLN A 1 350 ? 5.131 29.195 17.794 1.00 83.81 350 GLN A O 1
ATOM 2668 N N . ALA A 1 351 ? 3.983 30.641 19.066 1.00 79.00 351 ALA A N 1
ATOM 2669 C CA . ALA A 1 351 ? 3.577 31.494 17.946 1.00 79.00 351 ALA A CA 1
ATOM 2670 C C . ALA A 1 351 ? 4.762 32.171 17.229 1.00 79.00 351 ALA A C 1
ATOM 2672 O O . ALA A 1 351 ? 4.640 32.541 16.065 1.00 79.00 351 ALA A O 1
ATOM 2673 N N . ASP A 1 352 ? 5.899 32.318 17.911 1.00 81.25 352 ASP A N 1
ATOM 2674 C CA . ASP A 1 352 ? 7.143 32.882 17.374 1.00 81.25 352 ASP A CA 1
ATOM 2675 C C . ASP A 1 352 ? 8.015 31.854 16.623 1.00 81.25 352 ASP A C 1
ATOM 2677 O O . ASP A 1 352 ? 9.093 32.197 16.141 1.00 81.25 352 ASP A O 1
ATOM 2681 N N . GLY A 1 353 ? 7.559 30.600 16.515 1.00 77.38 353 GLY A N 1
ATOM 2682 C CA . GLY A 1 353 ? 8.275 29.508 15.845 1.00 77.38 353 GLY A CA 1
ATOM 2683 C C . GLY A 1 353 ? 9.279 28.778 16.724 1.00 77.38 353 GLY A C 1
ATOM 2684 O O . GLY A 1 353 ? 9.871 27.792 16.283 1.00 77.38 353 GLY A O 1
ATOM 2685 N N . THR A 1 354 ? 9.451 29.199 17.978 1.00 85.12 354 THR A N 1
ATOM 2686 C CA . THR A 1 354 ? 10.265 28.449 18.932 1.00 85.12 354 THR A CA 1
ATOM 2687 C C . THR A 1 354 ? 9.542 27.180 19.379 1.00 85.12 354 THR A C 1
ATOM 2689 O O . THR A 1 354 ? 8.313 27.110 19.451 1.00 85.12 354 THR A O 1
ATOM 2692 N N . THR A 1 355 ? 10.320 26.138 19.671 1.00 88.88 355 THR A N 1
ATOM 2693 C CA . THR A 1 355 ? 9.805 24.869 20.191 1.00 88.88 355 THR A CA 1
ATOM 2694 C C . THR A 1 355 ? 10.422 24.600 21.554 1.00 88.88 355 THR A C 1
ATOM 2696 O O . THR A 1 355 ? 11.641 24.658 21.707 1.00 88.88 355 THR A O 1
ATOM 2699 N N . GLN A 1 356 ? 9.586 24.279 22.540 1.00 92.44 356 GLN A N 1
ATOM 2700 C CA . GLN A 1 356 ? 10.025 23.853 23.869 1.00 92.44 356 GLN A CA 1
ATOM 2701 C C . GLN A 1 356 ? 9.681 22.383 24.068 1.00 92.44 356 GLN A C 1
ATOM 2703 O O . GLN A 1 356 ? 8.513 22.011 23.971 1.00 92.44 356 GLN A O 1
ATOM 2708 N N . CYS A 1 357 ? 10.693 21.560 24.333 1.00 94.12 357 CYS A N 1
ATOM 2709 C CA . CYS A 1 357 ? 10.529 20.126 24.526 1.00 94.12 357 CYS A CA 1
ATOM 2710 C C . CYS A 1 357 ? 10.811 19.730 25.975 1.00 94.12 357 CYS A C 1
ATOM 2712 O O . CYS A 1 357 ? 11.834 20.114 26.539 1.00 94.12 357 CYS A O 1
ATOM 2714 N N . GLU A 1 358 ? 9.929 18.921 26.551 1.00 95.38 358 GLU A N 1
ATOM 2715 C CA . GLU A 1 358 ? 10.058 18.378 27.902 1.00 95.38 358 GLU A CA 1
ATOM 2716 C C . GLU A 1 358 ? 9.778 16.873 27.918 1.00 95.38 358 GLU A C 1
ATOM 2718 O O . GLU A 1 358 ? 9.009 16.350 27.104 1.00 95.38 358 GLU A O 1
ATOM 2723 N N . ALA A 1 359 ? 10.418 16.159 28.844 1.00 93.88 359 ALA A N 1
ATOM 2724 C CA . ALA A 1 359 ? 10.095 14.761 29.097 1.00 93.88 359 ALA A CA 1
ATOM 2725 C C . ALA A 1 359 ? 8.695 14.648 29.725 1.00 93.88 359 ALA A C 1
ATOM 2727 O O . ALA A 1 359 ? 8.295 15.501 30.514 1.00 93.88 359 ALA A O 1
ATOM 2728 N N . THR A 1 360 ? 7.960 13.586 29.400 1.00 91.38 360 THR A N 1
ATOM 2729 C CA . THR A 1 360 ? 6.625 13.330 29.950 1.00 91.38 360 THR A CA 1
ATOM 2730 C C . THR A 1 360 ? 6.451 11.873 30.365 1.00 91.38 360 THR A C 1
ATOM 2732 O O . THR A 1 360 ? 6.929 10.956 29.698 1.00 91.38 360 THR A O 1
ATOM 2735 N N . ASP A 1 361 ? 5.714 11.668 31.451 1.00 88.00 361 ASP A N 1
ATOM 2736 C CA . ASP A 1 361 ? 5.182 10.387 31.919 1.00 88.00 361 ASP A CA 1
ATOM 2737 C C . ASP A 1 361 ? 3.642 10.333 31.819 1.00 88.00 361 ASP A C 1
ATOM 2739 O O . ASP A 1 361 ? 3.013 9.362 32.243 1.00 88.00 361 ASP A O 1
ATOM 2743 N N . GLN A 1 362 ? 3.021 11.347 31.194 1.00 87.19 362 GLN A N 1
ATOM 2744 C CA . GLN A 1 362 ? 1.566 11.461 31.037 1.00 87.19 362 GLN A CA 1
ATOM 2745 C C . GLN A 1 362 ? 0.961 10.233 30.330 1.00 87.19 362 GLN A C 1
ATOM 2747 O O . GLN A 1 362 ? -0.203 9.875 30.553 1.00 87.19 362 GLN A O 1
ATOM 2752 N N . PHE A 1 363 ? 1.746 9.583 29.469 1.00 86.88 363 PHE A N 1
ATOM 2753 C CA . PHE A 1 363 ? 1.335 8.461 28.636 1.00 86.88 363 PHE A CA 1
ATOM 2754 C C . PHE A 1 363 ? 2.021 7.171 29.097 1.00 86.88 363 PHE A C 1
ATOM 2756 O O . PHE A 1 363 ? 3.031 6.751 28.544 1.00 86.88 363 PHE A O 1
ATOM 2763 N N . GLY A 1 364 ? 1.454 6.545 30.129 1.00 73.62 364 GLY A N 1
ATOM 2764 C CA . GLY A 1 364 ? 1.895 5.241 30.628 1.00 73.62 364 GLY A CA 1
ATOM 2765 C C . GLY A 1 364 ? 1.156 4.061 29.993 1.00 73.62 364 GLY A C 1
ATOM 2766 O O . GLY A 1 364 ? 0.034 4.210 29.496 1.00 73.62 364 GLY A O 1
ATOM 2767 N N . ASP A 1 365 ? 1.783 2.887 30.062 1.00 74.25 365 ASP A N 1
ATOM 2768 C CA . ASP A 1 365 ? 1.127 1.606 29.811 1.00 74.25 365 ASP A CA 1
ATOM 2769 C C . ASP A 1 365 ? 0.140 1.309 30.947 1.00 74.25 365 ASP A C 1
ATOM 2771 O O . ASP A 1 365 ? 0.535 1.192 32.107 1.00 74.25 365 ASP A O 1
ATOM 2775 N N . ARG A 1 366 ? -1.151 1.242 30.617 1.00 73.69 366 ARG A N 1
ATOM 2776 C CA . ARG A 1 366 ? -2.225 0.885 31.556 1.00 73.69 366 ARG A CA 1
ATOM 2777 C C . ARG A 1 366 ? -3.080 -0.257 31.019 1.00 73.69 366 ARG A C 1
ATOM 2779 O O . ARG A 1 366 ? -4.244 -0.374 31.393 1.00 73.69 366 ARG A O 1
ATOM 2786 N N . GLU A 1 367 ? -2.537 -1.087 30.126 1.00 70.94 367 GLU A N 1
ATOM 2787 C CA . GLU A 1 367 ? -3.319 -2.156 29.497 1.00 70.94 367 GLU A CA 1
ATOM 2788 C C . GLU A 1 367 ? -3.900 -3.129 30.537 1.00 70.94 367 GLU A C 1
ATOM 2790 O O . GLU A 1 367 ? -5.062 -3.510 30.442 1.00 70.94 367 GLU A O 1
ATOM 2795 N N . LEU A 1 368 ? -3.163 -3.465 31.601 1.00 72.56 368 LEU A N 1
ATOM 2796 C CA . LEU A 1 368 ? -3.663 -4.370 32.650 1.00 72.56 368 LEU A CA 1
ATOM 2797 C C . LEU A 1 368 ? -4.884 -3.829 33.416 1.00 72.56 368 LEU A C 1
ATOM 2799 O O . LEU A 1 368 ? -5.673 -4.612 33.938 1.00 72.56 368 LEU A O 1
ATOM 2803 N N . GLU A 1 369 ? -5.053 -2.509 33.462 1.00 81.50 369 GLU A N 1
ATOM 2804 C CA . GLU A 1 369 ? -6.150 -1.824 34.158 1.00 81.50 369 GLU A CA 1
ATOM 2805 C C . GLU A 1 369 ? -7.269 -1.395 33.197 1.00 81.50 369 GLU A C 1
ATOM 2807 O O . GLU A 1 369 ? -8.267 -0.804 33.614 1.00 81.50 369 GLU A O 1
ATOM 2812 N N . ALA A 1 370 ? -7.111 -1.660 31.897 1.00 88.44 370 ALA A N 1
ATOM 2813 C CA . ALA A 1 370 ? -8.008 -1.142 30.883 1.00 88.44 370 ALA A CA 1
ATOM 2814 C C . ALA A 1 370 ? -9.425 -1.751 31.006 1.00 88.44 370 ALA A C 1
ATOM 2816 O O . ALA A 1 370 ? -9.588 -2.980 30.996 1.00 88.44 370 ALA A O 1
ATOM 2817 N N . PRO A 1 371 ? -10.479 -0.915 31.080 1.00 93.00 371 PRO A N 1
ATOM 2818 C CA . PRO A 1 371 ? -11.858 -1.378 31.245 1.00 93.00 371 PRO A CA 1
ATOM 2819 C C . PRO A 1 371 ? -12.473 -1.979 29.972 1.00 93.00 371 PRO A C 1
ATOM 2821 O O . PRO A 1 371 ? -13.499 -2.646 30.073 1.00 93.00 371 PRO A O 1
ATOM 2824 N N . ALA A 1 372 ? -11.866 -1.771 28.800 1.00 95.06 372 ALA A N 1
ATOM 2825 C CA . ALA A 1 372 ? -12.343 -2.275 27.513 1.00 95.06 372 ALA A CA 1
ATOM 2826 C C . ALA A 1 372 ? -11.246 -3.025 26.737 1.00 95.06 372 ALA A C 1
ATOM 2828 O O . ALA A 1 372 ? -10.078 -3.062 27.139 1.00 95.06 372 ALA A O 1
ATOM 2829 N N . ASP A 1 373 ? -11.628 -3.634 25.618 1.00 95.75 373 ASP A N 1
ATOM 2830 C CA . ASP A 1 373 ? -10.725 -4.293 24.675 1.00 95.75 373 ASP A CA 1
ATOM 2831 C C . ASP A 1 373 ? -10.836 -3.665 23.286 1.00 95.75 373 ASP A C 1
ATOM 2833 O O . ASP A 1 373 ? -11.929 -3.394 22.794 1.00 95.75 373 ASP A O 1
ATOM 2837 N N . LEU A 1 374 ? -9.692 -3.429 22.653 1.00 95.88 374 LEU A N 1
ATOM 2838 C CA . LEU A 1 374 ? -9.580 -2.867 21.315 1.00 95.88 374 LEU A CA 1
ATOM 2839 C C . LEU A 1 374 ? -9.338 -3.993 20.316 1.00 95.88 374 LEU A C 1
ATOM 2841 O O . LEU A 1 374 ? -8.332 -4.689 20.430 1.00 95.88 374 LEU A O 1
ATOM 2845 N N . PHE A 1 375 ? -10.186 -4.092 19.295 1.00 97.69 375 PHE A N 1
ATOM 2846 C CA . PHE A 1 375 ? -9.904 -4.865 18.089 1.00 97.69 375 PHE A CA 1
ATOM 2847 C C . PHE A 1 375 ? -9.515 -3.902 16.960 1.00 97.69 375 PHE A C 1
ATOM 2849 O O . PHE A 1 375 ? -10.359 -3.173 16.428 1.00 97.69 375 PHE A O 1
ATOM 2856 N N . TYR A 1 376 ? -8.218 -3.848 16.645 1.00 96.25 376 TYR A N 1
ATOM 2857 C CA . TYR A 1 376 ? -7.639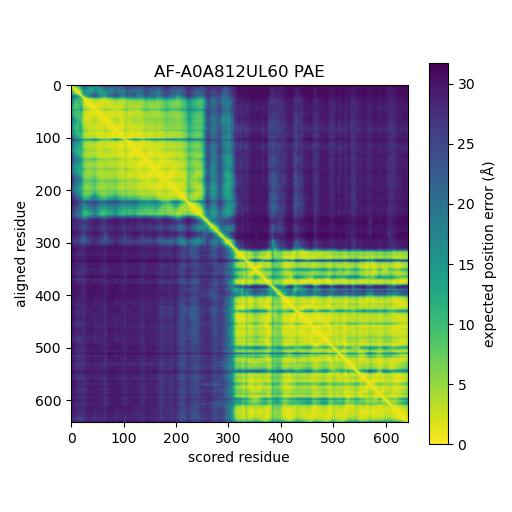 -2.913 15.681 1.00 96.25 376 TYR A CA 1
ATOM 2858 C C . TYR A 1 376 ? -7.226 -3.599 14.378 1.00 96.25 376 TYR A C 1
ATOM 2860 O O . TYR A 1 376 ? -6.349 -4.459 14.372 1.00 96.25 376 TYR A O 1
ATOM 2868 N N . LEU A 1 377 ? -7.769 -3.147 13.249 1.00 94.94 377 LEU A N 1
ATOM 2869 C CA . LEU A 1 377 ? -7.360 -3.598 11.921 1.00 94.94 377 LEU A CA 1
ATOM 2870 C C . LEU A 1 377 ? -6.388 -2.598 11.291 1.00 94.94 377 LEU A C 1
ATOM 2872 O O . LEU A 1 377 ? -6.749 -1.468 10.954 1.00 94.94 377 LEU A O 1
ATOM 2876 N N . HIS A 1 378 ? -5.142 -3.027 11.107 1.00 88.88 378 HIS A N 1
ATOM 2877 C CA . HIS A 1 378 ? -4.096 -2.187 10.531 1.00 88.88 378 HIS A CA 1
ATOM 2878 C C . HIS A 1 378 ? -4.372 -1.818 9.066 1.00 88.88 378 HIS A C 1
ATOM 2880 O O . HIS A 1 378 ? -5.024 -2.563 8.333 1.00 88.88 378 HIS A O 1
ATOM 2886 N N . GLY A 1 379 ? -3.836 -0.679 8.624 1.00 82.62 379 GLY A N 1
ATOM 2887 C CA . GLY A 1 379 ? -3.819 -0.298 7.211 1.00 82.62 379 GLY A CA 1
ATOM 2888 C C . GLY A 1 379 ? -2.795 -1.097 6.399 1.00 82.62 379 GLY A C 1
ATOM 2889 O O . GLY A 1 379 ? -2.254 -2.108 6.846 1.00 82.62 379 GLY A O 1
ATOM 2890 N N . THR A 1 380 ? -2.493 -0.649 5.186 1.00 71.50 380 THR A N 1
ATOM 2891 C CA . THR A 1 380 ? -1.511 -1.322 4.324 1.00 71.50 380 THR A CA 1
ATOM 2892 C C . THR A 1 380 ? -0.100 -1.266 4.936 1.00 71.50 380 THR A C 1
ATOM 2894 O O . THR A 1 380 ? 0.427 -0.187 5.186 1.00 71.50 380 THR A O 1
ATOM 2897 N N . MET A 1 381 ? 0.536 -2.421 5.157 1.00 66.25 381 MET A N 1
ATOM 2898 C CA . MET A 1 381 ? 1.926 -2.553 5.644 1.00 66.25 381 MET A CA 1
ATOM 2899 C C . MET A 1 381 ? 2.905 -2.750 4.469 1.00 66.25 381 MET A C 1
ATOM 2901 O O . MET A 1 381 ? 2.611 -3.540 3.577 1.00 66.25 381 MET A O 1
ATOM 2905 N N . GLU A 1 382 ? 4.074 -2.091 4.477 1.00 54.88 382 GLU A N 1
ATOM 2906 C CA . GLU A 1 382 ? 4.998 -1.916 3.327 1.00 54.88 382 GLU A CA 1
ATOM 2907 C C . GLU A 1 382 ? 5.324 -3.126 2.452 1.00 54.88 382 GLU A C 1
ATOM 2909 O O . GLU A 1 382 ? 5.598 -4.214 2.946 1.00 54.88 382 GLU A O 1
ATOM 2914 N N . GLY A 1 383 ? 5.592 -2.828 1.183 1.00 39.44 383 GLY A N 1
ATOM 2915 C CA . GLY A 1 383 ? 6.484 -3.596 0.327 1.00 39.44 383 GLY A CA 1
ATOM 2916 C C . GLY A 1 383 ? 5.742 -4.006 -0.915 1.00 39.44 383 GLY A C 1
ATOM 2917 O O . GLY A 1 383 ? 5.200 -5.101 -0.943 1.00 39.44 383 GLY A O 1
ATOM 2918 N N . MET A 1 384 ? 5.736 -3.113 -1.906 1.00 30.53 384 MET A N 1
ATOM 2919 C CA . MET A 1 384 ? 5.067 -3.242 -3.191 1.00 30.53 384 MET A CA 1
ATOM 2920 C C . MET A 1 384 ? 5.204 -4.697 -3.687 1.00 30.53 384 MET A C 1
ATOM 2922 O O . MET A 1 384 ? 6.273 -5.153 -4.086 1.00 30.53 384 MET A O 1
ATOM 2926 N N . GLY A 1 385 ? 4.110 -5.439 -3.509 1.00 31.83 385 GLY A N 1
ATOM 2927 C CA . GLY A 1 385 ? 3.917 -6.835 -3.860 1.00 31.83 385 GLY A CA 1
ATOM 2928 C C . GLY A 1 385 ? 3.411 -7.747 -2.711 1.00 31.83 385 GLY A C 1
ATOM 2929 O O . GLY A 1 385 ? 3.419 -7.374 -1.543 1.00 31.83 385 GLY A O 1
ATOM 2930 N N . ASN A 1 386 ? 2.980 -8.958 -3.080 1.00 35.25 386 ASN A N 1
ATOM 2931 C CA . ASN A 1 386 ? 2.385 -10.083 -2.320 1.00 35.25 386 ASN A CA 1
ATOM 2932 C C . ASN A 1 386 ? 2.477 -9.921 -0.818 1.00 35.25 386 ASN A C 1
ATOM 2934 O O . ASN A 1 386 ? 3.525 -10.209 -0.226 1.00 35.25 386 ASN A O 1
ATOM 2938 N N . ARG A 1 387 ? 1.334 -9.599 -0.228 1.00 50.16 387 ARG A N 1
ATOM 2939 C CA . ARG A 1 387 ? 0.964 -10.093 1.094 1.00 50.16 387 ARG A CA 1
ATOM 2940 C C . ARG A 1 387 ? -0.477 -10.597 1.094 1.00 50.16 387 ARG A C 1
ATOM 2942 O O . ARG A 1 387 ? -1.213 -10.387 2.049 1.00 50.16 387 ARG A O 1
ATOM 2949 N N . ALA A 1 388 ? -0.860 -11.295 0.024 1.00 42.44 388 ALA A N 1
ATOM 2950 C CA . ALA A 1 388 ? -2.024 -12.170 0.041 1.00 42.44 388 ALA A CA 1
ATOM 2951 C C . ALA A 1 388 ? -1.776 -13.427 0.901 1.00 42.44 388 ALA A C 1
ATOM 2953 O O . ALA A 1 388 ? -2.698 -14.199 1.096 1.00 42.44 388 ALA A O 1
ATOM 2954 N N . SER A 1 389 ? -0.567 -13.618 1.448 1.00 48.41 389 SER A N 1
ATOM 2955 C CA . SER A 1 389 ? -0.240 -14.612 2.476 1.00 48.41 389 SER A CA 1
ATOM 2956 C C . SER A 1 389 ? 0.262 -13.922 3.745 1.00 48.41 389 SER A C 1
ATOM 2958 O O . SER A 1 389 ? 1.126 -13.038 3.673 1.00 48.41 389 SER A O 1
ATOM 2960 N N . ILE A 1 390 ? -0.276 -14.337 4.895 1.00 52.41 390 ILE A N 1
ATOM 2961 C CA . ILE A 1 390 ? 0.148 -13.874 6.219 1.00 52.41 390 ILE A CA 1
ATOM 2962 C C . ILE A 1 390 ? 1.553 -14.391 6.575 1.00 52.41 390 ILE A C 1
ATOM 2964 O O . ILE A 1 390 ? 2.274 -13.734 7.313 1.00 52.41 390 ILE A O 1
ATOM 2968 N N . ASP A 1 391 ? 1.989 -15.521 6.007 1.00 46.12 391 ASP A N 1
ATOM 2969 C CA . ASP A 1 391 ? 3.232 -16.209 6.398 1.00 46.12 391 ASP A CA 1
ATOM 2970 C C . ASP A 1 391 ? 4.504 -15.452 5.973 1.00 46.12 391 ASP A C 1
ATOM 2972 O O . ASP A 1 391 ? 5.612 -15.777 6.395 1.00 46.12 391 ASP A O 1
ATOM 2976 N N . ARG A 1 392 ? 4.350 -14.399 5.157 1.00 42.97 392 ARG A N 1
ATOM 2977 C CA . ARG A 1 392 ? 5.401 -13.433 4.787 1.00 42.97 392 ARG A CA 1
ATOM 2978 C C . ARG A 1 392 ? 5.408 -12.162 5.635 1.00 42.97 392 ARG A C 1
ATOM 2980 O O . ARG A 1 392 ? 6.161 -11.229 5.330 1.00 42.97 392 ARG A O 1
ATOM 2987 N N . TYR A 1 393 ? 4.612 -12.100 6.699 1.00 50.94 393 TYR A N 1
ATOM 2988 C CA . TYR A 1 393 ? 4.917 -11.255 7.850 1.00 50.94 393 TYR A CA 1
ATOM 2989 C C . TYR A 1 393 ? 6.171 -11.833 8.522 1.00 50.94 393 TYR A C 1
ATOM 2991 O O . TYR A 1 393 ? 6.134 -12.498 9.548 1.00 50.94 393 TYR A O 1
ATOM 2999 N N . ASP A 1 394 ? 7.291 -11.645 7.830 1.00 43.16 394 ASP A N 1
ATOM 3000 C CA . ASP A 1 394 ? 8.587 -12.226 8.118 1.00 43.16 394 ASP A CA 1
ATOM 3001 C C . ASP A 1 394 ? 8.990 -11.911 9.557 1.00 43.16 394 ASP A C 1
ATOM 3003 O O . ASP A 1 394 ? 9.017 -10.741 9.948 1.00 43.16 394 ASP A O 1
ATOM 3007 N N . LYS A 1 395 ? 9.323 -12.941 10.342 1.00 45.19 395 LYS A N 1
ATOM 3008 C CA . LYS A 1 395 ? 9.833 -12.794 11.713 1.00 45.19 395 LYS A CA 1
ATOM 3009 C C . LYS A 1 395 ? 10.961 -11.756 11.770 1.00 45.19 395 LYS A C 1
ATOM 3011 O O . LYS A 1 395 ? 11.050 -11.023 12.754 1.00 45.19 395 LYS A O 1
ATOM 3016 N N . GLU A 1 396 ? 11.746 -11.616 10.703 1.00 39.59 396 GLU A N 1
ATOM 3017 C CA . GLU A 1 396 ? 12.791 -10.602 10.561 1.00 39.59 396 GLU A CA 1
ATOM 3018 C C . GLU A 1 396 ? 12.233 -9.187 10.345 1.00 39.59 396 GLU A C 1
ATOM 3020 O O . GLU A 1 396 ? 12.716 -8.254 10.975 1.00 39.59 396 GLU A O 1
ATOM 3025 N N . ALA A 1 397 ? 11.160 -8.987 9.572 1.00 44.41 397 ALA A N 1
ATOM 3026 C CA . ALA A 1 397 ? 10.500 -7.682 9.423 1.00 44.41 397 ALA A CA 1
ATOM 3027 C C . ALA A 1 397 ? 9.832 -7.198 10.729 1.00 44.41 397 ALA A C 1
ATOM 3029 O O . ALA A 1 397 ? 9.843 -5.993 11.017 1.00 44.41 397 ALA A O 1
ATOM 3030 N N . PHE A 1 398 ? 9.307 -8.131 11.537 1.00 48.34 398 PHE A N 1
ATOM 3031 C CA . PHE A 1 398 ? 8.814 -7.865 12.898 1.00 48.34 398 PHE A CA 1
ATOM 3032 C C . PHE A 1 398 ? 9.958 -7.530 13.849 1.00 48.34 398 PHE A C 1
ATOM 3034 O O . PHE A 1 398 ? 9.836 -6.620 14.672 1.00 48.34 398 PHE A O 1
ATOM 3041 N N . GLN A 1 399 ? 11.092 -8.222 13.751 1.00 42.53 399 GLN A N 1
ATOM 3042 C CA . GLN A 1 399 ? 12.259 -7.969 14.595 1.00 42.53 399 GLN A CA 1
ATOM 3043 C C . GLN A 1 399 ? 13.028 -6.698 14.192 1.00 42.53 399 GLN A C 1
ATOM 3045 O O . GLN A 1 399 ? 13.493 -5.981 15.076 1.00 42.53 399 GLN A O 1
ATOM 3050 N N . ALA A 1 400 ? 13.056 -6.343 12.905 1.00 44.12 400 ALA A N 1
ATOM 3051 C CA . ALA A 1 400 ? 13.826 -5.231 12.338 1.00 44.12 400 ALA A CA 1
ATOM 3052 C C . ALA A 1 400 ? 13.216 -3.833 12.560 1.00 44.12 400 ALA A C 1
ATOM 3054 O O . ALA A 1 400 ? 13.800 -2.838 12.136 1.00 44.12 400 ALA A O 1
ATOM 3055 N N . LYS A 1 401 ? 12.050 -3.720 13.219 1.00 50.94 401 LYS A N 1
ATOM 3056 C CA . LYS A 1 401 ? 11.372 -2.435 13.500 1.00 50.94 401 LYS A CA 1
ATOM 3057 C C . LYS A 1 401 ? 11.239 -1.541 12.251 1.00 50.94 401 LYS A C 1
ATOM 3059 O O . LYS A 1 401 ? 11.499 -0.333 12.314 1.00 50.94 401 LYS A O 1
ATOM 3064 N N . SER A 1 402 ? 10.836 -2.137 11.124 1.00 58.31 402 SER A N 1
ATOM 3065 C CA . SER A 1 402 ? 10.584 -1.410 9.872 1.00 58.31 402 SER A CA 1
ATOM 3066 C C . SER A 1 402 ? 9.665 -0.204 10.105 1.00 58.31 402 SER A C 1
ATOM 3068 O O . SER A 1 402 ? 8.789 -0.241 10.978 1.00 58.31 402 SER A O 1
ATOM 3070 N N . PHE A 1 403 ? 9.863 0.869 9.330 1.00 59.66 403 PHE A N 1
ATOM 3071 C CA . PHE A 1 403 ? 9.111 2.124 9.463 1.00 59.66 403 PHE A CA 1
ATOM 3072 C C . PHE A 1 403 ? 7.597 1.881 9.536 1.00 59.66 403 PHE A C 1
ATOM 3074 O O . PHE A 1 403 ? 6.936 2.407 10.424 1.00 59.66 403 PHE A O 1
ATOM 3081 N N . ASN A 1 404 ? 7.069 0.994 8.691 1.00 66.44 404 ASN A N 1
ATOM 3082 C CA . ASN A 1 404 ? 5.639 0.689 8.635 1.00 66.44 404 ASN A CA 1
ATOM 3083 C C . ASN A 1 404 ? 5.107 -0.080 9.852 1.00 66.44 404 ASN A C 1
ATOM 3085 O O . ASN A 1 404 ? 3.991 0.179 10.295 1.00 66.44 404 ASN A O 1
ATOM 3089 N N . THR A 1 405 ? 5.913 -0.963 10.448 1.00 72.25 405 THR A N 1
ATOM 3090 C CA . THR A 1 405 ? 5.521 -1.650 11.690 1.00 72.25 405 THR A CA 1
ATOM 3091 C C . THR A 1 405 ? 5.457 -0.666 12.851 1.00 72.25 405 THR A C 1
ATOM 3093 O O . THR A 1 405 ? 4.484 -0.664 13.599 1.00 72.25 405 THR A O 1
ATOM 3096 N N . ARG A 1 406 ? 6.455 0.220 12.976 1.00 74.44 406 ARG A N 1
ATOM 3097 C CA . ARG A 1 406 ? 6.420 1.307 13.967 1.00 74.44 406 ARG A CA 1
ATOM 3098 C C . ARG A 1 406 ? 5.241 2.244 13.723 1.00 74.44 406 ARG A C 1
ATOM 3100 O O . ARG A 1 406 ? 4.530 2.571 14.658 1.00 74.44 406 ARG A O 1
ATOM 3107 N N . HIS A 1 407 ? 4.998 2.613 12.470 1.00 80.00 407 HIS A N 1
ATOM 3108 C CA . HIS A 1 407 ? 3.886 3.465 12.071 1.00 80.00 407 HIS A CA 1
ATOM 3109 C C . HIS A 1 407 ? 2.529 2.898 12.513 1.00 80.00 407 HIS A C 1
ATOM 3111 O O . HIS A 1 407 ? 1.806 3.571 13.242 1.00 80.00 407 HIS A O 1
ATOM 3117 N N . GLN A 1 408 ? 2.211 1.639 12.181 1.00 84.75 408 GLN A N 1
ATOM 3118 C CA . GLN A 1 408 ? 0.950 1.029 12.622 1.00 84.75 408 GLN A CA 1
ATOM 3119 C C . GLN A 1 408 ? 0.867 0.888 14.144 1.00 84.75 408 GLN A C 1
ATOM 3121 O O . GLN A 1 408 ? -0.186 1.147 14.715 1.00 84.75 408 GLN A O 1
ATOM 3126 N N . MET A 1 409 ? 1.965 0.546 14.822 1.00 83.81 409 MET A N 1
ATOM 3127 C CA . MET A 1 409 ? 1.984 0.481 16.288 1.00 83.81 409 MET A CA 1
ATOM 3128 C C . MET A 1 409 ? 1.717 1.850 16.925 1.00 83.81 409 MET A C 1
ATOM 3130 O O . MET A 1 409 ? 0.985 1.933 17.905 1.00 83.81 409 MET A O 1
ATOM 3134 N N . THR A 1 410 ? 2.233 2.931 16.342 1.00 86.88 410 THR A N 1
ATOM 3135 C CA . THR A 1 410 ? 1.927 4.303 16.764 1.00 86.88 410 THR A CA 1
ATOM 3136 C C . THR A 1 410 ? 0.464 4.680 16.508 1.00 86.88 410 THR A C 1
ATOM 3138 O O . THR A 1 410 ? -0.127 5.412 17.297 1.00 86.88 410 THR A O 1
ATOM 3141 N N . ILE A 1 411 ? -0.164 4.163 15.449 1.00 91.69 411 ILE A N 1
ATOM 3142 C CA . ILE A 1 411 ? -1.610 4.334 15.247 1.00 91.69 411 ILE A CA 1
ATOM 3143 C C . ILE A 1 411 ? -2.391 3.582 16.333 1.00 91.69 411 ILE A C 1
ATOM 3145 O O . ILE A 1 411 ? -3.295 4.159 16.934 1.00 91.69 411 ILE A O 1
ATOM 3149 N N . VAL A 1 412 ? -2.017 2.333 16.643 1.00 91.88 412 VAL A N 1
ATOM 3150 C CA . VAL A 1 412 ? -2.647 1.536 17.713 1.00 91.88 412 VAL A CA 1
ATOM 3151 C C . VAL A 1 412 ? -2.621 2.294 19.040 1.00 91.88 412 VAL A C 1
ATOM 3153 O O . VAL A 1 412 ? -3.642 2.349 19.726 1.00 91.88 412 VAL A O 1
ATOM 3156 N N . THR A 1 413 ? -1.505 2.953 19.386 1.00 92.56 413 THR A N 1
ATOM 3157 C CA . THR A 1 413 ? -1.411 3.722 20.639 1.00 92.56 413 THR A CA 1
ATOM 3158 C C . THR A 1 413 ? -2.379 4.900 20.717 1.00 92.56 413 THR A C 1
ATOM 3160 O O . THR A 1 413 ? -2.615 5.393 21.815 1.00 92.56 413 THR A O 1
ATOM 3163 N N . ALA A 1 414 ? -3.005 5.350 19.629 1.00 94.62 414 ALA A N 1
ATOM 3164 C CA . ALA A 1 414 ? -4.074 6.344 19.730 1.00 94.62 414 ALA A CA 1
ATOM 3165 C C . ALA A 1 414 ? -5.304 5.781 20.465 1.00 94.62 414 ALA A C 1
ATOM 3167 O O . ALA A 1 414 ? -6.030 6.528 21.106 1.00 94.62 414 ALA A O 1
ATOM 3168 N N . PHE A 1 415 ? -5.512 4.463 20.442 1.00 94.00 415 PHE A N 1
ATOM 3169 C CA . PHE A 1 415 ? -6.726 3.814 20.944 1.00 94.00 415 PHE A CA 1
ATOM 3170 C C . PHE A 1 415 ? -6.528 3.057 22.272 1.00 94.00 415 PHE A C 1
ATOM 3172 O O . PHE A 1 415 ? -7.491 2.581 22.866 1.00 94.00 415 PHE A O 1
ATOM 3179 N N . THR A 1 416 ? -5.300 2.968 22.793 1.00 91.44 416 THR A N 1
ATOM 3180 C CA . THR A 1 416 ? -4.983 2.184 24.010 1.00 91.44 416 THR A CA 1
ATOM 3181 C C . THR A 1 416 ? -5.159 2.936 25.330 1.00 91.44 416 THR A C 1
ATOM 3183 O O . THR A 1 416 ? -4.670 2.512 26.371 1.00 91.44 416 THR A O 1
ATOM 3186 N N . SER A 1 417 ? -5.812 4.097 25.338 1.00 90.69 417 SER A N 1
ATOM 3187 C CA . SE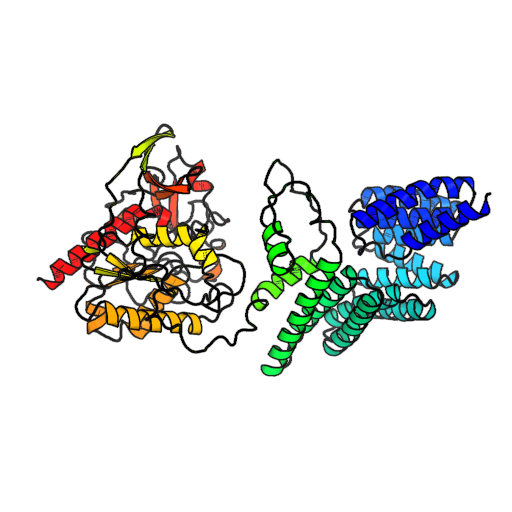R A 1 417 ? -5.958 4.896 26.562 1.00 90.69 417 SER A CA 1
ATOM 3188 C C . SER A 1 417 ? -6.889 4.295 27.608 1.00 90.69 417 SER A C 1
ATOM 3190 O O . SER A 1 417 ? -6.773 4.643 28.782 1.00 90.69 417 SER A O 1
ATOM 3192 N N . ALA A 1 418 ? -7.810 3.441 27.172 1.00 91.56 418 ALA A N 1
ATOM 3193 C CA . ALA A 1 418 ? -8.769 2.732 28.012 1.00 91.56 418 ALA A CA 1
ATOM 3194 C C . ALA A 1 418 ? -8.987 1.282 27.538 1.00 91.56 418 ALA A C 1
ATOM 3196 O O . ALA A 1 418 ? -9.966 0.648 27.931 1.00 91.56 418 ALA A O 1
ATOM 3197 N N . CYS A 1 419 ? -8.101 0.769 26.677 1.00 92.31 419 CYS A N 1
ATOM 3198 C CA . CYS A 1 419 ? -8.272 -0.519 26.009 1.00 92.31 419 CYS A CA 1
ATOM 3199 C C . CYS A 1 419 ? -6.995 -1.360 26.038 1.00 92.31 419 CYS A C 1
ATOM 3201 O O . CYS A 1 419 ? -5.902 -0.817 25.875 1.00 92.31 419 CYS A O 1
ATOM 3203 N N . ARG A 1 420 ? -7.155 -2.683 26.142 1.00 91.56 420 ARG A N 1
ATOM 3204 C CA . ARG A 1 420 ? -6.110 -3.660 25.792 1.00 91.56 420 ARG A CA 1
ATOM 3205 C C . ARG A 1 420 ? -6.113 -3.890 24.285 1.00 91.56 420 ARG A C 1
ATOM 3207 O O . ARG A 1 420 ? -7.185 -4.105 23.724 1.00 91.56 420 ARG A O 1
ATOM 3214 N N . ALA A 1 421 ? -4.958 -3.833 23.628 1.00 90.69 421 ALA A N 1
ATOM 3215 C CA . ALA A 1 421 ? -4.892 -3.917 22.171 1.00 90.69 421 ALA A CA 1
ATOM 3216 C C . ALA A 1 421 ? -4.802 -5.359 21.653 1.00 90.69 421 ALA A C 1
ATOM 3218 O O . ALA A 1 421 ? -3.858 -6.080 21.968 1.00 90.69 421 ALA A O 1
ATOM 3219 N N . TYR A 1 422 ? -5.735 -5.717 20.773 1.00 92.31 422 TYR A N 1
ATOM 3220 C CA . TYR A 1 422 ? -5.679 -6.877 19.890 1.00 92.31 422 TYR A CA 1
ATOM 3221 C C . TYR A 1 422 ? -5.636 -6.366 18.451 1.00 92.31 422 TYR A C 1
ATOM 3223 O O . TYR A 1 422 ? -6.579 -5.733 17.979 1.00 92.31 422 TYR A O 1
ATOM 3231 N N . ALA A 1 423 ? -4.532 -6.600 17.754 1.00 91.50 423 ALA A N 1
ATOM 3232 C CA . ALA A 1 423 ? -4.362 -6.186 16.367 1.00 91.50 423 ALA A CA 1
ATOM 3233 C C . ALA A 1 423 ? -3.916 -7.386 15.533 1.00 91.50 423 ALA A C 1
ATOM 3235 O O . ALA A 1 423 ? -2.727 -7.708 15.566 1.00 91.50 423 ALA A O 1
ATOM 3236 N N . PRO A 1 424 ? -4.818 -8.084 14.824 1.00 89.81 424 PRO A N 1
ATOM 3237 C CA . PRO A 1 424 ? -4.426 -9.237 14.034 1.00 89.81 424 PRO A CA 1
ATOM 3238 C C . PRO A 1 424 ? -3.613 -8.798 12.820 1.00 89.81 424 PRO A C 1
ATOM 3240 O O . PRO A 1 424 ? -3.832 -7.734 12.237 1.00 89.81 424 PRO A O 1
ATOM 3243 N N . LEU A 1 425 ? -2.678 -9.647 12.427 1.00 82.12 425 LEU A N 1
ATOM 3244 C CA . LEU A 1 425 ? -2.087 -9.623 11.102 1.00 82.12 425 LEU A CA 1
ATOM 3245 C C . LEU A 1 425 ? -3.066 -10.335 10.182 1.00 82.12 425 LEU A C 1
ATOM 3247 O O . LEU A 1 425 ? -3.533 -11.417 10.498 1.00 82.12 425 LEU A O 1
ATOM 3251 N N . TYR A 1 426 ? -3.420 -9.731 9.061 1.00 83.25 426 TYR A N 1
ATOM 3252 C CA . TYR A 1 426 ? -4.342 -10.343 8.108 1.00 83.25 426 TYR A CA 1
ATOM 3253 C C . TYR A 1 426 ? -3.873 -10.073 6.679 1.00 83.25 426 TYR A C 1
ATOM 3255 O O . TYR A 1 426 ? -3.023 -9.198 6.438 1.00 83.25 426 TYR A O 1
ATOM 3263 N N . ARG A 1 427 ? -4.367 -10.868 5.723 1.00 79.75 427 ARG A N 1
ATOM 3264 C CA . ARG A 1 427 ? -3.986 -10.748 4.309 1.00 79.75 427 ARG A CA 1
ATOM 3265 C C . ARG A 1 427 ? -4.335 -9.359 3.756 1.00 79.75 427 ARG A C 1
ATOM 3267 O O . ARG A 1 427 ? -5.384 -8.788 4.044 1.00 79.75 427 ARG A O 1
ATOM 3274 N N . GLN A 1 428 ? -3.448 -8.791 2.938 1.00 73.00 428 GLN A N 1
ATOM 3275 C CA . GLN A 1 428 ? -3.654 -7.471 2.333 1.00 73.00 428 GLN A CA 1
ATOM 3276 C C . GLN A 1 428 ? -4.422 -7.565 1.016 1.00 73.00 428 GLN A C 1
ATOM 3278 O O . GLN A 1 428 ? -3.986 -8.243 0.088 1.00 73.00 428 GLN A O 1
ATOM 3283 N N . ALA A 1 429 ? -5.515 -6.810 0.904 1.00 68.06 429 ALA A N 1
ATOM 3284 C CA . ALA A 1 429 ? -6.324 -6.720 -0.308 1.00 68.06 429 ALA A CA 1
ATOM 3285 C C . ALA A 1 429 ? -5.947 -5.510 -1.181 1.00 68.06 429 ALA A C 1
ATOM 3287 O O . ALA A 1 429 ? -5.928 -5.605 -2.407 1.00 68.06 429 ALA A O 1
ATOM 3288 N N . ALA A 1 430 ? -5.545 -4.387 -0.571 1.00 53.88 430 ALA A N 1
ATOM 3289 C CA . ALA A 1 430 ? -5.247 -3.133 -1.275 1.00 53.88 430 ALA A CA 1
ATOM 3290 C C . ALA A 1 430 ? -4.047 -3.213 -2.246 1.00 53.88 430 ALA A C 1
ATOM 3292 O O . ALA A 1 430 ? -3.868 -2.329 -3.079 1.00 53.88 430 ALA A O 1
ATOM 3293 N N . MET A 1 431 ? -3.237 -4.273 -2.158 1.00 50.88 431 MET A N 1
ATOM 3294 C CA . MET A 1 431 ? -2.043 -4.516 -2.979 1.00 50.88 431 MET A CA 1
ATOM 3295 C C . MET A 1 431 ? -2.238 -5.675 -3.979 1.00 50.88 431 MET A C 1
ATOM 3297 O O . MET A 1 431 ? -1.294 -6.406 -4.267 1.00 50.88 431 MET A O 1
ATOM 3301 N N . GLY A 1 432 ? -3.465 -5.853 -4.490 1.00 49.47 432 GLY A N 1
ATOM 3302 C CA . GLY A 1 432 ? -3.809 -6.877 -5.492 1.00 49.47 432 GLY A CA 1
ATOM 3303 C C . GLY A 1 432 ? -4.326 -8.203 -4.919 1.00 49.47 432 GLY A C 1
ATOM 3304 O O . GLY A 1 432 ? -4.496 -9.160 -5.668 1.00 49.47 432 GLY A O 1
ATOM 3305 N N . GLY A 1 433 ? -4.578 -8.271 -3.607 1.00 59.19 433 GLY A N 1
ATOM 3306 C CA . GLY A 1 433 ? -5.162 -9.442 -2.947 1.00 59.19 433 GLY A CA 1
ATOM 3307 C C . GLY A 1 433 ? -6.694 -9.452 -2.983 1.00 59.19 433 GLY A C 1
ATOM 3308 O O . GLY A 1 433 ? -7.337 -8.441 -3.265 1.00 59.19 433 GLY A O 1
ATOM 3309 N N . SER A 1 434 ? -7.297 -10.600 -2.666 1.00 72.31 434 SER A N 1
ATOM 3310 C CA . SER A 1 434 ? -8.757 -10.725 -2.584 1.00 72.31 434 SER A CA 1
ATOM 3311 C C . SER A 1 434 ? -9.305 -10.053 -1.321 1.00 72.31 434 SER A C 1
ATOM 3313 O O . SER A 1 434 ? -8.917 -10.399 -0.204 1.00 72.31 434 SER A O 1
ATOM 3315 N N . TRP A 1 435 ? -10.251 -9.127 -1.506 1.00 77.81 435 TRP A N 1
ATOM 3316 C CA . TRP A 1 435 ? -10.987 -8.474 -0.417 1.00 77.81 435 TRP A CA 1
ATOM 3317 C C . TRP A 1 435 ? -11.762 -9.462 0.455 1.00 77.81 435 TRP A C 1
ATOM 3319 O O . TRP A 1 435 ? -11.869 -9.245 1.660 1.00 77.81 435 TRP A O 1
ATOM 3329 N N . ASP A 1 436 ? -12.276 -10.542 -0.135 1.00 81.94 436 ASP A N 1
ATOM 3330 C CA . ASP A 1 436 ? -13.025 -11.564 0.596 1.00 81.94 436 ASP A CA 1
ATOM 3331 C C . ASP A 1 436 ? -12.105 -12.479 1.400 1.00 81.94 436 ASP A C 1
ATOM 3333 O O . ASP A 1 436 ? -12.400 -12.746 2.559 1.00 81.94 436 ASP A O 1
ATOM 3337 N N . LEU A 1 437 ? -10.953 -12.884 0.850 1.00 78.69 437 LEU A N 1
ATOM 3338 C CA . LEU A 1 437 ? -9.969 -13.676 1.604 1.00 78.69 437 LEU A CA 1
ATOM 3339 C C . LEU A 1 437 ? -9.400 -12.884 2.789 1.00 78.69 437 LEU A C 1
ATOM 3341 O O . LEU A 1 437 ? -9.310 -13.398 3.898 1.00 78.69 437 LEU A O 1
ATOM 3345 N N . ALA A 1 438 ? -9.065 -11.608 2.575 1.00 83.12 438 ALA A N 1
ATOM 3346 C CA . ALA A 1 438 ? -8.636 -10.723 3.656 1.00 83.12 438 ALA A CA 1
ATOM 3347 C C . ALA A 1 438 ? -9.719 -10.571 4.734 1.00 83.12 438 ALA A C 1
ATOM 3349 O O . ALA A 1 438 ? -9.419 -10.543 5.925 1.00 83.12 438 ALA A O 1
ATOM 3350 N N . TYR A 1 439 ? -10.988 -10.492 4.328 1.00 88.75 439 TYR A N 1
ATOM 3351 C CA . TYR A 1 439 ? -12.095 -10.392 5.267 1.00 88.75 439 TYR A CA 1
ATOM 3352 C C . TYR A 1 439 ? -12.370 -11.702 6.023 1.00 88.75 439 TYR A C 1
ATOM 3354 O O . TYR A 1 439 ? -12.730 -11.647 7.195 1.00 88.75 439 TYR A O 1
ATOM 3362 N N . GLN A 1 440 ? -12.151 -12.868 5.408 1.00 88.62 440 GLN A N 1
ATOM 3363 C CA . GLN A 1 440 ? -12.227 -14.161 6.101 1.00 88.62 440 GLN A CA 1
ATOM 3364 C C . GLN A 1 440 ? -11.222 -14.242 7.256 1.00 88.62 440 GLN A C 1
ATOM 3366 O O . GLN A 1 440 ? -11.587 -14.689 8.342 1.00 88.62 440 GLN A O 1
ATOM 3371 N N . ASP A 1 441 ? -9.999 -13.738 7.066 1.00 89.69 441 ASP A N 1
ATOM 3372 C CA . ASP A 1 441 ? -9.015 -13.637 8.152 1.00 89.69 441 ASP A CA 1
ATOM 3373 C C . ASP A 1 441 ? -9.492 -12.703 9.261 1.00 89.69 441 ASP A C 1
ATOM 3375 O O . ASP A 1 441 ? -9.391 -13.036 10.436 1.00 89.69 441 ASP A O 1
ATOM 3379 N N . VAL A 1 442 ? -10.029 -11.534 8.891 1.00 94.25 442 VAL A N 1
ATOM 3380 C CA . VAL A 1 442 ? -10.578 -10.567 9.852 1.00 94.25 442 VAL A CA 1
ATOM 3381 C C . VAL A 1 442 ? -11.687 -11.203 10.682 1.00 94.25 442 VAL A C 1
ATOM 3383 O O . VAL A 1 442 ? -11.705 -11.025 11.898 1.00 94.25 442 VAL A O 1
ATOM 3386 N N . LEU A 1 443 ? -12.592 -11.949 10.046 1.00 95.69 443 LEU A N 1
ATOM 3387 C CA . LEU A 1 443 ? -13.680 -12.632 10.734 1.00 95.69 443 LEU A CA 1
ATOM 3388 C C . LEU A 1 443 ? -13.141 -13.707 11.686 1.00 95.69 443 LEU A C 1
ATOM 3390 O O . LEU A 1 443 ? -13.536 -13.731 12.847 1.00 95.69 443 LEU A O 1
ATOM 3394 N N . ALA A 1 444 ? -12.201 -14.540 11.237 1.00 94.19 444 ALA A N 1
ATOM 3395 C CA . ALA A 1 444 ? -11.585 -15.568 12.075 1.00 94.19 444 ALA A CA 1
ATOM 3396 C C . ALA A 1 444 ? -10.834 -14.973 13.279 1.00 94.19 444 ALA A C 1
ATOM 3398 O O . ALA A 1 444 ? -11.007 -15.432 14.408 1.00 94.19 444 ALA A O 1
ATOM 3399 N N . ALA A 1 445 ? -10.059 -13.908 13.061 1.00 95.56 445 ALA A N 1
ATOM 3400 C CA . ALA A 1 445 ? -9.385 -13.176 14.128 1.00 95.56 445 ALA A CA 1
ATOM 3401 C C . ALA A 1 445 ? -10.376 -12.549 15.111 1.00 95.56 445 ALA A C 1
ATOM 3403 O O . ALA A 1 445 ? -10.130 -12.532 16.315 1.00 95.56 445 ALA A O 1
ATOM 3404 N N . PHE A 1 446 ? -11.497 -12.029 14.610 1.00 97.88 446 PHE A N 1
ATOM 3405 C CA . PHE A 1 446 ? -12.521 -11.426 15.449 1.00 97.88 446 PHE A CA 1
ATOM 3406 C C . PHE A 1 446 ? -13.236 -12.465 16.319 1.00 97.88 446 PHE A C 1
ATOM 3408 O O . PHE A 1 446 ? -13.434 -12.216 17.504 1.00 97.88 446 PHE A O 1
ATOM 3415 N N . GLU A 1 447 ? -13.563 -13.646 15.788 1.00 96.25 447 GLU A N 1
ATOM 3416 C CA . GLU A 1 447 ? -14.139 -14.730 16.599 1.00 96.25 447 GLU A CA 1
ATOM 3417 C C . GLU A 1 447 ? -13.160 -15.217 17.676 1.00 96.25 447 GLU A C 1
ATOM 3419 O O . GLU A 1 447 ? -13.553 -15.399 18.831 1.00 96.25 447 GLU A O 1
ATOM 3424 N N . GLN A 1 448 ? -11.871 -15.344 17.342 1.00 95.69 448 GLN A N 1
ATOM 3425 C CA . GLN A 1 448 ? -10.841 -15.655 18.333 1.00 95.69 448 GLN A CA 1
ATOM 3426 C C . GLN A 1 448 ? -10.770 -14.573 19.418 1.00 95.69 448 GLN A C 1
ATOM 3428 O O . GLN A 1 448 ? -10.807 -14.888 20.607 1.00 95.69 448 GLN A O 1
ATOM 3433 N N . PHE A 1 449 ? -10.750 -13.298 19.026 1.00 96.50 449 PHE A N 1
ATOM 3434 C CA . PHE A 1 449 ? -10.799 -12.169 19.952 1.00 96.50 449 PHE A CA 1
ATOM 3435 C C . PHE A 1 449 ? -12.012 -12.244 20.891 1.00 96.50 449 PHE A C 1
ATOM 3437 O O . PHE A 1 449 ? -11.851 -12.109 22.103 1.00 96.50 449 PHE A O 1
ATOM 3444 N N . LEU A 1 450 ? -13.214 -12.507 20.361 1.00 96.69 450 LEU A N 1
ATOM 3445 C CA . LEU A 1 450 ? -14.433 -12.652 21.164 1.00 96.69 450 LEU A CA 1
ATOM 3446 C C . LEU A 1 450 ? -14.331 -13.804 22.168 1.00 96.69 450 LEU A C 1
ATOM 3448 O O . LEU A 1 450 ? -14.821 -13.671 23.293 1.00 96.69 450 LEU A O 1
ATOM 3452 N N . SER A 1 451 ? -13.676 -14.904 21.787 1.00 94.75 451 SER A N 1
ATOM 3453 C CA . SER A 1 451 ? -13.445 -16.043 22.679 1.00 94.75 451 SER A CA 1
ATOM 3454 C C . SER A 1 451 ? -12.551 -15.684 23.875 1.00 94.75 451 SER A C 1
ATOM 3456 O O . SER A 1 451 ? -12.806 -16.139 24.990 1.00 94.75 451 SER A O 1
ATOM 3458 N N . GLU A 1 452 ? -11.560 -14.811 23.677 1.00 92.31 452 GLU A N 1
ATOM 3459 C CA . GLU A 1 452 ? -10.589 -14.430 24.708 1.00 92.31 452 GLU A CA 1
ATOM 3460 C C . GLU A 1 452 ? -11.091 -13.328 25.644 1.00 92.31 452 GLU A C 1
ATOM 3462 O O . GLU A 1 452 ? -10.850 -13.364 26.853 1.00 92.31 452 GLU A O 1
ATOM 3467 N N . VAL A 1 453 ? -11.808 -12.337 25.109 1.00 93.12 453 VAL A N 1
ATOM 3468 C CA . VAL A 1 453 ? -12.331 -11.214 25.910 1.00 93.12 453 VAL A CA 1
ATOM 3469 C C . VAL A 1 453 ? -13.623 -11.564 26.656 1.00 93.12 453 VAL A C 1
ATOM 3471 O O . VAL A 1 453 ? -14.058 -10.812 27.535 1.00 93.12 453 VAL A O 1
ATOM 3474 N N . GLY A 1 454 ? -14.225 -12.714 26.339 1.00 91.12 454 GLY A N 1
ATOM 3475 C CA . GLY A 1 454 ? -15.451 -13.218 26.952 1.00 91.12 454 GLY A CA 1
ATOM 3476 C C . GLY A 1 454 ? -16.707 -12.460 26.511 1.00 91.12 454 GLY A C 1
ATOM 3477 O O . GLY A 1 454 ? -16.687 -11.685 25.554 1.00 91.12 454 GLY A O 1
ATOM 3478 N N . SER A 1 455 ? -17.827 -12.675 27.209 1.00 89.56 455 SER A N 1
ATOM 3479 C CA . SER A 1 455 ? -19.140 -12.106 26.848 1.00 89.56 455 SER A CA 1
ATOM 3480 C C . SER A 1 455 ? -19.406 -10.708 27.408 1.00 89.56 455 SER A C 1
ATOM 3482 O O . SER A 1 455 ? -20.244 -9.994 26.872 1.00 89.56 455 SER A O 1
ATOM 3484 N N . GLU A 1 456 ? -18.705 -10.299 28.468 1.00 89.19 456 GLU A N 1
ATOM 3485 C CA . GLU A 1 456 ? -19.091 -9.105 29.235 1.00 89.19 456 GLU A CA 1
ATOM 3486 C C . GLU A 1 456 ? -18.294 -7.857 28.891 1.00 89.19 456 GLU A C 1
ATOM 3488 O O . GLU A 1 456 ? -18.797 -6.736 29.036 1.00 89.19 456 GLU A O 1
ATOM 3493 N N . ARG A 1 457 ? -17.040 -8.031 28.464 1.00 92.38 457 ARG A N 1
ATOM 3494 C CA . ARG A 1 457 ? -16.117 -6.908 28.334 1.00 92.38 457 ARG A CA 1
ATOM 3495 C C . ARG A 1 457 ? -16.537 -5.973 27.192 1.00 92.38 457 ARG A C 1
ATOM 3497 O O . ARG A 1 457 ? -16.897 -6.473 26.117 1.00 92.38 457 ARG A O 1
ATOM 3504 N N . PRO A 1 458 ? -16.521 -4.645 27.418 1.00 95.00 458 PRO A N 1
ATOM 3505 C CA . PRO A 1 458 ? -16.792 -3.658 26.380 1.00 95.00 458 PRO A CA 1
ATOM 3506 C C . PRO A 1 458 ? -15.731 -3.675 25.272 1.00 95.00 458 PRO A C 1
ATOM 3508 O O . PRO A 1 458 ? -14.552 -3.904 25.549 1.00 95.00 458 PRO A O 1
ATOM 3511 N N . ILE A 1 459 ? -16.145 -3.412 24.031 1.00 96.56 459 ILE A N 1
ATOM 3512 C CA . ILE A 1 459 ? -15.293 -3.520 22.839 1.00 96.56 459 ILE A CA 1
ATOM 3513 C C . ILE A 1 459 ? -15.203 -2.172 22.118 1.00 96.56 459 ILE A C 1
ATOM 3515 O O . ILE A 1 459 ? -16.215 -1.526 21.841 1.00 96.56 459 ILE A O 1
ATOM 3519 N N . VAL A 1 460 ? -13.986 -1.781 21.749 1.00 96.38 460 VAL A N 1
ATOM 3520 C CA . VAL A 1 460 ? -13.702 -0.698 20.805 1.00 96.38 460 VAL A CA 1
ATOM 3521 C C . VAL A 1 460 ? -13.218 -1.308 19.496 1.00 96.38 460 VAL A C 1
ATOM 3523 O O . VAL A 1 460 ? -12.302 -2.127 19.479 1.00 96.38 460 VAL A O 1
ATOM 3526 N N . LEU A 1 461 ? -13.821 -0.891 18.388 1.00 97.62 461 LEU A N 1
ATOM 3527 C CA . LEU A 1 461 ? -13.402 -1.274 17.045 1.00 97.62 461 LEU A CA 1
ATOM 3528 C C . LEU A 1 461 ? -12.639 -0.116 16.418 1.00 97.62 461 LEU A C 1
ATOM 3530 O O . LEU A 1 461 ? -13.123 1.017 16.417 1.00 97.62 461 LEU A O 1
ATOM 3534 N N . ALA A 1 462 ? -11.468 -0.382 15.855 1.00 97.19 462 ALA A N 1
ATOM 3535 C CA . ALA A 1 462 ? -10.748 0.643 15.117 1.00 97.19 462 ALA A CA 1
ATOM 3536 C C . ALA A 1 462 ? -10.006 0.071 13.913 1.00 97.19 462 ALA A C 1
ATOM 3538 O O . ALA A 1 462 ? -9.627 -1.094 13.884 1.00 97.19 462 ALA A O 1
ATOM 3539 N N . GLY A 1 463 ? -9.763 0.899 12.910 1.00 95.25 463 GLY A N 1
ATOM 3540 C CA . GLY A 1 463 ? -8.856 0.552 11.827 1.00 95.25 463 GLY A CA 1
ATOM 3541 C C . GLY A 1 463 ? -8.471 1.768 11.009 1.00 95.25 463 GLY A C 1
ATOM 3542 O O . GLY A 1 463 ? -9.111 2.810 11.118 1.00 95.25 463 GLY A O 1
ATOM 3543 N N . HIS A 1 464 ? -7.449 1.639 10.169 1.00 93.19 464 HIS A N 1
ATOM 3544 C CA . HIS A 1 464 ? -7.013 2.703 9.257 1.00 93.19 464 HIS A CA 1
ATOM 3545 C C . HIS A 1 464 ? -6.967 2.202 7.815 1.00 93.19 464 HIS A C 1
ATOM 3547 O O . HIS A 1 464 ? -6.596 1.051 7.574 1.00 93.19 464 HIS A O 1
ATOM 3553 N N . SER A 1 465 ? -7.305 3.056 6.843 1.00 89.25 465 SER A N 1
ATOM 3554 C CA . SER A 1 465 ? -7.201 2.727 5.414 1.00 89.25 465 SER A CA 1
ATOM 3555 C C . SER A 1 465 ? -7.964 1.423 5.089 1.00 89.25 465 SER A C 1
ATOM 3557 O O . SER A 1 465 ? -9.158 1.330 5.378 1.00 89.25 465 SER A O 1
ATOM 3559 N N . GLN A 1 466 ? -7.297 0.392 4.553 1.00 86.25 466 GLN A N 1
ATOM 3560 C CA . GLN A 1 466 ? -7.876 -0.940 4.323 1.00 86.25 466 GLN A CA 1
ATOM 3561 C C . GLN A 1 466 ? -8.600 -1.502 5.562 1.00 86.25 466 GLN A C 1
ATOM 3563 O O . GLN A 1 466 ? -9.704 -2.036 5.447 1.00 86.25 466 GLN A O 1
ATOM 3568 N N . GLY A 1 467 ? -8.010 -1.354 6.751 1.00 91.94 467 GLY A N 1
ATOM 3569 C CA . GLY A 1 467 ? -8.588 -1.854 7.995 1.00 91.94 467 GLY A CA 1
ATOM 3570 C C . GLY A 1 467 ? -9.922 -1.195 8.326 1.00 91.94 467 GLY A C 1
ATOM 3571 O O . GLY A 1 467 ? -10.860 -1.877 8.722 1.00 91.94 467 GLY A O 1
ATOM 3572 N N . SER A 1 468 ? -10.065 0.105 8.065 1.00 92.50 468 SER A N 1
ATOM 3573 C CA . SER A 1 468 ? -11.324 0.838 8.259 1.00 92.50 468 SER A CA 1
ATOM 3574 C C . SER A 1 468 ? -12.460 0.287 7.408 1.00 92.50 468 SER A C 1
ATOM 3576 O O . SER A 1 468 ? -13.600 0.224 7.862 1.00 92.50 468 SER A O 1
ATOM 3578 N N . MET A 1 469 ? -12.155 -0.154 6.188 1.00 88.50 469 MET A N 1
ATOM 3579 C CA . MET A 1 469 ? -13.150 -0.781 5.323 1.00 88.50 469 MET A CA 1
ATOM 3580 C C . MET A 1 469 ? -13.615 -2.123 5.888 1.00 88.50 469 MET A C 1
ATOM 3582 O O . MET A 1 469 ? -14.809 -2.418 5.882 1.00 88.50 469 MET A O 1
ATOM 3586 N N . HIS A 1 470 ? -12.681 -2.929 6.398 1.00 92.12 470 HIS A N 1
ATOM 3587 C CA . HIS A 1 470 ? -13.013 -4.200 7.032 1.00 92.12 470 HIS A CA 1
ATOM 3588 C C . HIS A 1 470 ? -13.776 -4.008 8.344 1.00 92.12 470 HIS A C 1
ATOM 3590 O O . HIS A 1 470 ? -14.688 -4.783 8.597 1.00 92.12 470 HIS A O 1
ATOM 3596 N N . ILE A 1 471 ? -13.489 -2.961 9.128 1.00 94.19 471 ILE A N 1
ATOM 3597 C CA . ILE A 1 471 ? -14.294 -2.605 10.307 1.00 94.19 471 ILE A CA 1
ATOM 3598 C C . ILE A 1 471 ? -15.744 -2.328 9.907 1.00 94.19 471 ILE A C 1
ATOM 3600 O O . ILE A 1 471 ? -16.661 -2.887 10.502 1.00 94.19 471 ILE A O 1
ATOM 3604 N N . VAL A 1 472 ? -15.971 -1.513 8.875 1.00 91.25 472 VAL A N 1
ATOM 3605 C CA . VAL A 1 472 ? -17.333 -1.194 8.416 1.00 91.25 472 VAL A CA 1
ATOM 3606 C C . VAL A 1 472 ? -18.057 -2.438 7.893 1.00 91.25 472 VAL A C 1
ATOM 3608 O O . VAL A 1 472 ? -19.228 -2.647 8.217 1.00 91.25 472 VAL A O 1
ATOM 3611 N N . ARG A 1 473 ? -17.356 -3.309 7.157 1.00 91.75 473 ARG A N 1
ATOM 3612 C CA . ARG A 1 473 ? -17.900 -4.596 6.701 1.00 91.75 473 ARG A CA 1
ATOM 3613 C C . ARG A 1 473 ? -18.226 -5.537 7.867 1.00 91.75 473 ARG A C 1
ATOM 3615 O O . ARG A 1 473 ? -19.313 -6.101 7.892 1.00 91.75 473 ARG A O 1
ATOM 3622 N N . LEU A 1 474 ? -17.336 -5.645 8.855 1.00 94.06 474 LEU A N 1
ATOM 3623 C CA . LEU A 1 474 ? -17.518 -6.464 10.057 1.00 94.06 474 LEU A CA 1
ATOM 3624 C C . LEU A 1 474 ? -18.742 -6.014 10.858 1.00 94.06 474 LEU A C 1
ATOM 3626 O O . LEU A 1 474 ? -19.552 -6.838 11.286 1.00 94.06 474 LEU A O 1
ATOM 3630 N N . VAL A 1 475 ? -18.917 -4.697 11.006 1.00 92.94 475 VAL A N 1
ATOM 3631 C CA . VAL A 1 475 ? -20.102 -4.121 11.646 1.00 92.94 475 VAL A CA 1
ATOM 3632 C C . VAL A 1 475 ? -21.368 -4.563 10.914 1.00 92.94 475 VAL A C 1
ATOM 3634 O O . VAL A 1 475 ? -22.287 -5.076 11.550 1.00 92.94 475 VAL A O 1
ATOM 3637 N N . LYS A 1 476 ? -21.391 -4.417 9.585 1.00 91.38 476 LYS A N 1
ATOM 3638 C CA . LYS A 1 476 ? -22.545 -4.744 8.740 1.00 91.38 476 LYS A CA 1
ATOM 3639 C C . LYS A 1 476 ? -22.895 -6.234 8.745 1.00 91.38 476 LYS A C 1
ATOM 3641 O O . LYS A 1 476 ? -24.061 -6.586 8.882 1.00 91.38 476 LYS A O 1
ATOM 3646 N N . GLU A 1 477 ? -21.906 -7.102 8.557 1.00 92.50 477 GLU A N 1
ATOM 3647 C CA . GLU A 1 477 ? -22.142 -8.521 8.261 1.00 92.50 477 GLU A CA 1
ATOM 3648 C C . GLU A 1 477 ? -22.146 -9.422 9.501 1.00 92.50 477 GLU A C 1
ATOM 3650 O O . GLU A 1 477 ? -22.747 -10.493 9.452 1.00 92.50 477 GLU A O 1
ATOM 3655 N N . ARG A 1 478 ? -21.499 -9.019 10.604 1.00 93.94 478 ARG A N 1
ATOM 3656 C CA . ARG A 1 478 ? -21.356 -9.870 11.800 1.00 93.94 478 ARG A CA 1
ATOM 3657 C C . ARG A 1 478 ? -21.940 -9.272 13.075 1.00 93.94 478 ARG A C 1
ATOM 3659 O O . ARG A 1 478 ? -22.481 -10.009 13.901 1.00 93.94 478 ARG A O 1
ATOM 3666 N N . ILE A 1 479 ? -21.799 -7.963 13.269 1.00 94.00 479 ILE A N 1
ATOM 3667 C CA . ILE A 1 479 ? -22.143 -7.317 14.546 1.00 94.00 479 ILE A CA 1
ATOM 3668 C C . ILE A 1 479 ? -23.602 -6.868 14.565 1.00 94.00 479 ILE A C 1
ATOM 3670 O O . ILE A 1 479 ? -24.299 -7.114 15.541 1.00 94.00 479 ILE A O 1
ATOM 3674 N N . GLN A 1 480 ? -24.094 -6.234 13.497 1.00 90.19 480 GLN A N 1
ATOM 3675 C CA . GLN A 1 480 ? -25.457 -5.688 13.465 1.00 90.19 480 GLN A CA 1
ATOM 3676 C C . GLN A 1 480 ? -26.553 -6.752 13.598 1.00 90.19 480 GLN A C 1
ATOM 3678 O O . GLN A 1 480 ? -27.615 -6.464 14.145 1.00 90.19 480 GLN A O 1
ATOM 3683 N N . SER A 1 481 ? -26.302 -7.974 13.127 1.00 90.50 481 SER A N 1
ATOM 3684 C CA . SER A 1 481 ? -27.234 -9.099 13.254 1.00 90.50 481 SER A CA 1
ATOM 3685 C C . SER A 1 481 ? -27.257 -9.732 14.650 1.00 90.50 481 SER A C 1
ATOM 3687 O O . SER A 1 481 ? -28.088 -10.601 14.900 1.00 90.50 481 SER A O 1
ATOM 3689 N N . ASP A 1 482 ? -26.358 -9.326 15.550 1.00 94.12 482 ASP A N 1
ATOM 3690 C CA . ASP A 1 482 ? -26.187 -9.885 16.891 1.00 94.12 482 ASP A CA 1
ATOM 3691 C C . ASP A 1 482 ? -26.388 -8.782 17.948 1.00 94.12 482 ASP A C 1
ATOM 3693 O O . ASP A 1 482 ? -25.448 -8.059 18.291 1.00 94.12 482 ASP A O 1
ATOM 3697 N N . PRO A 1 483 ? -27.614 -8.614 18.484 1.00 92.38 483 PRO A N 1
ATOM 3698 C CA . PRO A 1 483 ? -27.917 -7.554 19.445 1.00 92.38 483 PRO A CA 1
ATOM 3699 C C . PRO A 1 483 ? -27.084 -7.628 20.730 1.00 92.38 483 PRO A C 1
ATOM 3701 O O . PRO A 1 483 ? -26.759 -6.592 21.314 1.00 92.38 483 PRO A O 1
ATOM 3704 N N . ALA A 1 484 ? -26.714 -8.837 21.167 1.00 92.25 484 ALA A N 1
ATOM 3705 C CA . ALA A 1 484 ? -25.897 -9.022 22.359 1.00 92.25 484 ALA A CA 1
ATOM 3706 C C . ALA A 1 484 ? -24.473 -8.513 22.108 1.00 92.25 484 ALA A C 1
ATOM 3708 O O . ALA A 1 484 ? -23.935 -7.773 22.928 1.00 92.25 484 ALA A O 1
ATOM 3709 N N . LEU A 1 485 ? -23.896 -8.812 20.942 1.00 94.06 485 LEU A N 1
ATOM 3710 C CA . LEU A 1 485 ? -22.593 -8.278 20.558 1.00 94.06 485 LEU A CA 1
ATOM 3711 C C . LEU A 1 485 ? -22.633 -6.767 20.291 1.00 94.06 485 LEU A C 1
ATOM 3713 O O . LEU A 1 485 ? -21.776 -6.039 20.790 1.00 94.06 485 LEU A O 1
ATOM 3717 N N . LEU A 1 486 ? -23.637 -6.277 19.559 1.00 92.50 486 LEU A N 1
ATOM 3718 C CA . LEU A 1 486 ? -23.793 -4.852 19.259 1.00 92.50 486 LEU A CA 1
ATOM 3719 C C . LEU A 1 486 ? -23.890 -4.011 20.538 1.00 92.50 486 LEU A C 1
ATOM 3721 O O . LEU A 1 486 ? -23.279 -2.948 20.617 1.00 92.50 486 LEU A O 1
ATOM 3725 N N . SER A 1 487 ? -24.591 -4.507 21.563 1.00 91.81 487 SER A N 1
ATOM 3726 C CA . SER A 1 487 ? -24.725 -3.806 22.847 1.00 91.81 487 SER A CA 1
ATOM 3727 C C . SER A 1 487 ? -23.420 -3.698 23.644 1.00 91.81 487 SER A C 1
ATOM 3729 O O . SER A 1 487 ? -23.385 -2.963 24.625 1.00 91.81 487 SER A O 1
ATOM 3731 N N . ARG A 1 488 ? -22.342 -4.379 23.225 1.00 92.88 488 ARG A N 1
ATOM 3732 C CA . ARG A 1 488 ? -20.999 -4.299 23.825 1.00 92.88 488 ARG A CA 1
ATOM 3733 C C . ARG A 1 488 ? -20.066 -3.313 23.123 1.00 92.88 488 ARG A C 1
ATOM 3735 O O . ARG A 1 488 ? -18.994 -3.031 23.661 1.00 92.88 488 ARG A O 1
ATOM 3742 N N . ILE A 1 489 ? -20.425 -2.831 21.933 1.00 93.94 489 ILE A N 1
ATOM 3743 C CA . ILE A 1 489 ? -19.570 -1.941 21.144 1.00 93.94 489 ILE A CA 1
ATOM 3744 C C . ILE A 1 489 ? -19.660 -0.517 21.700 1.00 93.94 489 ILE A C 1
ATOM 3746 O O . ILE A 1 489 ? -20.691 0.140 21.582 1.00 93.94 489 ILE A O 1
ATOM 3750 N N . CYS A 1 490 ? -18.568 -0.025 22.286 1.00 90.56 490 CYS A N 1
ATOM 3751 C CA . CYS A 1 490 ? -18.495 1.327 22.849 1.00 90.56 490 CYS A CA 1
ATOM 3752 C C . CYS A 1 490 ? -18.224 2.392 21.792 1.00 90.56 490 CYS A C 1
ATOM 3754 O O . CYS A 1 490 ? -18.666 3.529 21.921 1.00 90.56 490 CYS A O 1
ATOM 3756 N N . ALA A 1 491 ? -17.396 2.050 20.806 1.00 92.62 491 ALA A N 1
ATOM 3757 C CA . ALA A 1 491 ? -16.872 2.996 19.838 1.00 92.62 491 ALA A CA 1
ATOM 3758 C C . ALA A 1 491 ? -16.384 2.284 18.580 1.00 92.62 491 ALA A C 1
ATOM 3760 O O . ALA A 1 491 ? -15.867 1.165 18.648 1.00 92.62 491 ALA A O 1
ATOM 3761 N N . ILE A 1 492 ? -16.510 2.971 17.445 1.00 95.19 492 ILE A N 1
ATOM 3762 C CA . ILE A 1 492 ? -16.029 2.506 16.146 1.00 95.19 492 ILE A CA 1
ATOM 3763 C C . ILE A 1 492 ? -15.262 3.653 15.488 1.00 95.19 492 ILE A C 1
ATOM 3765 O O . ILE A 1 492 ? -15.815 4.729 15.274 1.00 95.19 492 ILE A O 1
ATOM 3769 N N . HIS A 1 493 ? -13.994 3.430 15.152 1.00 95.88 493 HIS A N 1
ATOM 3770 C CA . HIS A 1 493 ? -13.128 4.411 14.490 1.00 95.88 493 HIS A CA 1
ATOM 3771 C C . HIS A 1 493 ? -12.633 3.855 13.153 1.00 95.88 493 HIS A C 1
ATOM 3773 O O . HIS A 1 493 ? -11.928 2.852 13.109 1.00 95.88 493 HIS A O 1
ATOM 3779 N N . ALA A 1 494 ? -12.989 4.501 12.047 1.00 94.88 494 ALA A N 1
ATOM 3780 C CA . ALA A 1 494 ? -12.670 4.054 10.691 1.00 94.88 494 ALA A CA 1
ATOM 3781 C C . ALA A 1 494 ? -12.063 5.178 9.803 1.00 94.88 494 ALA A C 1
ATOM 3783 O O . ALA A 1 494 ? -12.590 5.453 8.719 1.00 94.88 494 ALA A O 1
ATOM 3784 N N . PRO A 1 495 ? -10.965 5.838 10.235 1.00 94.06 495 PRO A N 1
ATOM 3785 C CA . PRO A 1 495 ? -10.268 6.884 9.476 1.00 94.06 495 PRO A CA 1
ATOM 3786 C C . PRO A 1 495 ? -9.666 6.443 8.134 1.00 94.06 495 PRO A C 1
ATOM 3788 O O . PRO A 1 495 ? -9.213 5.316 7.949 1.00 94.06 495 PRO A O 1
ATOM 3791 N N . GLY A 1 496 ? -9.590 7.374 7.192 1.00 88.06 496 GLY A N 1
ATOM 3792 C CA . GLY A 1 496 ? -9.075 7.152 5.849 1.00 88.06 496 GLY A CA 1
ATOM 3793 C C . GLY A 1 496 ? -10.162 6.608 4.926 1.00 88.06 496 GLY A C 1
ATOM 3794 O O . GLY A 1 496 ? -10.835 7.367 4.239 1.00 88.06 496 GLY A O 1
ATOM 3795 N N . MET A 1 497 ? -10.381 5.288 4.892 1.00 85.56 497 MET A N 1
ATOM 3796 C CA . MET A 1 497 ? -11.222 4.653 3.853 1.00 85.56 497 MET A CA 1
ATOM 3797 C C . MET A 1 497 ? -12.553 4.061 4.346 1.00 85.56 497 MET A C 1
ATOM 3799 O O . MET A 1 497 ? -13.188 3.301 3.612 1.00 85.56 497 MET A O 1
ATOM 3803 N N . GLY A 1 498 ? -13.027 4.421 5.543 1.00 78.75 498 GLY A N 1
ATOM 3804 C CA . GLY A 1 498 ? -14.276 3.884 6.111 1.00 78.75 498 GLY A CA 1
ATOM 3805 C C . GLY A 1 498 ? -15.542 4.109 5.265 1.00 78.75 498 GLY A C 1
ATOM 3806 O O . GLY A 1 498 ? -16.499 3.361 5.411 1.00 78.75 498 GLY A O 1
ATOM 3807 N N . GLN A 1 499 ? -15.558 5.086 4.350 1.00 74.06 499 GLN A N 1
ATOM 3808 C CA . GLN A 1 499 ? -16.692 5.344 3.440 1.00 74.06 499 GLN A CA 1
ATOM 3809 C C . GLN A 1 499 ? -16.365 5.101 1.960 1.00 74.06 499 GLN A C 1
ATOM 3811 O O . GLN A 1 499 ? -16.991 5.682 1.082 1.00 74.06 499 GLN A O 1
ATOM 3816 N N . TRP A 1 500 ? -15.354 4.290 1.633 1.00 65.62 500 TRP A N 1
ATOM 3817 C CA . TRP A 1 500 ? -14.921 4.167 0.237 1.00 65.62 500 TRP A CA 1
ATOM 3818 C C . TRP A 1 500 ? -15.824 3.273 -0.644 1.00 65.62 500 TRP A C 1
ATOM 3820 O O . TRP A 1 500 ? -16.235 3.687 -1.739 1.00 65.62 500 TRP A O 1
ATOM 3830 N N . MET A 1 501 ? -16.098 2.033 -0.217 1.00 64.62 501 MET A N 1
ATOM 3831 C CA . MET A 1 501 ? -16.879 1.071 -1.018 1.00 64.62 501 MET A CA 1
ATOM 3832 C C . MET A 1 501 ? -18.382 1.284 -0.862 1.00 64.62 501 MET A C 1
ATOM 3834 O O . MET A 1 501 ? -19.105 1.308 -1.860 1.00 64.62 501 MET A O 1
ATOM 3838 N N . GLU A 1 502 ? -18.817 1.482 0.378 1.00 66.12 502 GLU A N 1
ATOM 3839 C CA . GLU A 1 502 ? -20.204 1.675 0.778 1.00 66.12 502 GLU A CA 1
ATOM 3840 C C . GLU A 1 502 ? -20.272 2.742 1.884 1.00 66.12 502 GLU A C 1
ATOM 3842 O O . GLU A 1 502 ? -19.292 2.919 2.617 1.00 66.12 502 GLU A O 1
ATOM 3847 N N . PRO A 1 503 ? -21.402 3.460 2.024 1.00 73.25 503 PRO A N 1
ATOM 3848 C CA . PRO A 1 503 ? -21.651 4.273 3.207 1.00 73.25 503 PRO A CA 1
ATOM 3849 C C . PRO A 1 503 ? -21.601 3.413 4.472 1.00 73.25 503 PRO A C 1
ATOM 3851 O O . PRO A 1 503 ? -22.007 2.249 4.460 1.00 73.25 503 PRO A O 1
ATOM 3854 N N . SER A 1 504 ? -21.165 4.010 5.580 1.00 80.50 504 SER A N 1
ATOM 3855 C CA . SER A 1 504 ? -21.284 3.364 6.886 1.00 80.50 504 SER A CA 1
ATOM 3856 C C . SER A 1 504 ? -22.749 2.996 7.174 1.00 80.50 504 SER A C 1
ATOM 3858 O O . SER A 1 504 ? -23.632 3.828 6.950 1.00 80.50 504 SER A O 1
ATOM 3860 N N . PRO A 1 505 ? -23.025 1.802 7.731 1.00 80.81 505 PRO A N 1
ATOM 3861 C CA . PRO A 1 505 ? -24.365 1.429 8.171 1.00 80.81 505 PRO A CA 1
ATOM 3862 C C . PRO A 1 505 ? -24.777 2.123 9.486 1.00 80.81 505 PRO A C 1
ATOM 3864 O O . PRO A 1 505 ? -25.906 1.957 9.940 1.00 80.81 505 PRO A O 1
ATOM 3867 N N . LEU A 1 506 ? -23.865 2.876 10.110 1.00 86.00 506 LEU A N 1
ATOM 3868 C CA . LEU A 1 506 ? -24.065 3.647 11.338 1.00 86.00 506 LEU A CA 1
ATOM 3869 C C . LEU A 1 506 ? -23.835 5.148 11.093 1.00 86.00 506 LEU A C 1
ATOM 3871 O O . LEU A 1 506 ? -23.011 5.497 10.238 1.00 86.00 506 LEU A O 1
ATOM 3875 N N . PRO A 1 507 ? -24.501 6.038 11.853 1.00 88.44 507 PRO A N 1
ATOM 3876 C CA . PRO A 1 507 ? -24.284 7.478 11.751 1.00 88.44 507 PRO A CA 1
ATOM 3877 C C . PRO A 1 507 ? -22.842 7.852 12.106 1.00 88.44 507 PRO A C 1
ATOM 3879 O O . PRO A 1 507 ? -22.211 7.216 12.956 1.00 88.44 507 PRO A O 1
ATOM 3882 N N . VAL A 1 508 ? -22.328 8.903 11.468 1.00 88.44 508 VAL A N 1
ATOM 3883 C CA . VAL A 1 508 ? -20.982 9.403 11.751 1.00 88.44 508 VAL A CA 1
ATOM 3884 C C . VAL A 1 508 ? -20.967 10.226 13.033 1.00 88.44 508 VAL A C 1
ATOM 3886 O O . VAL A 1 508 ? -21.835 11.069 13.261 1.00 88.44 508 VAL A O 1
ATOM 3889 N N . ASP A 1 509 ? -19.943 10.005 13.850 1.00 89.12 509 ASP A N 1
ATOM 3890 C CA . ASP A 1 509 ? -19.664 10.751 15.074 1.00 89.12 509 ASP A CA 1
ATOM 3891 C C . ASP A 1 509 ? -19.109 12.154 14.755 1.00 89.12 509 ASP A C 1
ATOM 3893 O O . ASP A 1 509 ? -17.899 12.389 14.804 1.00 89.12 509 ASP A O 1
ATOM 3897 N N . LYS A 1 510 ? -19.997 13.072 14.345 1.00 80.44 510 LYS A N 1
ATOM 3898 C CA . LYS A 1 510 ? -19.633 14.450 13.963 1.00 80.44 510 LYS A CA 1
ATOM 3899 C C . LYS A 1 510 ? -19.410 15.371 15.152 1.00 80.44 510 LYS A C 1
ATOM 3901 O O . LYS A 1 510 ? -18.459 16.131 15.100 1.00 80.44 510 LYS A O 1
ATOM 3906 N N . ASP A 1 511 ? -20.297 15.29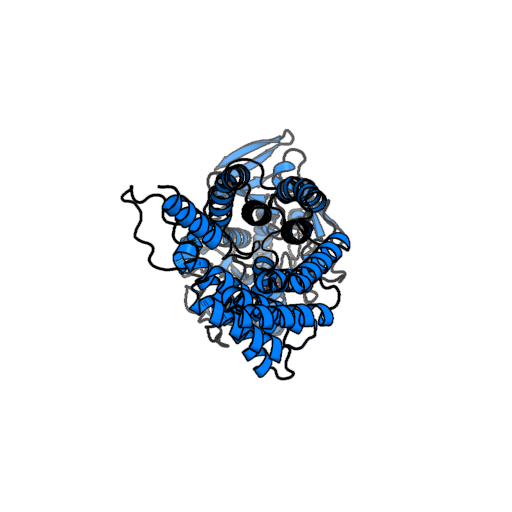8 16.145 1.00 76.56 511 ASP A N 1
ATOM 3907 C CA . ASP A 1 511 ? -20.263 15.944 17.468 1.00 76.56 511 ASP A CA 1
ATOM 3908 C C . ASP A 1 511 ? -21.517 15.493 18.241 1.00 76.56 511 ASP A C 1
ATOM 3910 O O . ASP A 1 511 ? -22.602 15.539 17.649 1.00 76.56 511 ASP A O 1
ATOM 3914 N N . PRO A 1 512 ? -21.438 15.076 19.531 1.00 71.69 512 PRO A N 1
ATOM 3915 C CA . PRO A 1 512 ? -20.911 15.948 20.584 1.00 71.69 512 PRO A CA 1
ATOM 3916 C C . PRO A 1 512 ? -20.180 15.258 21.770 1.00 71.69 512 PRO A C 1
ATOM 3918 O O . PRO A 1 512 ? -19.867 14.059 21.775 1.00 71.69 512 PRO A O 1
ATOM 3921 N N . VAL A 1 513 ? -19.887 16.099 22.775 1.00 71.25 513 VAL A N 1
ATOM 3922 C CA . VAL A 1 513 ? -19.484 15.803 24.161 1.00 71.25 513 VAL A CA 1
ATOM 3923 C C . VAL A 1 513 ? -20.701 16.050 25.084 1.00 71.25 513 VAL A C 1
ATOM 3925 O O . VAL A 1 513 ? -21.243 17.157 25.039 1.00 71.25 513 VAL A O 1
ATOM 3928 N N . PRO A 1 514 ? -21.122 15.097 25.944 1.00 81.56 514 PRO A N 1
ATOM 3929 C CA . PRO A 1 514 ? -20.561 13.753 26.100 1.00 81.56 514 PRO A CA 1
ATOM 3930 C C . PRO A 1 514 ? -20.769 12.893 24.838 1.00 81.56 514 PRO A C 1
ATOM 3932 O O . PRO A 1 514 ? -21.645 13.209 24.031 1.00 81.56 514 PRO A O 1
ATOM 3935 N N . PRO A 1 515 ? -19.948 11.845 24.634 1.00 88.06 515 PRO A N 1
ATOM 3936 C CA . PRO A 1 515 ? -20.036 10.982 23.457 1.00 88.06 515 PRO A CA 1
ATOM 3937 C C . PRO A 1 515 ? -21.414 10.316 23.318 1.00 88.06 515 PRO A C 1
ATOM 3939 O O . PRO A 1 515 ? -22.062 10.050 24.335 1.00 88.06 515 PRO A O 1
ATOM 3942 N N . PRO A 1 516 ? -21.850 9.993 22.085 1.00 84.75 516 PRO A N 1
ATOM 3943 C CA . PRO A 1 516 ? -23.069 9.231 21.860 1.00 84.75 516 PRO A CA 1
ATOM 3944 C C . PRO A 1 516 ? -23.030 7.884 22.584 1.00 84.75 516 PRO A C 1
ATOM 3946 O O . PRO A 1 516 ? -22.039 7.160 22.518 1.00 84.75 516 PRO A O 1
ATOM 3949 N N . THR A 1 517 ? -24.133 7.533 23.242 1.00 81.25 517 THR A N 1
ATOM 3950 C CA . THR A 1 517 ? -24.350 6.185 23.791 1.00 81.25 517 THR A CA 1
ATOM 3951 C C . THR A 1 517 ? -24.895 5.220 22.738 1.00 81.25 517 THR A C 1
ATOM 3953 O O . THR A 1 517 ? -24.729 4.010 22.865 1.00 81.25 517 THR A O 1
ATOM 3956 N N . ALA A 1 518 ? -25.528 5.746 21.684 1.00 82.56 518 ALA A N 1
ATOM 3957 C CA . ALA A 1 518 ? -25.939 4.968 20.523 1.00 82.56 518 ALA A CA 1
ATOM 3958 C C . ALA A 1 518 ? -24.730 4.651 19.617 1.00 82.56 518 ALA A C 1
ATOM 3960 O O . ALA A 1 518 ? -23.848 5.505 19.469 1.00 82.56 518 ALA A O 1
ATOM 3961 N N . PRO A 1 519 ? -24.700 3.477 18.954 1.00 81.31 519 PRO A N 1
ATOM 3962 C CA . PRO A 1 519 ? -23.617 3.118 18.043 1.00 81.31 519 PRO A CA 1
ATOM 3963 C C . PRO A 1 519 ? -23.437 4.146 16.917 1.00 81.31 519 PRO A C 1
ATOM 3965 O O . PRO A 1 519 ? -24.350 4.407 16.133 1.00 81.31 519 PRO A O 1
ATOM 3968 N N . CYS A 1 520 ? -22.235 4.705 16.823 1.00 89.06 520 CYS A N 1
ATOM 3969 C CA . CYS A 1 520 ? -21.810 5.635 15.782 1.00 89.06 520 CYS A CA 1
ATOM 3970 C C . CYS A 1 520 ? -20.384 5.298 15.332 1.00 89.06 520 CYS A C 1
ATOM 3972 O O . CYS A 1 520 ? -19.674 4.540 15.999 1.00 89.06 520 CYS A O 1
ATOM 3974 N N . VAL A 1 521 ? -19.969 5.847 14.190 1.00 91.56 521 VAL A N 1
ATOM 3975 C CA . VAL A 1 521 ? -18.624 5.639 13.644 1.00 91.56 521 VAL A CA 1
ATOM 3976 C C . VAL A 1 521 ? -17.887 6.956 13.426 1.00 91.56 521 VAL A C 1
ATOM 3978 O O . VAL A 1 521 ? -18.393 7.879 12.799 1.00 91.56 521 VAL A O 1
ATOM 3981 N N . ALA A 1 522 ? -16.653 7.058 13.899 1.00 93.06 522 ALA A N 1
ATOM 3982 C CA . ALA A 1 522 ? -15.780 8.181 13.590 1.00 93.06 522 ALA A CA 1
ATOM 3983 C C . ALA A 1 522 ? -15.031 7.910 12.277 1.00 93.06 522 ALA A C 1
ATOM 3985 O O . ALA A 1 522 ? -14.191 7.014 12.214 1.00 93.06 522 ALA A O 1
ATOM 3986 N N . ILE A 1 523 ? -15.324 8.676 11.222 1.00 92.06 523 ILE A N 1
ATOM 3987 C CA . ILE A 1 523 ? -14.665 8.558 9.909 1.00 92.06 523 ILE A CA 1
ATOM 3988 C C . ILE A 1 523 ? -14.159 9.936 9.511 1.00 92.06 523 ILE A C 1
ATOM 3990 O O . ILE A 1 523 ? -14.953 10.856 9.404 1.00 92.06 523 ILE A O 1
ATOM 3994 N N . TRP A 1 524 ? -12.863 10.098 9.273 1.00 93.56 524 TRP A N 1
ATOM 3995 C CA . TRP A 1 524 ? -12.264 11.336 8.758 1.00 93.56 524 TRP A CA 1
ATOM 3996 C C . TRP A 1 524 ? -11.155 10.995 7.772 1.00 93.56 524 TRP A C 1
ATOM 3998 O O . TRP A 1 524 ? -10.663 9.868 7.767 1.00 93.56 524 TRP A O 1
ATOM 4008 N N . ALA A 1 525 ? -10.762 11.970 6.962 1.00 92.19 525 ALA A N 1
ATOM 4009 C CA . ALA A 1 525 ? -9.626 11.843 6.071 1.00 92.19 525 ALA A CA 1
ATOM 4010 C C . ALA A 1 525 ? -8.914 13.173 5.902 1.00 92.19 525 ALA A C 1
ATOM 4012 O O . ALA A 1 525 ? -9.511 14.148 5.440 1.00 92.19 525 ALA A O 1
ATOM 4013 N N . ALA A 1 526 ? -7.663 13.215 6.325 1.00 93.31 526 ALA A N 1
ATOM 4014 C CA . ALA A 1 526 ? -6.885 14.423 6.439 1.00 93.31 526 ALA A CA 1
ATOM 4015 C C . ALA A 1 526 ? -6.256 14.808 5.097 1.00 93.31 526 ALA A C 1
ATOM 4017 O O . ALA A 1 526 ? -5.680 13.989 4.384 1.00 93.31 526 ALA A O 1
ATOM 4018 N N . ALA A 1 527 ? -6.314 16.095 4.784 1.00 93.00 527 ALA A N 1
ATOM 4019 C CA . ALA A 1 527 ? -5.607 16.678 3.656 1.00 93.00 527 ALA A CA 1
ATOM 4020 C C . ALA A 1 527 ? -5.189 18.111 3.988 1.00 93.00 527 ALA A C 1
ATOM 4022 O O . ALA A 1 527 ? -5.768 18.752 4.873 1.00 93.00 527 ALA A O 1
ATOM 4023 N N . SER A 1 528 ? -4.205 18.644 3.266 1.00 91.56 528 SER A N 1
ATOM 4024 C CA . SER A 1 528 ? -3.882 20.065 3.395 1.00 91.56 528 SER A CA 1
ATOM 4025 C C . SER A 1 528 ? -5.017 20.938 2.825 1.00 91.56 528 SER A C 1
ATOM 4027 O O . SER A 1 528 ? -5.860 20.454 2.056 1.00 91.56 528 SER A O 1
ATOM 4029 N N . PRO A 1 529 ? -5.048 22.245 3.138 1.00 90.44 529 PRO A N 1
ATOM 4030 C CA . PRO A 1 529 ? -6.013 23.177 2.556 1.00 90.44 529 PRO A CA 1
ATOM 4031 C C . PRO A 1 529 ? -5.913 23.282 1.026 1.00 90.44 529 PRO A C 1
ATOM 4033 O O . PRO A 1 529 ? -6.908 23.568 0.371 1.00 90.44 529 PRO A O 1
ATOM 4036 N N . GLN A 1 530 ? -4.733 23.022 0.455 1.00 89.00 530 GLN A N 1
ATOM 4037 C CA . GLN A 1 530 ? -4.457 23.115 -0.981 1.00 89.00 530 GLN A CA 1
ATOM 4038 C C . GLN A 1 530 ? -4.810 21.840 -1.761 1.00 89.00 530 GLN A C 1
ATOM 4040 O O . GLN A 1 530 ? -4.763 21.853 -2.990 1.00 89.00 530 GLN A O 1
ATOM 4045 N N . ALA A 1 531 ? -5.144 20.732 -1.089 1.00 88.19 531 ALA A N 1
ATOM 4046 C CA . ALA A 1 531 ? -5.408 19.477 -1.787 1.00 88.19 531 ALA A CA 1
ATOM 4047 C C . ALA A 1 531 ? -6.664 19.573 -2.665 1.00 88.19 531 ALA A C 1
ATOM 4049 O O . ALA A 1 531 ? -7.747 19.932 -2.195 1.00 88.19 531 ALA A O 1
ATOM 4050 N N . ASP A 1 532 ? -6.557 19.184 -3.926 1.00 87.62 532 ASP A N 1
ATOM 4051 C CA . ASP A 1 532 ? -7.732 18.940 -4.755 1.00 87.62 532 ASP A CA 1
ATOM 4052 C C . ASP A 1 532 ? -8.257 17.540 -4.430 1.00 87.62 532 ASP A C 1
ATOM 4054 O O . ASP A 1 532 ? -7.529 16.550 -4.555 1.00 87.62 532 ASP A O 1
ATOM 4058 N N . ARG A 1 533 ? -9.534 17.461 -4.022 1.00 84.62 533 ARG A N 1
ATOM 4059 C CA . ARG A 1 533 ? -10.187 16.204 -3.643 1.00 84.62 533 ARG A CA 1
ATOM 4060 C C . ARG A 1 533 ? -9.971 15.136 -4.700 1.00 84.62 533 ARG A C 1
ATOM 4062 O O . ARG A 1 533 ? -9.688 14.007 -4.340 1.00 84.62 533 ARG A O 1
ATOM 4069 N N . LYS A 1 534 ? -10.059 15.474 -5.988 1.00 84.75 534 LYS A N 1
ATOM 4070 C CA . LYS A 1 534 ? -9.931 14.516 -7.094 1.00 84.75 534 LYS A CA 1
ATOM 4071 C C . LYS A 1 534 ? -8.618 13.727 -7.058 1.00 84.75 534 LYS A C 1
ATOM 4073 O O . LYS A 1 534 ? -8.607 12.571 -7.477 1.00 84.75 534 LYS A O 1
ATOM 4078 N N . TRP A 1 535 ? -7.540 14.352 -6.592 1.00 84.00 535 TRP A N 1
ATOM 4079 C CA . TRP A 1 535 ? -6.194 13.782 -6.601 1.00 84.00 535 TRP A CA 1
ATOM 4080 C C . TRP A 1 535 ? -5.781 13.162 -5.266 1.00 84.00 535 TRP A C 1
ATOM 4082 O O . TRP A 1 535 ? -4.742 12.508 -5.213 1.00 84.00 535 TRP A O 1
ATOM 4092 N N . THR A 1 536 ? -6.589 13.311 -4.212 1.00 81.88 536 THR A N 1
ATOM 4093 C CA . THR A 1 536 ? -6.394 12.535 -2.983 1.00 81.88 536 THR A CA 1
ATOM 4094 C C . THR A 1 536 ? -6.782 11.079 -3.214 1.00 81.88 536 THR A C 1
ATOM 4096 O O . THR A 1 536 ? -7.595 10.763 -4.091 1.00 81.88 536 THR A O 1
ATOM 4099 N N . LEU A 1 537 ? -6.240 10.174 -2.401 1.00 80.38 537 LEU A N 1
ATOM 4100 C CA . LEU A 1 537 ? -6.544 8.751 -2.447 1.00 80.38 537 LEU A CA 1
ATOM 4101 C C . LEU A 1 537 ? -8.054 8.525 -2.379 1.00 80.38 537 LEU A C 1
ATOM 4103 O O . LEU A 1 537 ? -8.601 7.770 -3.174 1.00 80.38 537 LEU A O 1
ATOM 4107 N N . ILE A 1 538 ? -8.753 9.223 -1.488 1.00 78.38 538 ILE A N 1
ATOM 4108 C CA . ILE A 1 538 ? -10.201 9.064 -1.319 1.00 78.38 538 ILE A CA 1
ATOM 4109 C C . ILE A 1 538 ? -10.978 9.609 -2.507 1.00 78.38 538 ILE A C 1
ATOM 4111 O O . ILE A 1 538 ? -11.938 8.969 -2.939 1.00 78.38 538 ILE A O 1
ATOM 4115 N N . GLY A 1 539 ? -10.603 10.758 -3.072 1.00 79.38 539 GLY A N 1
ATOM 4116 C CA . GLY A 1 539 ? -11.307 11.260 -4.250 1.00 79.38 539 GLY A CA 1
ATOM 4117 C C . GLY A 1 539 ? -11.066 10.400 -5.483 1.00 79.38 539 GLY A C 1
ATOM 4118 O O . GLY A 1 539 ? -12.027 10.072 -6.181 1.00 79.38 539 GLY A O 1
ATOM 4119 N N . PHE A 1 540 ? -9.828 9.948 -5.696 1.00 77.19 540 PHE A N 1
ATOM 4120 C CA . PHE A 1 540 ? -9.490 9.000 -6.756 1.00 77.19 540 PHE A CA 1
ATOM 4121 C C . PHE A 1 540 ? -10.290 7.699 -6.609 1.00 77.19 540 PHE A C 1
ATOM 4123 O O . PHE A 1 540 ? -10.981 7.259 -7.531 1.00 77.19 540 PHE A O 1
ATOM 4130 N N . MET A 1 541 ? -10.252 7.111 -5.414 1.00 72.00 541 MET A N 1
ATOM 4131 C CA . MET A 1 541 ? -10.877 5.827 -5.125 1.00 72.00 541 MET A CA 1
ATOM 4132 C C . MET A 1 541 ? -12.411 5.932 -5.157 1.00 72.00 541 MET A C 1
ATOM 4134 O O . MET A 1 541 ? -13.083 5.037 -5.674 1.00 72.00 541 MET A O 1
ATOM 4138 N N . SER A 1 542 ? -12.999 7.030 -4.679 1.00 67.94 542 SER A N 1
ATOM 4139 C CA . SER A 1 542 ? -14.456 7.231 -4.683 1.00 67.94 542 SER A CA 1
ATOM 4140 C C . SER A 1 542 ? -15.060 7.399 -6.084 1.00 67.94 542 SER A C 1
ATOM 4142 O O . SER A 1 542 ? -16.282 7.311 -6.203 1.00 67.94 542 SER A O 1
ATOM 4144 N N . ARG A 1 543 ? -14.255 7.597 -7.145 1.00 64.62 543 ARG A N 1
ATOM 4145 C CA . ARG A 1 543 ? -14.704 7.767 -8.547 1.00 64.62 543 ARG A CA 1
ATOM 4146 C C . ARG A 1 543 ? -15.829 8.801 -8.713 1.00 64.62 543 ARG A C 1
ATOM 4148 O O . ARG A 1 543 ? -16.735 8.623 -9.521 1.00 64.62 543 ARG A O 1
ATOM 4155 N N . GLY A 1 544 ? -15.796 9.872 -7.921 1.00 57.12 544 GLY A N 1
ATOM 4156 C CA . GLY A 1 544 ? -16.821 10.919 -7.947 1.00 57.12 544 GLY A CA 1
ATOM 4157 C C . GLY A 1 544 ? -18.031 10.670 -7.040 1.00 57.12 544 GLY A C 1
ATOM 4158 O O . GLY A 1 544 ? -18.924 11.512 -7.006 1.00 57.12 544 GLY A O 1
ATOM 4159 N N . ARG A 1 545 ? -18.060 9.588 -6.245 1.00 64.31 545 ARG A N 1
ATOM 4160 C CA . ARG A 1 545 ? -19.065 9.426 -5.181 1.00 64.31 545 ARG A CA 1
ATOM 4161 C C . ARG A 1 545 ? -18.917 10.553 -4.144 1.00 64.31 545 ARG A C 1
ATOM 4163 O O . ARG A 1 545 ? -17.813 10.893 -3.704 1.00 64.31 545 ARG A O 1
ATOM 4170 N N . GLY A 1 546 ? -20.039 11.190 -3.817 1.00 60.84 546 GLY A N 1
ATOM 4171 C CA . GLY A 1 546 ? -20.127 12.393 -2.984 1.00 60.84 546 GLY A CA 1
ATOM 4172 C C . GLY A 1 546 ? -20.187 12.098 -1.488 1.00 60.84 546 GLY A C 1
ATOM 4173 O O . GLY A 1 546 ? -21.081 12.596 -0.815 1.00 60.84 546 GLY A O 1
ATOM 4174 N N . PHE A 1 547 ? -19.285 11.266 -0.963 1.00 70.50 547 PHE A N 1
ATOM 4175 C CA . PHE A 1 547 ? -19.171 11.093 0.485 1.00 70.50 547 PHE A CA 1
ATOM 4176 C C . PHE A 1 547 ? -18.687 12.412 1.094 1.00 70.50 547 PHE A C 1
ATOM 4178 O O . PHE A 1 547 ? -17.566 12.842 0.834 1.00 70.50 547 PHE A O 1
ATOM 4185 N N . THR A 1 548 ? -19.559 13.085 1.840 1.00 68.75 548 THR A N 1
ATOM 4186 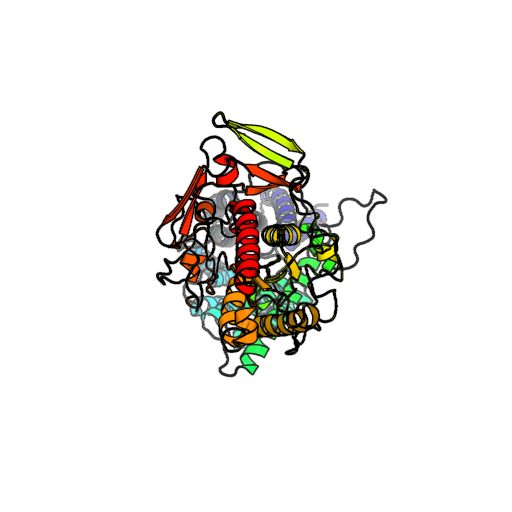C CA . THR A 1 548 ? -19.268 14.361 2.518 1.00 68.75 548 THR A CA 1
ATOM 4187 C C . THR A 1 548 ? -19.362 14.242 4.033 1.00 68.75 548 THR A C 1
ATOM 4189 O O . THR A 1 548 ? -19.182 15.223 4.750 1.00 68.75 548 THR A O 1
ATOM 4192 N N . ASP A 1 549 ? -19.689 13.051 4.523 1.00 80.81 549 ASP A N 1
ATOM 4193 C CA . ASP A 1 549 ? -20.035 12.810 5.907 1.00 80.81 549 ASP A CA 1
ATOM 4194 C C . ASP A 1 549 ? -18.799 12.347 6.694 1.00 80.81 549 ASP A C 1
ATOM 4196 O O . ASP A 1 549 ? -18.541 11.154 6.823 1.00 80.81 549 ASP A O 1
ATOM 4200 N N . PHE A 1 550 ? -18.006 13.306 7.177 1.00 89.19 550 PHE A N 1
ATOM 4201 C CA . PHE A 1 550 ? -16.793 13.038 7.949 1.00 89.19 550 PHE A CA 1
ATOM 4202 C C . PHE A 1 550 ? -16.815 13.752 9.306 1.00 89.19 550 PHE A C 1
ATOM 4204 O O . PHE A 1 550 ? -17.399 14.826 9.459 1.00 89.19 550 PHE A O 1
ATOM 4211 N N . ALA A 1 551 ? -16.158 13.137 10.283 1.00 92.44 551 ALA A N 1
ATOM 4212 C CA . ALA A 1 551 ? -15.913 13.644 11.619 1.00 92.44 551 ALA A CA 1
ATOM 4213 C C . ALA A 1 551 ? -14.748 14.645 11.640 1.00 92.44 551 ALA A C 1
ATOM 4215 O O . ALA A 1 551 ? -13.854 14.618 10.789 1.00 92.44 551 ALA A O 1
ATOM 4216 N N . ASN A 1 552 ? -14.732 15.490 12.669 1.00 94.25 552 ASN A N 1
ATOM 4217 C CA . ASN A 1 552 ? -13.610 16.361 12.990 1.00 94.25 552 ASN A CA 1
ATOM 4218 C C . ASN A 1 552 ? -13.091 16.020 14.396 1.00 94.25 552 ASN A C 1
ATOM 4220 O O . ASN A 1 552 ? -13.748 16.371 15.374 1.00 94.25 552 ASN A O 1
ATOM 4224 N N . PRO A 1 553 ? -11.914 15.386 14.537 1.00 95.62 553 PRO A N 1
ATOM 4225 C CA . PRO A 1 553 ? -11.382 15.018 15.846 1.00 95.62 553 PRO A CA 1
ATOM 4226 C C . PRO A 1 553 ? -11.180 16.187 16.823 1.00 95.62 553 PRO A C 1
ATOM 4228 O O . PRO A 1 553 ? -11.217 15.975 18.034 1.00 95.62 553 PRO A O 1
ATOM 4231 N N . CYS A 1 554 ? -10.991 17.420 16.335 1.00 94.81 554 CYS A N 1
ATOM 4232 C CA . CYS A 1 554 ? -10.921 18.598 17.209 1.00 94.81 554 CYS A CA 1
ATOM 4233 C C . CYS A 1 554 ? -12.260 18.898 17.890 1.00 94.81 554 CYS A C 1
ATOM 4235 O O . CYS A 1 554 ? -12.298 19.489 18.966 1.00 94.81 554 CYS A O 1
ATOM 4237 N N . ALA A 1 555 ? -13.373 18.508 17.281 1.00 92.75 555 ALA A N 1
ATOM 4238 C CA . ALA A 1 555 ? -14.694 18.845 17.778 1.00 92.75 555 ALA A CA 1
ATOM 4239 C C . ALA A 1 555 ? -15.058 18.041 19.051 1.00 92.75 555 ALA A C 1
ATOM 4241 O O . ALA A 1 555 ? -15.629 18.582 20.003 1.00 92.75 555 ALA A O 1
ATOM 4242 N N . TRP A 1 556 ? -14.503 16.829 19.187 1.00 93.00 556 TRP A N 1
ATOM 4243 C CA . TRP A 1 556 ? -14.552 16.003 20.406 1.00 93.00 556 TRP A CA 1
ATOM 4244 C C . TRP A 1 556 ? -13.882 16.634 21.634 1.00 93.00 556 TRP A C 1
ATOM 4246 O O . TRP A 1 556 ? -14.109 16.214 22.767 1.00 93.00 556 TRP A O 1
ATOM 4256 N N . THR A 1 557 ? -13.041 17.638 21.418 1.00 93.25 557 THR A N 1
ATOM 4257 C CA . THR A 1 557 ? -12.270 18.347 22.444 1.00 93.25 557 THR A CA 1
ATOM 4258 C C . THR A 1 557 ? -12.596 19.836 22.406 1.00 93.25 557 THR A C 1
ATOM 4260 O O . THR A 1 557 ? -11.725 20.681 22.573 1.00 93.25 557 THR A O 1
ATOM 4263 N N . LYS A 1 558 ? -13.877 20.166 22.176 1.00 90.44 558 LYS A N 1
ATOM 4264 C CA . LYS A 1 558 ? -14.405 21.545 22.159 1.00 90.44 558 LYS A CA 1
ATOM 4265 C C . LYS A 1 558 ? -13.678 22.468 21.168 1.00 90.44 558 LYS A C 1
ATOM 4267 O O . LYS A 1 558 ? -13.564 23.667 21.401 1.00 90.44 558 LYS A O 1
ATOM 4272 N N . GLY A 1 559 ? -13.196 21.907 20.063 1.00 90.75 559 GLY A N 1
ATOM 4273 C CA . GLY A 1 559 ? -12.454 22.609 19.018 1.00 90.75 559 GLY A CA 1
ATOM 4274 C C . GLY A 1 559 ? -10.933 22.608 19.202 1.00 90.75 559 GLY A C 1
ATOM 4275 O O . GLY A 1 559 ? -10.228 23.025 18.285 1.00 90.75 559 GLY A O 1
ATOM 4276 N N . GLU A 1 560 ? -10.405 22.130 20.332 1.00 93.50 560 GLU A N 1
ATOM 4277 C CA . GLU A 1 560 ? -8.965 22.150 20.607 1.00 93.50 560 GLU A CA 1
ATOM 4278 C C . GLU A 1 560 ? -8.220 21.017 19.892 1.00 93.50 560 GLU A C 1
ATOM 4280 O O . GLU A 1 560 ? -8.635 19.859 19.923 1.00 93.50 560 GLU A O 1
ATOM 4285 N N . HIS A 1 561 ? -7.065 21.319 19.297 1.00 95.88 561 HIS A N 1
ATOM 4286 C CA . HIS A 1 561 ? -6.132 20.308 18.796 1.00 95.88 561 HIS A CA 1
ATOM 4287 C C . HIS A 1 561 ? -5.145 19.913 19.900 1.00 95.88 561 HIS A C 1
ATOM 4289 O O . HIS A 1 561 ? -4.384 20.750 20.382 1.00 95.88 561 HIS A O 1
ATOM 4295 N N . LEU A 1 562 ? -5.155 18.645 20.323 1.00 96.25 562 LEU A N 1
ATOM 4296 C CA . LEU A 1 562 ? -4.396 18.205 21.503 1.00 96.25 562 LEU A CA 1
ATOM 4297 C C . LEU A 1 562 ? -2.966 17.737 21.186 1.00 96.25 562 LEU A C 1
ATOM 4299 O O . LEU A 1 562 ? -2.161 17.553 22.106 1.00 96.25 562 LEU A O 1
ATOM 4303 N N . GLY A 1 563 ? -2.637 17.549 19.905 1.00 95.31 563 GLY A N 1
ATOM 4304 C CA . GLY A 1 563 ? -1.276 17.280 19.445 1.00 95.31 563 GLY A CA 1
ATOM 4305 C C . GLY A 1 563 ? -1.143 16.190 18.378 1.00 95.31 563 GLY A C 1
ATOM 4306 O O . GLY A 1 563 ? -1.959 15.272 18.272 1.00 95.31 563 GLY A O 1
ATOM 4307 N N . VAL A 1 564 ? -0.067 16.317 17.599 1.00 95.31 564 VAL A N 1
ATOM 4308 C CA . VAL A 1 564 ? 0.362 15.419 16.518 1.00 95.31 564 VAL A CA 1
ATOM 4309 C C . VAL A 1 564 ? 1.454 14.490 17.043 1.00 95.31 564 VAL A C 1
ATOM 4311 O O . VAL A 1 564 ? 2.418 14.972 17.633 1.00 95.31 564 VAL A O 1
ATOM 4314 N N . LEU A 1 565 ? 1.366 13.182 16.805 1.00 94.25 565 LEU A N 1
ATOM 4315 C CA . LEU A 1 565 ? 2.420 12.242 17.207 1.00 94.25 565 LEU A CA 1
ATOM 4316 C C . LEU A 1 565 ? 3.324 11.875 16.025 1.00 94.25 565 LEU A C 1
ATOM 4318 O O . LEU A 1 565 ? 2.875 11.196 15.099 1.00 94.25 565 LEU A O 1
ATOM 4322 N N . LEU A 1 566 ? 4.597 12.276 16.076 1.00 89.81 566 LEU A N 1
ATOM 4323 C CA . LEU A 1 566 ? 5.588 12.028 15.018 1.00 89.81 566 LEU A CA 1
ATOM 4324 C C . LEU A 1 566 ? 6.858 11.393 15.574 1.00 89.81 566 LEU A C 1
ATOM 4326 O O . LEU A 1 566 ? 7.190 11.631 16.733 1.00 89.81 566 LEU A O 1
ATOM 4330 N N . PRO A 1 567 ? 7.584 10.593 14.778 1.00 85.31 567 PRO A N 1
ATOM 4331 C CA . PRO A 1 567 ? 8.921 10.178 15.159 1.00 85.31 567 PRO A CA 1
ATOM 4332 C C . PRO A 1 567 ? 9.871 11.380 15.115 1.00 85.31 567 PRO A C 1
ATOM 4334 O O . PRO A 1 567 ? 9.845 12.172 14.174 1.00 85.31 567 PRO A O 1
ATOM 4337 N N . ASP A 1 568 ? 10.733 11.477 16.115 1.00 83.88 568 ASP A N 1
ATOM 4338 C CA . ASP A 1 568 ? 11.886 12.366 16.111 1.00 83.88 568 ASP A CA 1
ATOM 4339 C C . ASP A 1 568 ? 12.826 12.042 14.938 1.00 83.88 568 ASP A C 1
ATOM 4341 O O . ASP A 1 568 ? 12.995 10.877 14.563 1.00 83.88 568 ASP A O 1
ATOM 4345 N N . GLU A 1 569 ? 13.440 13.062 14.339 1.00 76.25 569 GLU A N 1
ATOM 4346 C CA . GLU A 1 569 ? 14.247 12.883 13.128 1.00 76.25 569 GLU A CA 1
ATOM 4347 C C . GLU A 1 569 ? 15.533 12.096 13.393 1.00 76.25 569 GLU A C 1
ATOM 4349 O O . GLU A 1 569 ? 15.922 11.278 12.555 1.00 76.25 569 GLU A O 1
ATOM 4354 N N . GLU A 1 570 ? 16.146 12.275 14.561 1.00 79.25 570 GLU A N 1
ATOM 4355 C CA . GLU A 1 570 ? 17.412 11.642 14.925 1.00 79.25 570 GLU A CA 1
ATOM 4356 C C . GLU A 1 570 ? 17.176 10.294 15.614 1.00 79.25 570 GLU A C 1
ATOM 4358 O O . GLU A 1 570 ? 17.617 9.242 15.147 1.00 79.25 570 GLU A O 1
ATOM 4363 N N . THR A 1 571 ? 16.409 10.301 16.702 1.00 80.38 571 THR A N 1
ATOM 4364 C CA . THR A 1 571 ? 16.220 9.131 17.570 1.00 80.38 571 THR A CA 1
ATOM 4365 C C . THR A 1 571 ? 15.149 8.166 17.062 1.00 80.38 571 THR A C 1
ATOM 4367 O O . THR A 1 571 ? 15.086 7.017 17.510 1.00 80.38 571 THR A O 1
ATOM 4370 N N . LYS A 1 572 ? 14.286 8.613 16.136 1.00 79.06 572 LYS A N 1
ATOM 4371 C CA . LYS A 1 572 ? 13.093 7.888 15.652 1.00 79.06 572 LYS A CA 1
ATOM 4372 C C . LYS A 1 572 ? 12.091 7.526 16.756 1.00 79.06 572 LYS A C 1
ATOM 4374 O O . LYS A 1 572 ? 11.191 6.717 16.520 1.00 79.06 572 LYS A O 1
ATOM 4379 N N . LEU A 1 573 ? 12.242 8.095 17.953 1.00 83.38 573 LEU A N 1
ATOM 4380 C CA . LEU A 1 573 ? 11.327 7.900 19.072 1.00 83.38 573 LEU A CA 1
ATOM 4381 C C . LEU A 1 573 ? 10.074 8.769 18.898 1.00 83.38 573 LEU A C 1
ATOM 4383 O O . LEU A 1 573 ? 10.157 9.842 18.311 1.00 83.38 573 LEU A O 1
ATOM 4387 N N . PRO A 1 574 ? 8.906 8.332 19.391 1.00 89.00 574 PRO A N 1
ATOM 4388 C CA . PRO A 1 574 ? 7.672 9.107 19.295 1.00 89.00 574 PRO A CA 1
ATOM 4389 C C . PRO A 1 574 ? 7.735 10.391 20.139 1.00 89.00 574 PRO A C 1
ATOM 4391 O O . PRO A 1 574 ? 8.004 10.351 21.342 1.00 89.00 574 PRO A O 1
ATOM 4394 N N . VAL A 1 575 ? 7.414 11.523 19.514 1.00 93.44 575 VAL A N 1
ATOM 4395 C CA . VAL A 1 575 ? 7.334 12.855 20.122 1.00 93.44 575 VAL A CA 1
ATOM 4396 C C . VAL A 1 575 ? 5.953 13.444 19.864 1.00 93.44 575 VAL A C 1
ATOM 4398 O O . VAL A 1 575 ? 5.496 13.532 18.720 1.00 93.44 575 VAL A O 1
ATOM 4401 N N . LEU A 1 576 ? 5.274 13.852 20.937 1.00 96.31 576 LEU A N 1
ATOM 4402 C CA . LEU A 1 576 ? 3.997 14.546 20.831 1.00 96.31 576 LEU A CA 1
ATOM 4403 C C . LEU A 1 576 ? 4.252 16.031 20.586 1.00 96.31 576 LEU A C 1
ATOM 4405 O O . LEU A 1 576 ? 4.772 16.734 21.449 1.00 96.31 576 LEU A O 1
ATOM 4409 N N . HIS A 1 577 ? 3.839 16.527 19.432 1.00 94.12 577 HIS A N 1
ATOM 4410 C CA . HIS A 1 577 ? 3.931 17.933 19.086 1.00 94.12 577 HIS A CA 1
ATOM 4411 C C . HIS A 1 577 ? 2.601 18.655 19.318 1.00 94.12 577 HIS A C 1
ATOM 4413 O O . HIS A 1 577 ? 1.598 18.341 18.675 1.00 94.12 577 HIS A O 1
ATOM 4419 N N . ARG A 1 578 ? 2.593 19.662 20.195 1.00 94.12 578 ARG A N 1
ATOM 4420 C CA . ARG A 1 578 ? 1.443 20.554 20.420 1.00 94.12 578 ARG A CA 1
ATOM 4421 C C . ARG A 1 578 ? 1.621 21.861 19.660 1.00 94.12 578 ARG A C 1
ATOM 4423 O O . ARG A 1 578 ? 2.737 22.356 19.559 1.00 94.12 578 ARG A O 1
ATOM 4430 N N . GLY A 1 579 ? 0.530 22.415 19.134 1.00 91.19 579 GLY A N 1
ATOM 4431 C CA . GLY A 1 579 ? 0.556 23.689 18.404 1.00 91.19 579 GLY A CA 1
ATOM 4432 C C . GLY A 1 579 ? 1.002 23.598 16.939 1.00 91.19 579 GLY A C 1
ATOM 4433 O O . GLY A 1 579 ? 1.117 24.628 16.288 1.00 91.19 579 GLY A O 1
ATOM 4434 N N . LEU A 1 580 ? 1.223 22.391 16.394 1.00 90.75 580 LEU A N 1
ATOM 4435 C CA . LEU A 1 580 ? 1.510 22.218 14.961 1.00 90.75 580 LEU A CA 1
ATOM 4436 C C . LEU A 1 580 ? 0.291 22.497 14.080 1.00 90.75 580 LEU A C 1
ATOM 4438 O O . LEU A 1 580 ? 0.425 23.097 13.019 1.00 90.75 580 LEU A O 1
ATOM 4442 N N . VAL A 1 581 ? -0.893 22.057 14.503 1.00 92.62 581 VAL A N 1
ATOM 4443 C CA . VAL A 1 581 ? -2.152 22.278 13.786 1.00 92.62 581 VAL A CA 1
ATOM 4444 C C . VAL A 1 581 ? -2.879 23.430 14.466 1.00 92.62 581 VAL A C 1
ATOM 4446 O O . VAL A 1 581 ? -3.190 23.351 15.652 1.00 92.62 581 VAL A O 1
ATOM 4449 N N . GLN A 1 582 ? -3.147 24.501 13.720 1.00 90.50 582 GLN A N 1
ATOM 4450 C CA . GLN A 1 582 ? -3.866 25.665 14.238 1.00 90.50 582 GLN A CA 1
ATOM 4451 C C . GLN A 1 582 ? -5.373 25.405 14.291 1.00 90.50 582 GLN A C 1
ATOM 4453 O O . GLN A 1 582 ? -6.042 25.781 15.249 1.00 90.50 582 GLN A O 1
ATOM 4458 N N . ARG A 1 583 ? -5.914 24.786 13.238 1.00 91.44 583 ARG A N 1
ATOM 4459 C CA . ARG A 1 583 ? -7.334 24.439 13.128 1.00 91.44 583 ARG A CA 1
ATOM 4460 C C . ARG A 1 583 ? -7.535 23.300 12.137 1.00 91.44 583 ARG A C 1
ATOM 4462 O O . ARG A 1 583 ? -6.721 23.095 11.238 1.00 91.44 583 ARG A O 1
ATOM 4469 N N . ALA A 1 584 ? -8.651 22.597 12.273 1.00 94.81 584 ALA A N 1
ATOM 4470 C CA . ALA A 1 584 ? -9.094 21.607 11.306 1.00 94.81 584 ALA A CA 1
ATOM 4471 C C . ALA A 1 584 ? -10.585 21.788 11.017 1.00 94.81 584 ALA A C 1
ATOM 4473 O O . ALA A 1 584 ? -11.360 22.086 11.927 1.00 94.81 584 ALA A O 1
ATOM 4474 N N . GLU A 1 585 ? -10.981 21.622 9.760 1.00 94.12 585 GLU A N 1
ATOM 4475 C CA . GLU A 1 585 ? -12.369 21.781 9.320 1.00 94.12 585 GLU A CA 1
ATOM 4476 C C . GLU A 1 585 ? -12.716 20.780 8.221 1.00 94.12 585 GLU A C 1
ATOM 4478 O O . GLU A 1 585 ? -11.875 20.445 7.390 1.00 94.12 585 GLU A O 1
ATOM 4483 N N . VAL A 1 586 ? -13.957 20.298 8.200 1.00 91.94 586 VAL A N 1
ATOM 4484 C CA . VAL A 1 586 ? -14.425 19.405 7.136 1.00 91.94 586 VAL A CA 1
ATOM 4485 C C . VAL A 1 586 ? -14.963 20.250 5.986 1.00 91.94 586 VAL A C 1
ATOM 4487 O O . VAL A 1 586 ? -15.951 20.963 6.144 1.00 91.94 586 VAL A O 1
ATOM 4490 N N . VAL A 1 587 ? -14.324 20.154 4.820 1.00 90.06 587 VAL A N 1
ATOM 4491 C CA . VAL A 1 587 ? -14.711 20.857 3.588 1.00 90.06 587 VAL A CA 1
ATOM 4492 C C . VAL A 1 587 ? -14.761 19.836 2.459 1.00 90.06 587 VAL A C 1
ATOM 4494 O O . VAL A 1 587 ? -13.775 19.146 2.207 1.00 90.06 587 VAL A O 1
ATOM 4497 N N . GLU A 1 588 ? -15.917 19.717 1.800 1.00 82.88 588 GLU A N 1
ATOM 4498 C CA . GLU A 1 588 ? -16.146 18.791 0.672 1.00 82.88 588 GLU A CA 1
ATOM 4499 C C . GLU A 1 588 ? -15.825 17.316 0.978 1.00 82.88 588 GLU A C 1
ATOM 4501 O O . GLU A 1 588 ? -15.402 16.552 0.108 1.00 82.88 588 GLU A O 1
ATOM 4506 N N . GLY A 1 589 ? -16.023 16.900 2.230 1.00 82.56 589 GLY A N 1
ATOM 4507 C CA . GLY A 1 589 ? -15.710 15.540 2.661 1.00 82.56 589 GLY A CA 1
ATOM 4508 C C . GLY A 1 589 ? -14.215 15.255 2.814 1.00 82.56 589 GLY A C 1
ATOM 4509 O O . GLY A 1 589 ? -13.796 14.109 2.721 1.00 82.56 589 GLY A O 1
ATOM 4510 N N . LEU A 1 590 ? -13.397 16.283 3.039 1.00 88.94 590 LEU A N 1
ATOM 4511 C CA . LEU A 1 590 ? -12.022 16.139 3.507 1.00 88.94 590 LEU A CA 1
ATOM 4512 C C . LEU A 1 590 ? -11.832 16.957 4.779 1.00 88.94 590 LEU A C 1
ATOM 4514 O O . LEU A 1 590 ? -12.308 18.088 4.878 1.00 88.94 590 LEU A O 1
ATOM 4518 N N . LEU A 1 591 ? -11.105 16.400 5.742 1.00 93.94 591 LEU A N 1
ATOM 4519 C CA . LEU A 1 591 ? -10.663 17.106 6.934 1.00 93.94 591 LEU A CA 1
ATOM 4520 C C . LEU A 1 591 ? -9.435 17.947 6.572 1.00 93.94 591 LEU A C 1
ATOM 4522 O O . LEU A 1 591 ? -8.310 17.454 6.498 1.00 93.94 591 LEU A O 1
ATOM 4526 N N . ARG A 1 592 ? -9.662 19.232 6.315 1.00 94.25 592 ARG A N 1
ATOM 4527 C CA . ARG A 1 592 ? -8.625 20.207 5.983 1.00 94.25 592 ARG A CA 1
ATOM 4528 C C . ARG A 1 592 ? -7.850 20.568 7.235 1.00 94.25 592 ARG A C 1
ATOM 4530 O O . ARG A 1 592 ? -8.415 21.123 8.176 1.00 94.25 592 ARG A O 1
ATOM 4537 N N . VAL A 1 593 ? -6.560 20.260 7.235 1.00 94.75 593 VAL A N 1
ATOM 4538 C CA . VAL A 1 593 ? -5.662 20.492 8.369 1.00 94.75 593 VAL A CA 1
ATOM 4539 C C . VAL A 1 593 ? -4.835 21.739 8.103 1.00 94.75 593 VAL A C 1
ATOM 4541 O O . VAL A 1 593 ? -3.956 21.732 7.244 1.00 94.75 593 VAL A O 1
ATOM 4544 N N . HIS A 1 594 ? -5.115 22.814 8.837 1.00 92.94 594 HIS A N 1
ATOM 4545 C CA . HIS A 1 594 ? -4.414 24.087 8.689 1.00 92.94 594 HIS A CA 1
ATOM 4546 C C . HIS A 1 594 ? -3.221 24.128 9.649 1.00 92.94 594 HIS A C 1
ATOM 4548 O O . HIS A 1 594 ? -3.424 24.091 10.871 1.00 92.94 594 HIS A O 1
ATOM 4554 N N . PRO A 1 595 ? -1.981 24.176 9.133 1.00 90.44 595 PRO A N 1
ATOM 4555 C CA . PRO A 1 595 ? -0.800 24.244 9.976 1.00 90.44 595 PRO A CA 1
ATOM 4556 C C . PRO A 1 595 ? -0.717 25.592 10.700 1.00 90.44 595 PRO A C 1
ATOM 4558 O O . PRO A 1 595 ? -1.215 26.610 10.222 1.00 90.44 595 PRO A O 1
ATOM 4561 N N . CYS A 1 596 ? -0.053 25.612 11.851 1.00 85.88 596 CYS A N 1
ATOM 4562 C CA . CYS A 1 596 ? 0.419 26.855 12.442 1.00 85.88 596 CYS A CA 1
ATOM 4563 C C . CYS A 1 596 ? 1.468 27.486 11.506 1.00 85.88 596 CYS A C 1
ATOM 4565 O O . CYS A 1 596 ? 2.387 26.769 11.101 1.00 85.88 596 CYS A O 1
ATOM 4567 N N . PRO A 1 597 ? 1.392 28.795 11.184 1.00 83.38 597 PRO A N 1
ATOM 4568 C CA . PRO A 1 597 ? 2.351 29.447 10.284 1.00 83.38 597 PRO A CA 1
ATOM 4569 C C . PRO A 1 597 ? 3.807 29.248 10.710 1.00 83.38 597 PRO A C 1
ATOM 4571 O O . PRO A 1 597 ? 4.686 29.005 9.889 1.00 83.38 597 PRO A O 1
ATOM 4574 N N . ALA A 1 598 ? 4.052 29.271 12.020 1.00 75.94 598 ALA A N 1
ATOM 4575 C CA . ALA A 1 598 ? 5.382 29.128 12.592 1.00 75.94 598 ALA A CA 1
ATOM 4576 C C . ALA A 1 598 ? 5.965 27.702 12.462 1.00 75.94 598 ALA A C 1
ATOM 4578 O O . ALA A 1 598 ? 7.146 27.490 12.723 1.00 75.94 598 ALA A O 1
ATOM 4579 N N . ALA A 1 599 ? 5.148 26.729 12.047 1.00 70.88 599 ALA A N 1
ATOM 4580 C CA . ALA A 1 599 ? 5.522 25.327 11.878 1.00 70.88 599 ALA A CA 1
ATOM 4581 C C . ALA A 1 599 ? 5.066 24.738 10.527 1.00 70.88 599 ALA A C 1
ATOM 4583 O O . ALA A 1 599 ? 4.994 23.516 10.363 1.00 70.88 599 ALA A O 1
ATOM 4584 N N . GLU A 1 600 ? 4.748 25.601 9.555 1.00 76.44 600 GLU A N 1
ATOM 4585 C CA . GLU A 1 600 ? 4.165 25.213 8.268 1.00 76.44 600 GLU A CA 1
ATOM 4586 C C . GLU A 1 600 ? 5.056 24.230 7.500 1.00 76.44 600 GLU A C 1
ATOM 4588 O O . GLU A 1 600 ? 4.564 23.231 6.972 1.00 76.44 600 GLU A O 1
ATOM 4593 N N . SER A 1 601 ? 6.374 24.442 7.511 1.00 75.69 601 SER A N 1
ATOM 4594 C CA . SER A 1 601 ? 7.347 23.574 6.838 1.00 75.69 601 SER A CA 1
ATOM 4595 C C . SER A 1 601 ? 7.318 22.129 7.344 1.00 75.69 601 SER A C 1
ATOM 4597 O O . SER A 1 601 ? 7.475 21.205 6.550 1.00 75.69 601 SER A O 1
ATOM 4599 N N . LYS A 1 602 ? 7.063 21.912 8.642 1.00 79.81 602 LYS A N 1
ATOM 4600 C CA . LYS A 1 602 ? 7.069 20.569 9.235 1.00 79.81 602 LYS A CA 1
ATOM 4601 C C . LYS A 1 602 ? 5.860 19.742 8.804 1.00 79.81 602 LYS A C 1
ATOM 4603 O O . LYS A 1 602 ? 6.004 18.561 8.516 1.00 79.81 602 LYS A O 1
ATOM 4608 N N . LEU A 1 603 ? 4.675 20.352 8.733 1.00 77.38 603 LEU A N 1
ATOM 4609 C CA . LEU A 1 603 ? 3.454 19.653 8.316 1.00 77.38 603 LEU A CA 1
ATOM 4610 C C . LEU A 1 603 ? 3.324 19.537 6.794 1.00 77.38 603 LEU A C 1
ATOM 4612 O O . LEU A 1 603 ? 2.877 18.506 6.301 1.00 77.38 603 LEU A O 1
ATOM 4616 N N . THR A 1 604 ? 3.733 20.560 6.041 1.00 71.56 604 THR A N 1
ATOM 4617 C CA . THR A 1 604 ? 3.597 20.565 4.572 1.00 71.56 604 THR A CA 1
ATOM 4618 C C . THR A 1 604 ? 4.468 19.520 3.878 1.00 71.56 604 THR A C 1
ATOM 4620 O O . THR A 1 604 ? 4.129 19.095 2.779 1.00 71.56 604 THR A O 1
ATOM 4623 N N . GLN A 1 605 ? 5.533 19.042 4.524 1.00 72.56 605 GLN A N 1
ATOM 4624 C CA . GLN A 1 605 ? 6.364 17.942 4.022 1.00 72.56 605 GLN A CA 1
ATOM 4625 C C . GLN A 1 605 ? 5.757 16.550 4.278 1.00 72.56 605 GLN A C 1
ATOM 4627 O O . GLN A 1 605 ? 6.192 15.565 3.684 1.00 72.56 605 GLN A O 1
ATOM 4632 N N . MET A 1 606 ? 4.739 16.441 5.137 1.00 74.69 606 MET A N 1
ATOM 4633 C CA . MET A 1 606 ? 4.157 15.166 5.558 1.00 74.69 606 MET A CA 1
ATOM 4634 C C . MET A 1 606 ? 2.964 14.738 4.693 1.00 74.69 606 MET A C 1
ATOM 4636 O O . MET A 1 606 ? 1.869 14.521 5.206 1.00 74.69 606 MET A O 1
ATOM 4640 N N . HIS A 1 607 ? 3.150 14.591 3.381 1.00 73.81 607 HIS A N 1
ATOM 4641 C CA . HIS A 1 607 ? 2.080 14.150 2.478 1.00 73.81 607 HIS A CA 1
ATOM 4642 C C . HIS A 1 607 ? 2.490 12.986 1.571 1.00 73.81 607 HIS A C 1
ATOM 4644 O O . HIS A 1 607 ? 3.651 12.848 1.189 1.00 73.81 607 HIS A O 1
ATOM 4650 N N . MET A 1 608 ? 1.508 12.209 1.114 1.00 66.19 608 MET A N 1
ATOM 4651 C CA . MET A 1 608 ? 1.684 11.152 0.106 1.00 66.19 608 MET A CA 1
ATOM 4652 C C . MET A 1 608 ? 1.739 11.677 -1.346 1.00 66.19 608 MET A C 1
ATOM 4654 O O . MET A 1 608 ? 1.598 10.910 -2.296 1.00 66.19 608 MET A O 1
ATOM 4658 N N . GLY A 1 609 ? 1.957 12.981 -1.528 1.00 73.00 609 GLY A N 1
ATOM 4659 C CA . GLY A 1 609 ? 1.776 13.677 -2.801 1.00 73.00 609 GLY A CA 1
ATOM 4660 C C . GLY A 1 609 ? 0.368 14.262 -2.904 1.00 73.00 609 GLY A C 1
ATOM 4661 O O . GLY A 1 609 ? -0.505 13.939 -2.103 1.00 73.00 609 GLY A O 1
ATOM 4662 N N . HIS A 1 610 ? 0.164 15.188 -3.845 1.00 81.62 610 HIS A N 1
ATOM 4663 C CA . HIS A 1 610 ? -1.122 15.876 -4.058 1.00 81.62 610 HIS A CA 1
ATOM 4664 C C . HIS A 1 610 ? -1.735 16.509 -2.793 1.00 81.62 610 HIS A C 1
ATOM 4666 O O . HIS A 1 610 ? -2.948 16.693 -2.719 1.00 81.62 610 HIS A O 1
ATOM 4672 N N . HIS A 1 611 ? -0.893 16.853 -1.812 1.00 85.44 611 HIS A N 1
ATOM 4673 C CA . HIS A 1 611 ? -1.296 17.392 -0.513 1.00 85.44 611 HIS A CA 1
ATOM 4674 C C . HIS A 1 611 ? -2.220 16.478 0.323 1.00 85.44 611 HIS A C 1
ATOM 4676 O O . HIS A 1 611 ? -2.991 16.951 1.163 1.00 85.44 611 HIS A O 1
ATOM 4682 N N . ASP A 1 612 ? -2.133 15.166 0.102 1.00 85.00 612 ASP A N 1
ATOM 4683 C CA . ASP A 1 612 ? -2.898 14.148 0.818 1.00 85.00 612 ASP A CA 1
ATOM 4684 C C . ASP A 1 612 ? -2.170 13.682 2.093 1.00 85.00 612 ASP A C 1
ATOM 4686 O O . ASP A 1 612 ? -1.013 13.250 2.036 1.00 85.00 612 ASP A O 1
ATOM 4690 N N . TYR A 1 613 ? -2.851 13.748 3.241 1.00 90.50 613 TYR A N 1
ATOM 4691 C CA . TYR A 1 613 ? -2.323 13.328 4.540 1.00 90.50 613 TYR A CA 1
ATOM 4692 C C . TYR A 1 613 ? -2.820 11.944 4.982 1.00 90.50 613 TYR A C 1
ATOM 4694 O O . TYR A 1 613 ? -2.654 11.604 6.149 1.00 90.50 613 TYR A O 1
ATOM 4702 N N . HIS A 1 614 ? -3.357 11.117 4.079 1.00 89.50 614 HIS A N 1
ATOM 4703 C CA . HIS A 1 614 ? -3.924 9.791 4.374 1.00 89.50 614 HIS A CA 1
ATOM 4704 C C . HIS A 1 614 ? -3.050 8.896 5.273 1.00 89.50 614 HIS A C 1
ATOM 4706 O O . HIS A 1 614 ? -3.536 8.295 6.227 1.00 89.50 614 HIS A O 1
ATOM 4712 N N . ALA A 1 615 ? -1.733 8.826 5.043 1.00 84.62 615 ALA A N 1
ATOM 4713 C CA . ALA A 1 615 ? -0.836 8.056 5.921 1.00 84.62 615 ALA A CA 1
ATOM 4714 C C . ALA A 1 615 ? -0.839 8.567 7.376 1.00 84.62 615 ALA A C 1
ATOM 4716 O O . ALA A 1 615 ? -0.579 7.818 8.307 1.00 84.62 615 ALA A O 1
ATOM 4717 N N . TYR A 1 616 ? -1.153 9.838 7.592 1.00 90.50 616 TYR A N 1
ATOM 4718 C CA . TYR A 1 616 ? -1.075 10.523 8.874 1.00 90.50 616 TYR A CA 1
ATOM 4719 C C . TYR A 1 616 ? -2.446 10.841 9.483 1.00 90.50 616 TYR A C 1
ATOM 4721 O O . TYR A 1 616 ? -2.484 11.557 10.483 1.00 90.50 616 TYR A O 1
ATOM 4729 N N . ASP A 1 617 ? -3.550 10.289 8.959 1.00 93.62 617 ASP A N 1
ATOM 4730 C CA . ASP A 1 617 ? -4.919 10.566 9.435 1.00 93.62 617 ASP A CA 1
ATOM 4731 C C . ASP A 1 617 ? -5.048 10.498 10.959 1.00 93.62 617 ASP A C 1
ATOM 4733 O O . ASP A 1 617 ? -5.628 11.388 11.581 1.00 93.62 617 ASP A O 1
ATOM 4737 N N . VAL A 1 618 ? -4.498 9.445 11.572 1.00 95.88 618 VAL A N 1
ATOM 4738 C CA . VAL A 1 618 ? -4.531 9.262 13.029 1.00 95.88 618 VAL A CA 1
ATOM 4739 C C . VAL A 1 618 ? -3.395 10.015 13.715 1.00 95.88 618 VAL A C 1
ATOM 4741 O O . VAL A 1 618 ? -3.610 10.593 14.773 1.00 95.88 618 VAL A O 1
ATOM 4744 N N . HIS A 1 619 ? -2.203 10.069 13.116 1.00 94.62 619 HIS A N 1
ATOM 4745 C CA . HIS A 1 619 ? -1.047 10.777 13.680 1.00 94.62 619 HIS A CA 1
ATOM 4746 C C . HIS A 1 619 ? -1.330 12.255 13.931 1.00 94.62 619 HIS A C 1
ATOM 4748 O O . HIS A 1 619 ? -0.987 12.777 14.993 1.00 94.62 619 HIS A O 1
ATOM 4754 N N . LEU A 1 620 ? -1.982 12.908 12.965 1.00 95.81 620 LEU A N 1
ATOM 4755 C CA . LEU A 1 620 ? -2.360 14.314 13.025 1.00 95.81 620 LEU A CA 1
ATOM 4756 C C . LEU A 1 620 ? -3.301 14.620 14.179 1.00 95.81 620 LEU A C 1
ATOM 4758 O O . LEU A 1 620 ? -3.278 15.740 14.658 1.00 95.81 620 LEU A O 1
ATOM 4762 N N . PHE A 1 621 ? -4.075 13.652 14.662 1.00 97.06 621 PHE A N 1
ATOM 4763 C CA . PHE A 1 621 ? -5.064 13.850 15.722 1.00 97.06 621 PHE A CA 1
ATOM 4764 C C . PHE A 1 621 ? -4.881 12.855 16.869 1.00 97.06 621 PHE A C 1
ATOM 4766 O O . PHE A 1 621 ? -5.832 12.549 17.587 1.00 97.06 621 PHE A O 1
ATOM 4773 N N . TRP A 1 622 ? -3.661 12.339 17.052 1.00 97.44 622 TRP A N 1
ATOM 4774 C CA . TRP A 1 622 ? -3.387 11.207 17.938 1.00 97.44 622 TRP A CA 1
ATOM 4775 C C . TRP A 1 622 ? -3.898 11.452 19.362 1.00 97.44 622 TRP A C 1
ATOM 4777 O O . TRP A 1 622 ? -4.574 10.601 19.941 1.00 97.44 622 TRP A O 1
ATOM 4787 N N . ALA A 1 623 ? -3.641 12.643 19.911 1.00 97.12 623 ALA A N 1
ATOM 4788 C CA . ALA A 1 623 ? -4.074 12.985 21.262 1.00 97.12 623 ALA A CA 1
ATOM 4789 C C . ALA A 1 623 ? -5.599 13.189 21.362 1.00 97.12 623 ALA A C 1
ATOM 4791 O O . ALA A 1 623 ? -6.200 12.781 22.354 1.00 97.12 623 ALA A O 1
ATOM 4792 N N . ASN A 1 624 ? -6.233 13.760 20.330 1.00 96.81 624 ASN A N 1
ATOM 4793 C CA . ASN A 1 624 ? -7.688 13.930 20.255 1.00 96.81 624 ASN A CA 1
ATOM 4794 C C . ASN A 1 624 ? -8.413 12.579 20.215 1.00 96.81 624 ASN A C 1
ATOM 4796 O O . ASN A 1 624 ? -9.354 12.355 20.974 1.00 96.81 624 ASN A O 1
ATOM 4800 N N . VAL A 1 625 ? -7.939 11.655 19.374 1.00 96.62 625 VAL A N 1
ATOM 4801 C CA . VAL A 1 625 ? -8.463 10.283 19.277 1.00 96.62 625 VAL A CA 1
ATOM 4802 C C . VAL A 1 625 ? -8.319 9.566 20.620 1.00 96.62 625 VAL A C 1
ATOM 4804 O O . VAL A 1 625 ? -9.277 8.975 21.121 1.00 96.62 625 VAL A O 1
ATOM 4807 N N . ARG A 1 626 ? -7.147 9.688 21.254 1.00 94.81 626 ARG A N 1
ATOM 4808 C CA . ARG A 1 626 ? -6.863 9.072 22.555 1.00 94.81 626 ARG A CA 1
ATOM 4809 C C . ARG A 1 626 ? -7.771 9.576 23.668 1.00 94.81 626 ARG A C 1
ATOM 4811 O O . ARG A 1 626 ? -8.153 8.793 24.543 1.00 94.81 626 ARG A O 1
ATOM 4818 N N . GLU A 1 627 ? -8.127 10.854 23.634 1.00 94.88 627 GLU A N 1
ATOM 4819 C CA . GLU A 1 627 ? -9.089 11.449 24.557 1.00 94.88 627 GLU A CA 1
ATOM 4820 C C . GLU A 1 627 ? -10.528 11.004 24.252 1.00 94.88 627 GLU A C 1
ATOM 4822 O O . GLU A 1 627 ? -11.254 10.609 25.165 1.00 94.88 627 GLU A O 1
ATOM 4827 N N . ARG A 1 628 ? -10.922 10.941 22.973 1.00 94.75 628 ARG A N 1
ATOM 4828 C CA . ARG A 1 628 ? -12.257 10.475 22.569 1.00 94.75 628 ARG A CA 1
ATOM 4829 C C . ARG A 1 628 ? -12.538 9.042 23.017 1.00 94.75 628 ARG A C 1
ATOM 4831 O O . ARG A 1 628 ? -13.609 8.782 23.561 1.00 94.75 628 ARG A O 1
ATOM 4838 N N . VAL A 1 629 ? -11.572 8.133 22.870 1.00 94.19 629 VAL A N 1
ATOM 4839 C CA . VAL A 1 629 ? -11.719 6.734 23.315 1.00 94.19 629 VAL A CA 1
ATOM 4840 C C . VAL A 1 629 ? -11.950 6.643 24.826 1.00 94.19 629 VAL A C 1
ATOM 4842 O O . VAL A 1 629 ? -12.836 5.909 25.261 1.00 94.19 629 VAL A O 1
ATOM 4845 N N . LYS A 1 630 ? -11.219 7.423 25.639 1.00 92.88 630 LYS A N 1
ATOM 4846 C CA . LYS A 1 630 ? -11.442 7.474 27.099 1.00 92.88 630 LYS A CA 1
ATOM 4847 C C . LYS A 1 630 ? -12.867 7.896 27.427 1.00 92.88 630 LYS A C 1
ATOM 4849 O O . LYS A 1 630 ? -13.521 7.253 28.244 1.00 92.88 630 LYS A O 1
ATOM 4854 N N . GLN A 1 631 ? -13.337 8.964 26.786 1.00 93.88 631 GLN A N 1
ATOM 4855 C CA . GLN A 1 631 ? -14.680 9.492 27.001 1.00 93.88 631 GLN A CA 1
ATOM 4856 C C . GLN A 1 631 ? -15.748 8.466 26.613 1.00 93.88 631 GLN A C 1
ATOM 4858 O O . GLN A 1 631 ? -16.682 8.250 27.381 1.00 93.88 631 GLN A O 1
ATOM 4863 N N . GLN A 1 632 ? -15.607 7.819 25.450 1.00 93.69 632 GLN A N 1
ATOM 4864 C CA . GLN A 1 632 ? -16.564 6.827 24.946 1.00 93.69 632 GLN A CA 1
ATOM 4865 C C . GLN A 1 632 ? -16.665 5.617 25.876 1.00 93.69 632 GLN A C 1
ATOM 4867 O O . GLN A 1 632 ? -17.764 5.226 26.262 1.00 93.69 632 GLN A O 1
ATOM 4872 N N . VAL A 1 633 ? -15.527 5.065 26.306 1.00 93.19 633 VAL A N 1
ATOM 4873 C CA . VAL A 1 633 ? -15.509 3.916 27.220 1.00 93.19 633 VAL A CA 1
ATOM 4874 C C . VAL A 1 633 ? -16.079 4.283 28.595 1.00 93.19 633 VAL A C 1
ATOM 4876 O O . VAL A 1 633 ? -16.856 3.515 29.161 1.00 93.19 633 VAL A O 1
ATOM 4879 N N . ALA A 1 634 ? -15.758 5.470 29.122 1.00 92.69 634 ALA A N 1
ATOM 4880 C CA . ALA A 1 634 ? -16.302 5.939 30.396 1.00 92.69 634 ALA A CA 1
ATOM 4881 C C . ALA A 1 634 ? -17.824 6.160 30.340 1.00 92.69 634 ALA A C 1
ATOM 4883 O O . ALA A 1 634 ? -18.543 5.697 31.225 1.00 92.69 634 ALA A O 1
ATOM 4884 N N . ALA A 1 635 ? -18.324 6.822 29.293 1.00 92.44 635 ALA A N 1
ATOM 4885 C CA . ALA A 1 635 ? -19.755 7.058 29.103 1.00 92.44 635 ALA A CA 1
ATOM 4886 C C . ALA A 1 635 ? -20.529 5.746 28.914 1.00 92.44 635 ALA A C 1
ATOM 4888 O O . ALA A 1 635 ? -21.604 5.568 29.483 1.00 92.44 635 ALA A O 1
ATOM 4889 N N . PHE A 1 636 ? -19.955 4.797 28.174 1.00 91.88 636 PHE A N 1
ATOM 4890 C CA . PHE A 1 636 ? -20.534 3.471 27.998 1.00 91.88 636 PHE A CA 1
ATOM 4891 C C . PHE A 1 636 ? -20.627 2.702 29.326 1.00 91.88 636 PHE A C 1
ATOM 4893 O O . PHE A 1 636 ? -21.658 2.099 29.625 1.00 91.88 636 PHE A O 1
ATOM 4900 N N . ALA A 1 637 ? -19.583 2.758 30.159 1.00 89.25 637 ALA A N 1
ATOM 4901 C CA . ALA A 1 637 ? -19.593 2.127 31.478 1.00 89.25 637 ALA A CA 1
ATOM 4902 C C . ALA A 1 637 ? -20.661 2.734 32.404 1.00 89.25 637 ALA A C 1
ATOM 4904 O O . ALA A 1 637 ? -21.359 1.994 33.093 1.00 89.25 637 ALA A O 1
ATOM 4905 N N . GLN A 1 638 ? -20.827 4.061 32.382 1.00 89.75 638 GLN A N 1
ATOM 4906 C CA . GLN A 1 638 ? -21.890 4.750 33.122 1.00 89.75 638 GLN A CA 1
ATOM 4907 C C . GLN A 1 638 ? -23.278 4.335 32.628 1.00 89.75 638 GLN A C 1
ATOM 4909 O O . GLN A 1 638 ? -24.153 4.050 33.440 1.00 89.75 638 GLN A O 1
ATOM 4914 N N . HIS A 1 639 ? -23.465 4.237 31.309 1.00 88.25 639 HIS A N 1
ATOM 4915 C CA . HIS A 1 639 ? -24.743 3.845 30.724 1.00 88.25 639 HIS A CA 1
ATOM 4916 C C . HIS A 1 639 ? -25.143 2.399 31.050 1.00 88.25 639 HIS A C 1
ATOM 4918 O O . HIS A 1 639 ? -26.323 2.124 31.211 1.00 88.25 639 HIS A O 1
ATOM 4924 N N . ARG A 1 640 ? -24.186 1.470 31.198 1.00 84.62 640 ARG A N 1
ATOM 4925 C CA . ARG A 1 640 ? -24.482 0.093 31.650 1.00 84.62 640 ARG A CA 1
ATOM 4926 C C . ARG A 1 640 ? -24.845 -0.003 33.137 1.00 84.62 640 ARG A C 1
ATOM 4928 O O . ARG A 1 640 ? -25.363 -1.036 33.551 1.00 84.62 640 ARG A O 1
ATOM 4935 N N . GLN A 1 641 ? -24.518 1.013 33.938 1.00 78.56 641 GLN A N 1
ATOM 4936 C CA . GLN A 1 641 ? -24.818 1.059 35.375 1.00 78.56 641 GLN A CA 1
ATOM 4937 C C . GLN A 1 641 ? -26.147 1.762 35.688 1.00 78.56 641 GLN A C 1
ATOM 4939 O O . GLN A 1 641 ? -26.706 1.521 36.758 1.00 78.56 641 GLN A O 1
ATOM 4944 N N . SER A 1 642 ? -26.615 2.636 34.790 1.00 70.19 642 SER A N 1
ATOM 4945 C CA . SER A 1 642 ? -27.921 3.309 34.846 1.00 70.19 642 SER A CA 1
ATOM 4946 C C . SER A 1 642 ? -29.031 2.426 34.300 1.00 70.19 642 SER A C 1
ATOM 4948 O O . SER A 1 642 ? -30.118 2.414 34.915 1.00 70.19 642 SER A O 1
#

InterPro domains:
  IPR011990 Tetratricopeptide-like helical domain superfamily [G3DSA:1.25.40.10] (23-256)
  IPR011990 Tetratricopeptide-like helical domain superfamily [SSF48452] (31-200)
  IPR021440 Protein of unknown function DUF3089 [PF11288] (372-532)
  IPR029058 Alpha/Beta hydrolase fold [G3DSA:3.40.50.1820] (364-575)
  IPR029058 Alpha/Beta hydrolase fold [SSF53474] (374-512)

Nearest PDB structures (foldseek):
  3sf4-assembly1_A  TM=6.635E-01  e=3.264E-06  Homo sapiens
  3sf4-assembly3_C  TM=6.951E-01  e=8.256E-06  Homo sapiens
  4g2v-assembly1_A  TM=6.440E-01  e=2.504E-06  Mus musculus
  3sf4-assembly2_B  TM=6.219E-01  e=4.448E-06  Homo sapiens
  8qah-assembly2_B  TM=3.955E-01  e=1.518E-03  synthetic construct

=== Feature glossary ===
Key to the feature types in this record:

Secondary structure (8-state, DSSP). Secondary structure is the local, repeating backbone conformation. DSSP classifies it into eight states by reading the hydrogen-bond network: three helix types (H, G, I), two β types (E, B), two non-regular types (T, S), and unstructured coil (-).

Backbone torsions (φ/ψ). Backbone dihedral angles. Every residue except chain termini has a φ (preceding-C → N → Cα → C) and a ψ (N → Cα → C → next-N). They are reported in degrees following the IUPAC sign convention. Secondary structure is essentially a statement about which (φ, ψ) basin each residue occupies.

Predicted aligned error. Predicted Aligned Error (PAE) is an AlphaFold confidence matrix: entry (i, j) is the expected error in the position of residue j, in ångströms, when the prediction is superimposed on the true structure at residue i. Low PAE within a block of residues means that block is internally rigid and well-predicted; high PAE between two blocks means their relative placement is uncertain even if each block individually is confident.

B-factor. B-factor (Debye–Waller factor) reflects atomic displacement in the crystal lattice. It is an experimental observable (units Å²), not a prediction; low values mean the atom is pinned down, high values mean it moves or is heterogeneous across the crystal.

Secondary structure (3-state, P-SEA). Three-state secondary structure (P-SEA) collapses the eight DSSP classes into helix (a), strand (b), and coil (c). P-SEA assigns these from Cα geometry alone — distances and angles — without requiring backbone oxygens, so it works on any Cα trace.

Sequence. Primary structure: the covalent order of the twenty standard amino acids along the backbone. Two proteins with the same sequence will (almost always) fold to the same structure; two with 30% identity often share a fold but not the details.

pLDDT. pLDDT is the predicted lDDT-Cα score: AlphaFold's confidence that the local environment of each residue (all inter-atomic distances within 15 Å) is correctly placed. It is a per-residue number between 0 and 100, with higher meaning more reliable.

InterPro / GO / CATH / organism. Functional annotations link the protein to curated databases. InterPro entries identify conserved domains and families by matching the sequence against member-database signatures (Pfam, PROSITE, CDD, …). Gene Ontology (GO) terms describe molecular function, biological process, and cellular component in a controlled vocabulary. CATH places the structure in a hierarchical fold classification (Class/Architecture/Topology/Homologous-superfamily). The organism is the source species.

Contact-map, Ramachandran, and PAE plots. Three diagnostic plots accompany the record. The Cα contact map visualizes the tertiary structure as a 2D adjacency matrix (8 Å cutoff, sequence-local contacts suppressed). The Ramachandran plot shows the distribution of backbone (φ, ψ) torsions, with points in the α and β basins reflecting secondary structure content. The PAE plot shows AlphaFold's inter-residue confidence as a color matrix.

mmCIF coordinates. The mmCIF table is the protein's shape written out atom by atom. For each backbone N, Cα, C, and carbonyl O, it records an (x, y, z) coordinate triple in Å plus the residue type, chain letter, and residue number.

Radius of gyration, Cα contacts, bounding box. Three whole-structure scalars: the radius of gyration (RMS distance of Cα from centroid, in Å), the count of Cα–Cα contacts (pairs closer than 8 Å and separated by more than four residues in sequence — i.e. tertiary, not local, contacts), and the bounding-box dimensions. Together they distinguish compact globular folds from extended fibres or disordered chains.

Foldseek 3Di. The Foldseek 3Di string encodes local tertiary geometry as a 20-letter alphabet — one character per residue — derived from the relative positions of nearby Cα atoms. Unlike the amino-acid sequence, 3Di is a direct function of the 3D structure, so two proteins with the same fold have similar 3Di strings even at low sequence identity.

Rendered structure images. Six rendered views show the 3D structure from the faces of a cube — i.e. along ±x, ±y, ±z. Rendering representation is drawn randomly per protein from cartoon (secondary-structure ribbons), sticks (backbone bonds), or molecular surface; coloring is either N→C rainbow (blue at the N-terminus through red at the C-terminus) or one color per chain.

Nearest PDB structures. The Foldseek neighbor list gives the closest experimentally determined structures in the PDB, ranked by structural alignment. TM-score near 1 means near-identical fold; near 0.3 means only rough topology match. This is how one finds what a novel AlphaFold prediction most resembles in the solved-structure universe.

Solvent-accessible surface area. SASA measures how much of the protein is reachable by solvent. It is computed by rolling a water-sized probe over the atomic surface and summing the exposed area (Å²). Per-residue SASA distinguishes core (buried, low SASA) from surface (exposed, high SASA) residues; total SASA is a whole-molecule size measure.